Protein AF-0000000065928092 (afdb_homodimer)

Nearest PDB structures (foldseek):
  3pr8-assembly1_B  TM=1.000E+00  e=5.161E-36  Pseudomonas putida KT2440
  3cbu-assembly1_A  TM=9.493E-01  e=2.705E-18  Cupriavidus pinatubonensis JMP134
  3ubk-assembly1_A  TM=9.036E-01  e=2.518E-16  Leptospira interrogans serovar Lai str. 56601
  3ubl-assembly1_A  TM=8.901E-01  e=3.319E-16  Leptospira interrogans serovar Lai str. 56601
  6weg-assembly2_D  TM=7.499E-01  e=3.740E-07  Francisella tularensis subsp. tularensis SCHU S4

Solvent-accessible surface area (backbone atoms only — not comparable to full-atom values): 23029 Å² total; per-residue (Å²): 125,41,30,44,32,15,49,56,71,38,45,56,28,45,32,51,49,50,52,38,56,69,25,67,52,78,66,43,81,38,86,36,88,35,23,80,49,69,74,34,31,72,63,20,57,79,17,52,60,24,25,41,36,49,98,88,46,67,40,44,51,55,72,39,43,50,51,44,46,63,73,74,46,76,60,63,70,43,58,64,87,50,66,67,58,34,36,52,32,48,31,51,26,48,46,43,44,64,27,31,31,52,34,35,54,76,42,39,49,42,54,74,67,77,35,89,63,57,68,71,55,53,51,50,26,50,54,41,34,55,53,24,53,53,22,47,66,69,66,45,56,50,46,60,32,45,77,23,73,54,74,32,59,28,40,40,50,41,61,54,21,53,58,57,30,34,47,29,23,50,70,71,64,73,33,66,74,49,75,89,28,60,66,57,50,52,37,46,53,53,53,61,65,36,82,65,39,55,57,51,51,50,47,18,62,70,39,41,63,62,48,52,51,41,62,72,67,62,68,87,126,41,31,44,33,15,49,57,72,37,47,55,29,46,35,51,49,50,52,38,56,68,25,67,53,78,66,44,81,38,86,37,88,36,23,79,49,71,74,35,31,73,63,19,57,80,16,53,61,25,26,41,37,49,98,88,45,66,38,45,50,54,72,37,44,49,51,43,46,63,72,74,47,76,60,63,71,44,58,62,87,51,66,68,58,33,37,51,31,49,32,50,27,48,46,43,43,65,27,31,31,52,35,34,54,74,43,39,48,41,53,74,67,76,35,87,62,57,69,70,57,53,52,50,26,50,55,41,34,54,53,25,53,53,22,47,65,69,66,45,57,50,46,59,34,46,77,22,75,54,74,33,60,28,41,40,50,41,62,53,20,53,59,58,29,34,49,31,22,50,71,69,65,75,34,66,73,50,76,89,29,61,65,59,50,52,40,46,51,53,54,61,65,35,83,64,38,58,59,51,52,50,45,18,60,68,38,41,63,62,48,53,50,41,62,73,66,62,67,87

Foldseek 3Di:
DKEKEAALQDLLSVLLVVLCVQFPHDYHYHYAHFDDDPVSCLQPVVRHDIWMQDPVGIDDDSVVSSVVCQVPHGGDHQFDPDPVLRVLLVVLQVLCVPQFQVLLVQQCCVLPVVDDHDPVSLVVSVVSNLVSLVVQLVSADPCPAGSHVDHHSSRSSLLSGVVSSQSSCVRPVVHRSCPVPVSSVVSNVVVCPPPCNVVSVVSSVVCVVVVSVCVVVVVD/DKEKEAALQDLLSVLLVVLCVQFPHDYHYHYAHFDDDPVSCLQPVVRHDIWMQDPVGIDDDSVVSSVVCQVPHGGDHQFDPDPVLRVLLVVLQVLCVPQFQVLLVQQCCVLPVVDDHDPVSLVVSVVSNLVSLVVQLVSADPCPARSHVDHHSSRSSLLSGVVSSQSSCVRPVVHRSCPVPVSSVVSNVVVCPPPCNVVSVVSSVVCVVVVSVCVVVVVD

Radius of gyration: 21.0 Å; Cα contacts (8 Å, |Δi|>4): 713; chains: 2; bounding box: 47×52×50 Å

Secondary structure (DSSP, 8-state):
-EEEEE-TT-HHHHHHHHHHHHTT--EEEEE----SSHHHHHH-TTS-S-EEEETTEEEESHHHHHHHHHHH--SS-SS-SSHHHHHHHHHHHHHHIIIIIHHHHTTHHHHHH-----HHHHHHHHHHHHHHHHHHHHH---BSBSSSSS--HHHHHHHTTHHHHHHHIIIII---TTTT-HHHHHHHHHHHT-TTHHHHHHHHHHHHHHHHHHHHHT--/-EEEEE-TT-HHHHHHHHHHHHTT--EEEEE----SSHHHHHH-TTS-S-EEEETTEEEESHHHHHHHHHHH--SS-SS-SSHHHHHHHHHHHHHHIIIIIHHHHTTHHHHHH-----HHHHHHHHHHHHHHHHHHHHH---BSBSSSSS--HHHHHHHTTHHHHHHHIIIII---TTTT-HHHHHHHHHHHT-TTHHHHHHHHHHHHHHHHHHHHHT--

InterPro domains:
  IPR004045 Glutathione S-transferase, N-terminal [PF13417] (4-76)
  IPR004045 Glutathione S-transferase, N-terminal [PS50404] (1-77)
  IPR004046 Glutathione S-transferase, C-terminal [PF14497] (133-198)
  IPR010987 Glutathione S-transferase, C-terminal-like [PS50405] (82-211)
  IPR036249 Thioredoxin-like superfamily [SSF52833] (1-95)
  IPR036282 Glutathione S-transferase, C-terminal domain superfamily [SSF47616] (76-205)
  IPR040079 Glutathione transferase family [SFLDS00019] (2-191)
  IPR050983 Glutathione S-transferase Omega/HSP26 [PTHR43968] (2-207)

Sequence (440 aa):
MLKLHGFSVSNYYNMVKLALLEKGLPFEEVTFYGGQAPQALEVSPRGKVPVLETEHGFLSETSVILDYIEQTQSGKALLPADPFEQAKVRELLKEIELYIELPARTCYAESFFGMSVEPLIKEKARADLLAGFATLKRNGRFAPYVAGEQLTLADLMFCFSVDLANAVGKKVLSIDFLADFPQAKALLQLMGENPHMARIMADKEASMPAFMEMIRSGKRMLKLHGFSVSNYYNMVKLALLEKGLPFEEVTFYGGQAPQALEVSPRGKVPVLETEHGFLSETSVILDYIEQTQSGKALLPADPFEQAKVRELLKEIELYIELPARTCYAESFFGMSVEPLIKEKARADLLAGFATLKRNGRFAPYVAGEQLTLADLMFCFSVDLANAVGKKVLSIDFLADFPQAKALLQLMGENPHMARIMADKEASMPAFMEMIRSGKR

Organism: Pseudomonas putida (strain ATCC 700007 / DSM 6899 / JCM 31910 / BCRC 17059 / LMG 24140 / F1) (NCBI:txid351746)

Structure (mmCIF, N/CA/C/O backbone):
data_AF-0000000065928092-model_v1
#
loop_
_entity.id
_entity.type
_entity.pdbx_description
1 polymer 'Glutathione S-transferase'
#
loop_
_atom_site.group_PDB
_atom_site.id
_atom_site.type_symbol
_atom_site.label_atom_id
_atom_site.label_alt_id
_atom_site.label_comp_id
_atom_site.label_asym_id
_atom_site.label_entity_id
_atom_site.label_seq_id
_atom_site.pdbx_PDB_ins_code
_atom_site.Cartn_x
_atom_site.Cartn_y
_atom_site.Cartn_z
_atom_site.occupancy
_atom_site.B_iso_or_equiv
_atom_site.auth_seq_id
_atom_site.auth_comp_id
_atom_site.auth_asym_id
_atom_site.auth_atom_id
_atom_site.pdbx_PDB_model_num
ATOM 1 N N . MET A 1 1 ? -16.156 -4.215 -22.172 1 92.06 1 MET A N 1
ATOM 2 C CA . MET A 1 1 ? -15.367 -5.363 -21.734 1 92.06 1 MET A CA 1
ATOM 3 C C . MET A 1 1 ? -14.102 -4.91 -21.016 1 92.06 1 MET A C 1
ATOM 5 O O . MET A 1 1 ? -13.469 -3.932 -21.422 1 92.06 1 MET A O 1
ATOM 9 N N . LEU A 1 2 ? -13.727 -5.523 -19.891 1 98.38 2 LEU A N 1
ATOM 10 C CA . LEU A 1 2 ? -12.531 -5.18 -19.125 1 98.38 2 LEU A CA 1
ATOM 11 C C . LEU A 1 2 ? -11.266 -5.504 -19.938 1 98.38 2 LEU A C 1
ATOM 13 O O . LEU A 1 2 ? -11.211 -6.52 -20.625 1 98.38 2 LEU A O 1
ATOM 17 N N . LYS A 1 3 ? -10.305 -4.57 -19.906 1 98.94 3 LYS A N 1
ATOM 18 C CA . LYS A 1 3 ? -8.977 -4.84 -20.453 1 98.94 3 LYS A CA 1
ATOM 19 C C . LYS A 1 3 ? -7.914 -4.754 -19.359 1 98.94 3 LYS A C 1
ATOM 21 O O . LYS A 1 3 ? -7.891 -3.795 -18.578 1 98.94 3 LYS A O 1
ATOM 26 N N . LEU A 1 4 ? -7.148 -5.773 -19.297 1 98.94 4 LEU A N 1
ATOM 27 C CA . LEU A 1 4 ? -6.039 -5.812 -18.344 1 98.94 4 LEU A CA 1
ATOM 28 C C . LEU A 1 4 ? -4.715 -5.516 -19.031 1 98.94 4 LEU A C 1
ATOM 30 O O . LEU A 1 4 ? -4.23 -6.324 -19.828 1 98.94 4 LEU A O 1
ATOM 34 N N . HIS A 1 5 ? -4.152 -4.332 -18.766 1 98.94 5 HIS A N 1
ATOM 35 C CA . HIS A 1 5 ? -2.881 -3.908 -19.344 1 98.94 5 HIS A CA 1
ATOM 36 C C . HIS A 1 5 ? -1.71 -4.367 -18.469 1 98.94 5 HIS A C 1
ATOM 38 O O . HIS A 1 5 ? -1.712 -4.16 -17.25 1 98.94 5 HIS A O 1
ATOM 44 N N . GLY A 1 6 ? -0.753 -4.957 -19.047 1 98.5 6 GLY A N 1
ATOM 45 C CA . GLY A 1 6 ? 0.449 -5.461 -18.406 1 98.5 6 GLY A CA 1
ATOM 46 C C . GLY A 1 6 ? 1.131 -6.566 -19.188 1 98.5 6 GLY A C 1
ATOM 47 O O . GLY A 1 6 ? 1.129 -6.551 -20.422 1 98.5 6 GLY A O 1
ATOM 48 N N . PHE A 1 7 ? 1.847 -7.406 -18.5 1 98.38 7 PHE A N 1
ATOM 49 C CA . PHE A 1 7 ? 2.533 -8.523 -19.141 1 98.38 7 PHE A CA 1
ATOM 50 C C . PHE A 1 7 ? 2.607 -9.719 -18.188 1 98.38 7 PHE A C 1
ATOM 52 O O . PHE A 1 7 ? 2.68 -9.555 -16.969 1 98.38 7 PHE A O 1
ATOM 59 N N . SER A 1 8 ? 2.756 -10.859 -18.719 1 98.44 8 SER A N 1
ATOM 60 C CA . SER A 1 8 ? 2.484 -12.109 -18.016 1 98.44 8 SER A CA 1
ATOM 61 C C . SER A 1 8 ? 3.619 -12.461 -17.047 1 98.44 8 SER A C 1
ATOM 63 O O . SER A 1 8 ? 3.471 -13.336 -16.203 1 98.44 8 SER A O 1
ATOM 65 N N . VAL A 1 9 ? 4.738 -11.797 -17.125 1 98 9 VAL A N 1
ATOM 66 C CA . VAL A 1 9 ? 5.848 -12.062 -16.219 1 98 9 VAL A CA 1
ATOM 67 C C . VAL A 1 9 ? 5.621 -11.32 -14.898 1 98 9 VAL A C 1
ATOM 69 O O . VAL A 1 9 ? 6.211 -11.672 -13.875 1 98 9 VAL A O 1
ATOM 72 N N . SER A 1 10 ? 4.832 -10.281 -14.953 1 98.25 10 SER A N 1
ATOM 73 C CA . SER A 1 10 ? 4.602 -9.445 -13.781 1 98.25 10 SER A CA 1
ATOM 74 C C . SER A 1 10 ? 3.768 -10.172 -12.734 1 98.25 10 SER A C 1
ATOM 76 O O . SER A 1 10 ? 2.656 -10.617 -13.016 1 98.25 10 SER A O 1
ATOM 78 N N . ASN A 1 11 ? 4.316 -10.242 -11.547 1 98.62 11 ASN A N 1
ATOM 79 C CA . ASN A 1 11 ? 3.57 -10.852 -10.453 1 98.62 11 ASN A CA 1
ATOM 80 C C . ASN A 1 11 ? 2.305 -10.062 -10.125 1 98.62 11 ASN A C 1
ATOM 82 O O . ASN A 1 11 ? 1.253 -10.648 -9.867 1 98.62 11 ASN A O 1
ATOM 86 N N . TYR A 1 12 ? 2.367 -8.719 -10.164 1 98.88 12 TYR A N 1
ATOM 87 C CA . TYR A 1 12 ? 1.202 -7.895 -9.867 1 98.88 12 TYR A CA 1
ATOM 88 C C . TYR A 1 12 ? 0.126 -8.062 -10.93 1 98.88 12 TYR A C 1
ATOM 90 O O . TYR A 1 12 ? -1.067 -8.086 -10.617 1 98.88 12 TYR A O 1
ATOM 98 N N . TYR A 1 13 ? 0.555 -8.141 -12.164 1 98.81 13 TYR A N 1
ATOM 99 C CA . TYR A 1 13 ? -0.369 -8.414 -13.258 1 98.81 13 TYR A CA 1
ATOM 100 C C . TYR A 1 13 ? -1.091 -9.742 -13.039 1 98.81 13 TYR A C 1
ATOM 102 O O . TYR A 1 13 ? -2.311 -9.828 -13.195 1 98.81 13 TYR A O 1
ATOM 110 N N . ASN A 1 14 ? -0.428 -10.719 -12.625 1 98.94 14 ASN A N 1
ATOM 111 C CA . ASN A 1 14 ? -0.966 -12.062 -12.5 1 98.94 14 ASN A CA 1
ATOM 112 C C . ASN A 1 14 ? -1.917 -12.18 -11.312 1 98.94 14 ASN A C 1
ATOM 114 O O . ASN A 1 14 ? -2.822 -13.016 -11.312 1 98.94 14 ASN A O 1
ATOM 118 N N . MET A 1 15 ? -1.72 -11.344 -10.25 1 98.94 15 MET A N 1
ATOM 119 C CA . MET A 1 15 ? -2.695 -11.281 -9.164 1 98.94 15 MET A CA 1
ATOM 120 C C . MET A 1 15 ? -4.074 -10.906 -9.695 1 98.94 15 MET A C 1
ATOM 122 O O . MET A 1 15 ? -5.066 -11.562 -9.367 1 98.94 15 MET A O 1
ATOM 126 N N . VAL A 1 16 ? -4.102 -9.867 -10.531 1 98.94 16 VAL A N 1
ATOM 127 C CA . VAL A 1 16 ? -5.367 -9.391 -11.086 1 98.94 16 VAL A CA 1
ATOM 128 C C . VAL A 1 16 ? -5.914 -10.414 -12.078 1 98.94 16 VAL A C 1
ATOM 130 O O . VAL A 1 16 ? -7.113 -10.703 -12.078 1 98.94 16 VAL A O 1
ATOM 133 N N . LYS A 1 17 ? -5.02 -10.984 -12.875 1 98.94 17 LYS A N 1
ATOM 134 C CA . LYS A 1 17 ? -5.434 -12.008 -13.836 1 98.94 17 LYS A CA 1
ATOM 135 C C . LYS A 1 17 ? -6.086 -13.195 -13.133 1 98.94 17 LYS A C 1
ATOM 137 O O . LYS A 1 17 ? -7.141 -13.664 -13.555 1 98.94 17 LYS A O 1
ATOM 142 N N . LEU A 1 18 ? -5.461 -13.688 -12.062 1 98.88 18 LEU A N 1
ATOM 143 C CA . LEU A 1 18 ? -6.027 -14.812 -11.32 1 98.88 18 LEU A CA 1
ATOM 144 C C . LEU A 1 18 ? -7.398 -14.453 -10.758 1 98.88 18 LEU A C 1
ATOM 146 O O . LEU A 1 18 ? -8.312 -15.281 -10.773 1 98.88 18 LEU A O 1
ATOM 150 N N . ALA A 1 19 ? -7.566 -13.219 -10.227 1 98.88 19 ALA A N 1
ATOM 151 C CA . ALA A 1 19 ? -8.867 -12.781 -9.719 1 98.88 19 ALA A CA 1
ATOM 152 C C . ALA A 1 19 ? -9.93 -12.836 -10.812 1 98.88 19 ALA A C 1
ATOM 154 O O . ALA A 1 19 ? -11.039 -13.32 -10.578 1 98.88 19 ALA A O 1
ATOM 155 N N . LEU A 1 20 ? -9.586 -12.297 -12 1 98.88 20 LEU A N 1
ATOM 156 C CA . LEU A 1 20 ? -10.523 -12.289 -13.117 1 98.88 20 LEU A CA 1
ATOM 157 C C . LEU A 1 20 ? -10.906 -13.703 -13.523 1 98.88 20 LEU A C 1
ATOM 159 O O . LEU A 1 20 ? -12.078 -13.992 -13.773 1 98.88 20 LEU A O 1
ATOM 163 N N . LEU A 1 21 ? -9.922 -14.594 -13.547 1 98.81 21 LEU A N 1
ATOM 164 C CA . LEU A 1 21 ? -10.164 -15.984 -13.914 1 98.81 21 LEU A CA 1
ATOM 165 C C . LEU A 1 21 ? -11.016 -16.688 -12.859 1 98.81 21 LEU A C 1
ATOM 167 O O . LEU A 1 21 ? -11.961 -17.406 -13.195 1 98.81 21 LEU A O 1
ATOM 171 N N . GLU A 1 22 ? -10.688 -16.531 -11.57 1 98.62 22 GLU A N 1
ATOM 172 C CA . GLU A 1 22 ? -11.453 -17.125 -10.484 1 98.62 22 GLU A CA 1
ATOM 173 C C . GLU A 1 22 ? -12.93 -16.719 -10.555 1 98.62 22 GLU A C 1
ATOM 175 O O . GLU A 1 22 ? -13.812 -17.516 -10.25 1 98.62 22 GLU A O 1
ATOM 180 N N . LYS A 1 23 ? -13.148 -15.477 -10.992 1 98.56 23 LYS A N 1
ATOM 181 C CA . LYS A 1 23 ? -14.508 -14.945 -11.016 1 98.56 23 LYS A CA 1
ATOM 182 C C . LYS A 1 23 ? -15.203 -15.281 -12.336 1 98.56 23 LYS A C 1
ATOM 184 O O . LYS A 1 23 ? -16.391 -14.984 -12.516 1 98.56 23 LYS A O 1
ATOM 189 N N . GLY A 1 24 ? -14.453 -15.852 -13.258 1 98.25 24 GLY A N 1
ATOM 190 C CA . GLY A 1 24 ? -15.016 -16.25 -14.539 1 98.25 24 GLY A CA 1
ATOM 191 C C . GLY A 1 24 ? -15.391 -15.07 -15.414 1 98.25 24 GLY A C 1
ATOM 192 O O . GLY A 1 24 ? -16.375 -15.133 -16.172 1 98.25 24 GLY A O 1
ATOM 193 N N . LEU A 1 25 ? -14.695 -13.984 -15.305 1 98.38 25 LEU A N 1
ATOM 194 C CA . LEU A 1 25 ? -15.023 -12.766 -16.047 1 98.38 25 LEU A CA 1
ATOM 195 C C . LEU A 1 25 ? -14.305 -12.742 -17.391 1 98.38 25 LEU A C 1
ATOM 197 O O . LEU A 1 25 ? -13.141 -13.117 -17.484 1 98.38 25 LEU A O 1
ATOM 201 N N . PRO A 1 26 ? -15.047 -12.336 -18.406 1 98 26 PRO A N 1
ATOM 202 C CA . PRO A 1 26 ? -14.336 -12.086 -19.656 1 98 26 PRO A CA 1
ATOM 203 C C . PRO A 1 26 ? -13.453 -10.836 -19.594 1 98 26 PRO A C 1
ATOM 205 O O . PRO A 1 26 ? -13.836 -9.836 -18.984 1 98 26 PRO A O 1
ATOM 208 N N . PHE A 1 27 ? -12.297 -10.914 -20.172 1 98.69 27 PHE A N 1
ATOM 209 C CA . PHE A 1 27 ? -11.398 -9.773 -20.25 1 98.69 27 PHE A CA 1
ATOM 210 C C . PHE A 1 27 ? -10.414 -9.93 -21.406 1 98.69 27 PHE A C 1
ATOM 212 O O . PHE A 1 27 ? -10.18 -11.047 -21.875 1 98.69 27 PHE A O 1
ATOM 219 N N . GLU A 1 28 ? -9.945 -8.805 -21.844 1 98.75 28 GLU A N 1
ATOM 220 C CA . GLU A 1 28 ? -8.883 -8.766 -22.859 1 98.75 28 GLU A CA 1
ATOM 221 C C . GLU A 1 28 ? -7.535 -8.422 -22.219 1 98.75 28 GLU A C 1
ATOM 223 O O . GLU A 1 28 ? -7.457 -7.551 -21.344 1 98.75 28 GLU A O 1
ATOM 228 N N . GLU A 1 29 ? -6.559 -9.148 -22.578 1 98.62 29 GLU A N 1
ATOM 229 C CA . GLU A 1 29 ? -5.203 -8.836 -22.141 1 98.62 29 GLU A CA 1
ATOM 230 C C . GLU A 1 29 ? -4.5 -7.918 -23.141 1 98.62 29 GLU A C 1
ATOM 232 O O . GLU A 1 29 ? -4.516 -8.172 -24.344 1 98.62 29 GLU A O 1
ATOM 237 N N . VAL A 1 30 ? -3.947 -6.805 -22.703 1 98.69 30 VAL A N 1
ATOM 238 C CA . VAL A 1 30 ? -3.211 -5.848 -23.531 1 98.69 30 VAL A CA 1
ATOM 239 C C . VAL A 1 30 ? -1.763 -5.766 -23.047 1 98.69 30 VAL A C 1
ATOM 241 O O . VAL A 1 30 ? -1.496 -5.34 -21.922 1 98.69 30 VAL A O 1
ATOM 244 N N . THR A 1 31 ? -0.863 -6.164 -23.938 1 97.75 31 THR A N 1
ATOM 245 C CA . THR A 1 31 ? 0.545 -6.098 -23.562 1 97.75 31 THR A CA 1
ATOM 246 C C . THR A 1 31 ? 0.968 -4.652 -23.312 1 97.75 31 THR A C 1
ATOM 248 O O . THR A 1 31 ? 0.754 -3.777 -24.156 1 97.75 31 THR A O 1
ATOM 251 N N . PHE A 1 32 ? 1.455 -4.414 -22.203 1 97.62 32 PHE A N 1
ATOM 252 C CA . PHE A 1 32 ? 1.872 -3.105 -21.703 1 97.62 32 PHE A CA 1
ATOM 253 C C . PHE A 1 32 ? 3.008 -3.242 -20.703 1 97.62 32 PHE A C 1
ATOM 255 O O . PHE A 1 32 ? 2.842 -3.869 -19.656 1 97.62 32 PHE A O 1
ATOM 262 N N . TYR A 1 33 ? 4.18 -2.693 -20.969 1 96.31 33 TYR A N 1
ATOM 263 C CA . TYR A 1 33 ? 5.348 -2.865 -20.125 1 96.31 33 TYR A CA 1
ATOM 264 C C . TYR A 1 33 ? 5.512 -1.68 -19.172 1 96.31 33 TYR A C 1
ATOM 266 O O . TYR A 1 33 ? 6.41 -1.671 -18.328 1 96.31 33 TYR A O 1
ATOM 274 N N . GLY A 1 34 ? 4.641 -0.682 -19.234 1 96.25 34 GLY A N 1
ATOM 275 C CA . GLY A 1 34 ? 4.801 0.543 -18.469 1 96.25 34 GLY A CA 1
ATOM 276 C C . GLY A 1 34 ? 5.812 1.498 -19.062 1 96.25 34 GLY A C 1
ATOM 277 O O . GLY A 1 34 ? 5.918 1.605 -20.297 1 96.25 34 GLY A O 1
ATOM 278 N N . GLY A 1 35 ? 6.426 2.238 -18.203 1 95.19 35 GLY A N 1
ATOM 279 C CA . GLY A 1 35 ? 7.441 3.174 -18.656 1 95.19 35 GLY A CA 1
ATOM 280 C C . GLY A 1 35 ? 7.055 4.625 -18.453 1 95.19 35 GLY A C 1
ATOM 281 O O . GLY A 1 35 ? 6.012 4.914 -17.859 1 95.19 35 GLY A O 1
ATOM 282 N N . GLN A 1 36 ? 7.91 5.504 -18.953 1 95.44 36 GLN A N 1
ATOM 283 C CA . GLN A 1 36 ? 7.766 6.922 -18.641 1 95.44 36 GLN A CA 1
ATOM 284 C C . GLN A 1 36 ? 7.434 7.73 -19.891 1 95.44 36 GLN A C 1
ATOM 286 O O . GLN A 1 36 ? 7.34 8.961 -19.828 1 95.44 36 GLN A O 1
ATOM 291 N N . ALA A 1 37 ? 7.227 7.043 -20.984 1 95.69 37 ALA A N 1
ATOM 292 C CA . ALA A 1 37 ? 6.801 7.758 -22.188 1 95.69 37 ALA A CA 1
ATOM 293 C C . ALA A 1 37 ? 5.406 8.344 -22.016 1 95.69 37 ALA A C 1
ATOM 295 O O . ALA A 1 37 ? 4.559 7.762 -21.328 1 95.69 37 ALA A O 1
ATOM 296 N N . PRO A 1 38 ? 5.113 9.469 -22.656 1 96.44 38 PRO A N 1
ATOM 297 C CA . PRO A 1 38 ? 3.83 10.148 -22.469 1 96.44 38 PRO A CA 1
ATOM 298 C C . PRO A 1 38 ? 2.635 9.234 -22.703 1 96.44 38 PRO A C 1
ATOM 300 O O . PRO A 1 38 ? 1.673 9.25 -21.938 1 96.44 38 PRO A O 1
ATOM 303 N N . GLN A 1 39 ? 2.715 8.453 -23.734 1 96.56 39 GLN A N 1
ATOM 304 C CA . GLN A 1 39 ? 1.6 7.566 -24.047 1 96.56 39 GLN A CA 1
ATOM 305 C C . GLN A 1 39 ? 1.403 6.527 -22.953 1 96.56 39 GLN A C 1
ATOM 307 O O . GLN A 1 39 ? 0.27 6.16 -22.625 1 96.56 39 GLN A O 1
ATOM 312 N N . ALA A 1 40 ? 2.504 6.004 -22.391 1 97.38 40 ALA A N 1
ATOM 313 C CA . ALA A 1 40 ? 2.426 5.051 -21.281 1 97.38 40 ALA A CA 1
ATOM 314 C C . ALA A 1 40 ? 1.833 5.703 -20.031 1 97.38 40 ALA A C 1
ATOM 316 O O . ALA A 1 40 ? 1.033 5.09 -19.328 1 97.38 40 ALA A O 1
ATOM 317 N N . LEU A 1 41 ? 2.203 6.953 -19.844 1 98 41 LEU A N 1
ATOM 318 C CA . LEU A 1 41 ? 1.765 7.664 -18.641 1 98 41 LEU A CA 1
ATOM 319 C C . LEU A 1 41 ? 0.292 8.047 -18.734 1 98 41 LEU A C 1
ATOM 321 O O . LEU A 1 41 ? -0.356 8.312 -17.719 1 98 41 LEU A O 1
ATOM 325 N N . GLU A 1 42 ? -0.254 8.062 -19.922 1 97.12 42 GLU A N 1
ATOM 326 C CA . GLU A 1 42 ? -1.688 8.258 -20.109 1 97.12 42 GLU A CA 1
ATOM 327 C C . GLU A 1 42 ? -2.479 7.039 -19.625 1 97.12 42 GLU A C 1
ATOM 329 O O . GLU A 1 42 ? -3.6 7.18 -19.125 1 97.12 42 GLU A O 1
ATOM 334 N N . VAL A 1 43 ? -1.86 5.855 -19.688 1 98.12 43 VAL A N 1
ATOM 335 C CA . VAL A 1 43 ? -2.488 4.602 -19.297 1 98.12 43 VAL A CA 1
ATOM 336 C C . VAL A 1 43 ? -2.27 4.367 -17.797 1 98.12 43 VAL A C 1
ATOM 338 O O . VAL A 1 43 ? -3.191 3.955 -17.094 1 98.12 43 VAL A O 1
ATOM 341 N N . SER A 1 44 ? -1.039 4.676 -17.406 1 98.38 44 SER A N 1
ATOM 342 C CA . SER A 1 44 ? -0.594 4.461 -16.031 1 98.38 44 SER A CA 1
ATOM 343 C C . SER A 1 44 ? 0.155 5.676 -15.5 1 98.38 44 SER A C 1
ATOM 345 O O . SER A 1 44 ? 1.345 5.848 -15.773 1 98.38 44 SER A O 1
ATOM 347 N N . PRO A 1 45 ? -0.427 6.41 -14.633 1 98.19 45 PRO A N 1
ATOM 348 C CA . PRO A 1 45 ? 0.167 7.676 -14.203 1 98.19 45 PRO A CA 1
ATOM 349 C C . PRO A 1 45 ? 1.576 7.508 -13.641 1 98.19 45 PRO A C 1
ATOM 351 O O . PRO A 1 45 ? 2.404 8.414 -13.758 1 98.19 45 PRO A O 1
ATOM 354 N N . ARG A 1 46 ? 1.868 6.375 -13.047 1 98.19 46 ARG A N 1
ATOM 355 C CA . ARG A 1 46 ? 3.197 6.125 -12.5 1 98.19 46 ARG A CA 1
ATOM 356 C C . ARG A 1 46 ? 4.035 5.285 -13.461 1 98.19 46 ARG A C 1
ATOM 358 O O . ARG A 1 46 ? 5.215 5.031 -13.203 1 98.19 46 ARG A O 1
ATOM 365 N N . GLY A 1 47 ? 3.441 4.867 -14.617 1 98.12 47 GLY A N 1
ATOM 366 C CA . GLY A 1 47 ? 4.141 4.059 -15.602 1 98.12 47 GLY A CA 1
ATOM 367 C C . GLY A 1 47 ? 4.371 2.631 -15.148 1 98.12 47 GLY A C 1
ATOM 368 O O . GLY A 1 47 ? 5.348 1.996 -15.547 1 98.12 47 GLY A O 1
ATOM 369 N N . LYS A 1 48 ? 3.449 2.131 -14.266 1 98 48 LYS A N 1
ATOM 370 C CA . LYS A 1 48 ? 3.594 0.78 -13.727 1 98 48 LYS A CA 1
ATOM 371 C C . LYS A 1 48 ? 2.441 -0.115 -14.18 1 98 48 LYS A C 1
ATOM 373 O O . LYS A 1 48 ? 1.439 0.371 -14.703 1 98 48 LYS A O 1
ATOM 378 N N . VAL A 1 49 ? 2.623 -1.349 -14.07 1 98.38 49 VAL A N 1
ATOM 379 C CA . VAL A 1 49 ? 1.599 -2.346 -14.359 1 98.38 49 VAL A CA 1
ATOM 380 C C . VAL A 1 49 ? 1.184 -3.051 -13.07 1 98.38 49 VAL A C 1
ATOM 382 O O . VAL A 1 49 ? 1.957 -3.111 -12.109 1 98.38 49 VAL A O 1
ATOM 385 N N . PRO A 1 50 ? 0.014 -3.547 -13.008 1 98.81 50 PRO A N 1
ATOM 386 C CA . PRO A 1 50 ? -1.033 -3.623 -14.023 1 98.81 50 PRO A CA 1
ATOM 387 C C . PRO A 1 50 ? -1.927 -2.387 -14.047 1 98.81 50 PRO A C 1
ATOM 389 O O . PRO A 1 50 ? -1.872 -1.564 -13.125 1 98.81 50 PRO A O 1
ATOM 392 N N . VAL A 1 51 ? -2.66 -2.229 -15.125 1 98.94 51 VAL A N 1
ATOM 393 C CA . VAL A 1 51 ? -3.723 -1.236 -15.25 1 98.94 51 VAL A CA 1
ATOM 394 C C . VAL A 1 51 ? -4.996 -1.902 -15.766 1 98.94 51 VAL A C 1
ATOM 396 O O . VAL A 1 51 ? -4.949 -2.693 -16.719 1 98.94 51 VAL A O 1
ATOM 399 N N . LEU A 1 52 ? -6.082 -1.664 -15.109 1 98.94 52 LEU A N 1
ATOM 400 C CA . LEU A 1 52 ? -7.383 -2.119 -15.594 1 98.94 52 LEU A CA 1
ATOM 401 C C . LEU A 1 52 ? -8.086 -1.013 -16.375 1 98.94 52 LEU A C 1
ATOM 403 O O . LEU A 1 52 ? -8.289 0.087 -15.852 1 98.94 52 LEU A O 1
ATOM 407 N N . GLU A 1 53 ? -8.352 -1.246 -17.594 1 98.94 53 GLU A N 1
ATOM 408 C CA . GLU A 1 53 ? -9.203 -0.359 -18.375 1 98.94 53 GLU A CA 1
ATOM 409 C C . GLU A 1 53 ? -10.672 -0.761 -18.266 1 98.94 53 GLU A C 1
ATOM 411 O O . GLU A 1 53 ? -11.031 -1.897 -18.578 1 98.94 53 GLU A O 1
ATOM 416 N N . THR A 1 54 ? -11.492 0.128 -17.812 1 98.56 54 THR A N 1
ATOM 417 C CA . THR A 1 54 ? -12.93 -0.068 -17.703 1 98.56 54 THR A CA 1
ATOM 418 C C . THR A 1 54 ? -13.688 0.854 -18.656 1 98.56 54 THR A C 1
ATOM 420 O O . THR A 1 54 ? -13.07 1.638 -19.375 1 98.56 54 THR A O 1
ATOM 423 N N . GLU A 1 55 ? -15.023 0.799 -18.609 1 97.81 55 GLU A N 1
ATOM 424 C CA . GLU A 1 55 ? -15.836 1.708 -19.406 1 97.81 55 GLU A CA 1
ATOM 425 C C . GLU A 1 55 ? -15.734 3.141 -18.891 1 97.81 55 GLU A C 1
ATOM 427 O O . GLU A 1 55 ? -16.047 4.09 -19.609 1 97.81 55 GLU A O 1
ATOM 432 N N . HIS A 1 56 ? -15.25 3.266 -17.688 1 98.12 56 HIS A N 1
ATOM 433 C CA . HIS A 1 56 ? -15.203 4.582 -17.062 1 98.12 56 HIS A CA 1
ATOM 434 C C . HIS A 1 56 ? -13.797 5.172 -17.109 1 98.12 56 HIS A C 1
ATOM 436 O O . HIS A 1 56 ? -13.594 6.34 -16.781 1 98.12 56 HIS A O 1
ATOM 442 N N . GLY A 1 57 ? -12.773 4.352 -17.516 1 98.38 57 GLY A N 1
ATOM 443 C CA . GLY A 1 57 ? -11.391 4.812 -17.547 1 98.38 57 GLY A CA 1
ATOM 444 C C . GLY A 1 57 ? -10.406 3.791 -17 1 98.38 57 GLY A C 1
ATOM 445 O O . GLY A 1 57 ? -10.742 2.611 -16.875 1 98.38 57 GLY A O 1
ATOM 446 N N . PHE A 1 58 ? -9.211 4.234 -16.688 1 98.81 58 PHE A N 1
ATOM 447 C CA . PHE A 1 58 ? -8.117 3.381 -16.25 1 98.81 58 PHE A CA 1
ATOM 448 C C . PHE A 1 58 ? -8.008 3.389 -14.727 1 98.81 58 PHE A C 1
ATOM 450 O O . PHE A 1 58 ? -8.227 4.422 -14.086 1 98.81 58 PHE A O 1
ATOM 457 N N . LEU A 1 59 ? -7.68 2.244 -14.18 1 98.81 59 LEU A N 1
ATOM 458 C CA . LEU A 1 59 ? -7.344 2.084 -12.766 1 98.81 59 LEU A CA 1
ATOM 459 C C . LEU A 1 59 ? -5.996 1.391 -12.602 1 98.81 59 LEU A C 1
ATOM 461 O O . LEU A 1 59 ? -5.742 0.361 -13.234 1 98.81 59 LEU A O 1
ATOM 465 N N . SER A 1 60 ? -5.191 2.025 -11.758 1 98.44 60 SER A N 1
ATOM 466 C CA . SER A 1 60 ? -3.898 1.425 -11.445 1 98.44 60 SER A CA 1
ATOM 467 C C . SER A 1 60 ? -3.83 0.992 -9.984 1 98.44 60 SER A C 1
ATOM 469 O O . SER A 1 60 ? -4.754 1.256 -9.211 1 98.44 60 SER A O 1
ATOM 471 N N . GLU A 1 61 ? -2.754 0.34 -9.656 1 98.56 61 GLU A N 1
ATOM 472 C CA . GLU A 1 61 ? -2.475 -0.213 -8.336 1 98.56 61 GLU A CA 1
ATOM 473 C C . GLU A 1 61 ? -3.275 -1.488 -8.094 1 98.56 61 GLU A C 1
ATOM 475 O O . GLU A 1 61 ? -4.504 -1.448 -8.008 1 98.56 61 GLU A O 1
ATOM 480 N N . THR A 1 62 ? -2.602 -2.533 -7.867 1 98.81 62 THR A N 1
ATOM 481 C CA . THR A 1 62 ? -3.152 -3.885 -7.887 1 98.81 62 THR A CA 1
ATOM 482 C C . THR A 1 62 ? -4.27 -4.027 -6.859 1 98.81 62 THR A C 1
ATOM 484 O O . THR A 1 62 ? -5.367 -4.48 -7.188 1 98.81 62 THR A O 1
ATOM 487 N N . SER A 1 63 ? -4 -3.582 -5.617 1 98.69 63 SER A N 1
ATOM 488 C CA . SER A 1 63 ? -5.012 -3.768 -4.582 1 98.69 63 SER A CA 1
ATOM 489 C C . SER A 1 63 ? -6.266 -2.955 -4.879 1 98.69 63 SER A C 1
ATOM 491 O O . SER A 1 63 ? -7.379 -3.379 -4.555 1 98.69 63 SER A O 1
ATOM 493 N N . VAL A 1 64 ? -6.121 -1.782 -5.496 1 98.81 64 VAL A N 1
ATOM 494 C CA . VAL A 1 64 ? -7.25 -0.945 -5.891 1 98.81 64 VAL A CA 1
ATOM 495 C C . VAL A 1 64 ? -8.055 -1.643 -6.984 1 98.81 64 VAL A C 1
ATOM 497 O O . VAL A 1 64 ? -9.281 -1.696 -6.922 1 98.81 64 VAL A O 1
ATOM 500 N N . ILE A 1 65 ? -7.34 -2.203 -7.961 1 98.94 65 ILE A N 1
ATOM 501 C CA . ILE A 1 65 ? -7.969 -2.922 -9.062 1 98.94 65 ILE A CA 1
ATOM 502 C C . ILE A 1 65 ? -8.75 -4.117 -8.523 1 98.94 65 ILE A C 1
ATOM 504 O O . ILE A 1 65 ? -9.898 -4.336 -8.906 1 98.94 65 ILE A O 1
ATOM 508 N N . LEU A 1 66 ? -8.141 -4.883 -7.625 1 98.94 66 LEU A N 1
ATOM 509 C CA . LEU A 1 66 ? -8.766 -6.07 -7.055 1 98.94 66 LEU A CA 1
ATOM 510 C C . LEU A 1 66 ? -10.039 -5.703 -6.301 1 98.94 66 LEU A C 1
ATOM 512 O O . LEU A 1 66 ? -11.062 -6.367 -6.445 1 98.94 66 LEU A O 1
ATOM 516 N N . ASP A 1 67 ? -9.969 -4.621 -5.535 1 98.5 67 ASP A N 1
ATOM 517 C CA . ASP A 1 67 ? -11.133 -4.176 -4.773 1 98.5 67 ASP A CA 1
ATOM 518 C C . ASP A 1 67 ? -12.258 -3.715 -5.707 1 98.5 67 ASP A C 1
ATOM 520 O O . ASP A 1 67 ? -13.43 -3.996 -5.461 1 98.5 67 ASP A O 1
ATOM 524 N N . TYR A 1 68 ? -11.906 -3.014 -6.766 1 98.81 68 TYR A N 1
ATOM 525 C CA . TYR A 1 68 ? -12.891 -2.533 -7.73 1 98.81 68 TYR A CA 1
ATOM 526 C C . TYR A 1 68 ? -13.617 -3.697 -8.398 1 98.81 68 TYR A C 1
ATOM 528 O O . TYR A 1 68 ? -14.844 -3.691 -8.516 1 98.81 68 TYR A O 1
ATOM 536 N N . ILE A 1 69 ? -12.844 -4.715 -8.812 1 98.81 69 ILE A N 1
ATOM 537 C CA . ILE A 1 69 ? -13.406 -5.902 -9.445 1 98.81 69 ILE A CA 1
ATOM 538 C C . ILE A 1 69 ? -14.352 -6.605 -8.477 1 98.81 69 ILE A C 1
ATOM 540 O O . ILE A 1 69 ? -15.469 -6.988 -8.852 1 98.81 69 ILE A O 1
ATOM 544 N N . GLU A 1 70 ? -13.898 -6.727 -7.25 1 98.38 70 GLU A N 1
ATOM 545 C CA . GLU A 1 70 ? -14.719 -7.387 -6.242 1 98.38 70 GLU A CA 1
ATOM 546 C C . GLU A 1 70 ? -16.031 -6.633 -6.02 1 98.38 70 GLU A C 1
ATOM 548 O O . GLU A 1 70 ? -17.078 -7.242 -5.852 1 98.38 70 GLU A O 1
ATOM 553 N N . GLN A 1 71 ? -15.945 -5.352 -6.047 1 97.38 71 GLN A N 1
ATOM 554 C CA . GLN A 1 71 ? -17.094 -4.492 -5.758 1 97.38 71 GLN A CA 1
ATOM 555 C C . GLN A 1 71 ? -18.078 -4.473 -6.93 1 97.38 71 GLN A C 1
ATOM 557 O O . GLN A 1 71 ? -19.281 -4.379 -6.73 1 97.38 71 GLN A O 1
ATOM 562 N N . THR A 1 72 ? -17.625 -4.605 -8.156 1 98.25 72 THR A N 1
ATOM 563 C CA . THR A 1 72 ? -18.453 -4.215 -9.289 1 98.25 72 THR A CA 1
ATOM 564 C C . THR A 1 72 ? -18.797 -5.426 -10.156 1 98.25 72 THR A C 1
ATOM 566 O O . THR A 1 72 ? -19.703 -5.363 -10.984 1 98.25 72 THR A O 1
ATOM 569 N N . GLN A 1 73 ? -18.031 -6.496 -9.953 1 98.19 73 GLN A N 1
ATOM 570 C CA . GLN A 1 73 ? -18.203 -7.621 -10.867 1 98.19 73 GLN A CA 1
ATOM 571 C C . GLN A 1 73 ? -18.828 -8.812 -10.148 1 98.19 73 GLN A C 1
ATOM 573 O O . GLN A 1 73 ? -18.625 -9 -8.945 1 98.19 73 GLN A O 1
ATOM 578 N N . SER A 1 74 ? -19.562 -9.633 -10.883 1 97.5 74 SER A N 1
ATOM 579 C CA . SER A 1 74 ? -20.156 -10.867 -10.367 1 97.5 74 SER A CA 1
ATOM 580 C C . SER A 1 74 ? -19.125 -11.984 -10.281 1 97.5 74 SER A C 1
ATOM 582 O O . SER A 1 74 ? -17.938 -11.75 -10.484 1 97.5 74 SER A O 1
ATOM 584 N N . GLY A 1 75 ? -19.578 -13.195 -9.836 1 97.88 75 GLY A N 1
ATOM 585 C CA . GLY A 1 75 ? -18.703 -14.352 -9.727 1 97.88 75 GLY A CA 1
ATOM 586 C C . GLY A 1 75 ? -18.328 -14.688 -8.289 1 97.88 75 GLY A C 1
ATOM 587 O O . GLY A 1 75 ? -18.938 -14.172 -7.352 1 97.88 75 GLY A O 1
ATOM 588 N N . LYS A 1 76 ? -17.375 -15.547 -8.242 1 97.81 76 LYS A N 1
ATOM 589 C CA . LYS A 1 76 ? -16.922 -16.016 -6.934 1 97.81 76 LYS A CA 1
ATOM 590 C C . LYS A 1 76 ? -16.484 -14.844 -6.059 1 97.81 76 LYS A C 1
ATOM 592 O O . LYS A 1 76 ? -15.703 -13.992 -6.496 1 97.81 76 LYS A O 1
ATOM 597 N N . ALA A 1 77 ? -17.016 -14.734 -4.828 1 98.5 77 ALA A N 1
ATOM 598 C CA . ALA A 1 77 ? -16.578 -13.695 -3.898 1 98.5 77 ALA A CA 1
ATOM 599 C C . ALA A 1 77 ? -15.156 -13.953 -3.408 1 98.5 77 ALA A C 1
ATOM 601 O O . ALA A 1 77 ? -14.836 -15.062 -2.98 1 98.5 77 ALA A O 1
ATOM 602 N N . LEU A 1 78 ? -14.367 -12.961 -3.467 1 98.81 78 LEU A N 1
ATOM 603 C CA . LEU A 1 78 ? -12.992 -13.07 -2.988 1 98.81 78 LEU A CA 1
ATOM 604 C C . LEU A 1 78 ? -12.797 -12.25 -1.714 1 98.81 78 LEU A C 1
ATOM 606 O O . LEU A 1 78 ? -11.664 -11.961 -1.322 1 98.81 78 LEU A O 1
ATOM 610 N N . LEU A 1 79 ? -13.859 -11.766 -1.172 1 98.69 79 LEU A N 1
ATOM 611 C CA . LEU A 1 79 ? -13.945 -11.18 0.159 1 98.69 79 LEU A CA 1
ATOM 612 C C . LEU A 1 79 ? -15.125 -11.758 0.936 1 98.69 79 LEU A C 1
ATOM 614 O O . LEU A 1 79 ? -16.172 -12.047 0.356 1 98.69 79 LEU A O 1
ATOM 618 N N . PRO A 1 80 ? -14.906 -11.93 2.287 1 98.44 80 PRO A N 1
ATOM 619 C CA . PRO A 1 80 ? -16.062 -12.32 3.094 1 98.44 80 PRO A CA 1
ATOM 620 C C . PRO A 1 80 ? -17.141 -11.242 3.145 1 98.44 80 PRO A C 1
ATOM 622 O O . PRO A 1 80 ? -16.922 -10.125 2.67 1 98.44 80 PRO A O 1
ATOM 625 N N . ALA A 1 81 ? -18.281 -11.586 3.645 1 97.19 81 ALA A N 1
ATOM 626 C CA . ALA A 1 81 ? -19.406 -10.656 3.689 1 97.19 81 ALA A CA 1
ATOM 627 C C . ALA A 1 81 ? -19.266 -9.672 4.848 1 97.19 81 ALA A C 1
ATOM 629 O O . ALA A 1 81 ? -19.625 -8.5 4.727 1 97.19 81 ALA A O 1
ATOM 630 N N . ASP A 1 82 ? -18.719 -10.117 5.992 1 98.06 82 ASP A N 1
ATOM 631 C CA . ASP A 1 82 ? -18.625 -9.328 7.211 1 98.06 82 ASP A CA 1
ATOM 632 C C . ASP A 1 82 ? -17.562 -8.234 7.074 1 98.06 82 ASP A C 1
ATOM 634 O O . ASP A 1 82 ? -16.422 -8.516 6.707 1 98.06 82 ASP A O 1
ATOM 638 N N . PRO A 1 83 ? -17.906 -6.977 7.41 1 98.19 83 PRO A N 1
ATOM 639 C CA . PRO A 1 83 ? -16.984 -5.859 7.203 1 98.19 83 PRO A CA 1
ATOM 640 C C . PRO A 1 83 ? -15.672 -6.035 7.965 1 98.19 83 PRO A C 1
ATOM 642 O O . PRO A 1 83 ? -14.609 -5.656 7.465 1 98.19 83 PRO A O 1
ATOM 645 N N . PHE A 1 84 ? -15.758 -6.539 9.156 1 98.69 84 PHE A N 1
ATOM 646 C CA . PHE A 1 84 ? -14.531 -6.727 9.922 1 98.69 84 PHE A CA 1
ATOM 647 C C . PHE A 1 84 ? -13.656 -7.801 9.289 1 98.69 84 PHE A C 1
ATOM 649 O O . PHE A 1 84 ? -12.438 -7.637 9.18 1 98.69 84 PHE A O 1
ATOM 656 N N . GLU A 1 85 ? -14.258 -8.867 8.828 1 98.56 85 GLU A N 1
ATOM 657 C CA . GLU A 1 85 ? -13.508 -9.93 8.156 1 98.56 85 GLU A CA 1
ATOM 658 C C . GLU A 1 85 ? -12.914 -9.43 6.84 1 98.56 85 GLU A C 1
ATOM 660 O O . GLU A 1 85 ? -11.82 -9.836 6.457 1 98.56 85 GLU A O 1
ATOM 665 N N . GLN A 1 86 ? -13.648 -8.531 6.121 1 98.69 86 GLN A N 1
ATOM 666 C CA . GLN A 1 86 ? -13.086 -7.902 4.93 1 98.69 86 GLN A CA 1
ATOM 667 C C . GLN A 1 86 ? -11.828 -7.105 5.27 1 98.69 86 GLN A C 1
ATOM 669 O O . GLN A 1 86 ? -10.828 -7.184 4.559 1 98.69 86 GLN A O 1
ATOM 674 N N . ALA A 1 87 ? -11.922 -6.371 6.355 1 98.81 87 ALA A N 1
ATOM 675 C CA . ALA A 1 87 ? -10.797 -5.551 6.781 1 98.81 87 ALA A CA 1
ATOM 676 C C . ALA A 1 87 ? -9.594 -6.422 7.145 1 98.81 87 ALA A C 1
ATOM 678 O O . ALA A 1 87 ? -8.453 -6.066 6.844 1 98.81 87 ALA A O 1
ATOM 679 N N . LYS A 1 88 ? -9.859 -7.535 7.746 1 98.81 88 LYS A N 1
ATOM 680 C CA . LYS A 1 88 ? -8.773 -8.445 8.102 1 98.81 88 LYS A CA 1
ATOM 681 C C . LYS A 1 88 ? -8.094 -9 6.852 1 98.81 88 LYS A C 1
ATOM 683 O O . LYS A 1 88 ? -6.871 -9.148 6.816 1 98.81 88 LYS A O 1
ATOM 688 N N . VAL A 1 89 ? -8.875 -9.32 5.848 1 98.88 89 VAL A N 1
ATOM 689 C CA . VAL A 1 89 ? -8.32 -9.773 4.578 1 98.88 89 VAL A CA 1
ATOM 690 C C . VAL A 1 89 ? -7.445 -8.68 3.977 1 98.88 89 VAL A C 1
ATOM 692 O O . VAL A 1 89 ? -6.316 -8.938 3.551 1 98.88 89 VAL A O 1
ATOM 695 N N . ARG A 1 90 ? -7.918 -7.449 3.988 1 98.81 90 ARG A N 1
ATOM 696 C CA . ARG A 1 90 ? -7.184 -6.324 3.42 1 98.81 90 ARG A CA 1
ATOM 697 C C . ARG A 1 90 ? -5.93 -6.02 4.238 1 98.81 90 ARG A C 1
ATOM 699 O O . ARG A 1 90 ? -4.906 -5.613 3.684 1 98.81 90 ARG A O 1
ATOM 706 N N . GLU A 1 91 ? -6.055 -6.191 5.543 1 98.88 91 GLU A N 1
ATOM 707 C CA . GLU A 1 91 ? -4.895 -6.023 6.41 1 98.88 91 GLU A CA 1
ATOM 708 C C . GLU A 1 91 ? -3.785 -7.008 6.047 1 98.88 91 GLU A C 1
ATOM 710 O O . GLU A 1 91 ? -2.625 -6.621 5.906 1 98.88 91 GLU A O 1
ATOM 715 N N . LEU A 1 92 ? -4.129 -8.258 5.852 1 98.94 92 LEU A N 1
ATOM 716 C CA . LEU A 1 92 ? -3.168 -9.289 5.488 1 98.94 92 LEU A CA 1
ATOM 717 C C . LEU A 1 92 ? -2.578 -9.023 4.109 1 98.94 92 LEU A C 1
ATOM 719 O O . LEU A 1 92 ? -1.369 -9.164 3.908 1 98.94 92 LEU A O 1
ATOM 723 N N . LEU A 1 93 ? -3.451 -8.656 3.178 1 98.94 93 LEU A N 1
ATOM 724 C CA . LEU A 1 93 ? -2.977 -8.297 1.846 1 98.94 93 LEU A CA 1
ATOM 725 C C . LEU A 1 93 ? -1.953 -7.168 1.919 1 98.94 93 LEU A C 1
ATOM 727 O O . LEU A 1 93 ? -0.869 -7.27 1.34 1 98.94 93 LEU A O 1
ATOM 731 N N . LYS A 1 94 ? -2.303 -6.18 2.639 1 98.81 94 LYS A N 1
ATOM 732 C CA . LYS A 1 94 ? -1.438 -5.008 2.754 1 98.81 94 LYS A CA 1
ATOM 733 C C . LYS A 1 94 ? -0.126 -5.355 3.449 1 98.81 94 LYS A C 1
ATOM 735 O O . LYS A 1 94 ? 0.942 -4.898 3.037 1 98.81 94 LYS A O 1
ATOM 740 N N . GLU A 1 95 ? -0.221 -6.113 4.484 1 98.62 95 GLU A N 1
ATOM 741 C CA . GLU A 1 95 ? 0.961 -6.574 5.207 1 98.62 95 GLU A CA 1
ATOM 742 C C . GLU A 1 95 ? 1.914 -7.328 4.285 1 98.62 95 GLU A C 1
ATOM 744 O O . GLU A 1 95 ? 3.123 -7.09 4.305 1 98.62 95 GLU A O 1
ATOM 749 N N . ILE A 1 96 ? 1.398 -8.211 3.543 1 98.94 96 ILE A N 1
ATOM 750 C CA . ILE A 1 96 ? 2.225 -8.992 2.633 1 98.94 96 ILE A CA 1
ATOM 751 C C . ILE A 1 96 ? 2.859 -8.078 1.591 1 98.94 96 ILE A C 1
ATOM 753 O O . ILE A 1 96 ? 4.043 -8.211 1.272 1 98.94 96 ILE A O 1
ATOM 757 N N . GLU A 1 97 ? 2.096 -7.188 1.077 1 98.88 97 GLU A N 1
ATOM 758 C CA . GLU A 1 97 ? 2.619 -6.254 0.083 1 98.88 97 GLU A CA 1
ATOM 759 C C . GLU A 1 97 ? 3.746 -5.406 0.663 1 98.88 97 GLU A C 1
ATOM 761 O O . GLU A 1 97 ? 4.84 -5.348 0.099 1 98.88 97 GLU A O 1
ATOM 766 N N . LEU A 1 98 ? 3.52 -4.82 1.822 1 98.75 98 LEU A N 1
ATOM 767 C CA . LEU A 1 98 ? 4.43 -3.826 2.383 1 98.75 98 LEU A CA 1
ATOM 768 C C . LEU A 1 98 ? 5.668 -4.496 2.969 1 98.75 98 LEU A C 1
ATOM 770 O O . LEU A 1 98 ? 6.77 -3.947 2.891 1 98.75 98 LEU A O 1
ATOM 774 N N . TYR A 1 99 ? 5.461 -5.676 3.529 1 98.88 99 TYR A N 1
ATOM 775 C CA . TYR A 1 99 ? 6.531 -6.156 4.395 1 98.88 99 TYR A CA 1
ATOM 776 C C . TYR A 1 99 ? 7.176 -7.41 3.812 1 98.88 99 TYR A C 1
ATOM 778 O O . TYR A 1 99 ? 8.164 -7.918 4.352 1 98.88 99 TYR A O 1
ATOM 786 N N . ILE A 1 100 ? 6.641 -7.891 2.721 1 98.94 100 ILE A N 1
ATOM 787 C CA . ILE A 1 100 ? 7.262 -9.047 2.088 1 98.94 100 ILE A CA 1
ATOM 788 C C . ILE A 1 100 ? 7.535 -8.75 0.615 1 98.94 100 ILE A C 1
ATOM 790 O O . ILE A 1 100 ? 8.68 -8.789 0.168 1 98.94 100 ILE A O 1
ATOM 794 N N . GLU A 1 101 ? 6.539 -8.375 -0.133 1 98.94 101 GLU A N 1
ATOM 795 C CA . GLU A 1 101 ? 6.699 -8.18 -1.571 1 98.94 101 GLU A CA 1
ATOM 796 C C . GLU A 1 101 ? 7.656 -7.031 -1.873 1 98.94 101 GLU A C 1
ATOM 798 O O . GLU A 1 101 ? 8.617 -7.195 -2.625 1 98.94 101 GLU A O 1
ATOM 803 N N . LEU A 1 102 ? 7.449 -5.875 -1.32 1 98.81 102 LEU A N 1
ATOM 804 C CA . LEU A 1 102 ? 8.227 -4.688 -1.657 1 98.81 102 LEU A CA 1
ATOM 805 C C . LEU A 1 102 ? 9.68 -4.84 -1.2 1 98.81 102 LEU A C 1
ATOM 807 O O . LEU A 1 102 ? 10.602 -4.574 -1.967 1 98.81 102 LEU A O 1
ATOM 811 N N . PRO A 1 103 ? 9.883 -5.328 0.05 1 98.81 103 PRO A N 1
ATOM 812 C CA . PRO A 1 103 ? 11.273 -5.559 0.435 1 98.81 103 PRO A CA 1
ATOM 813 C C . PRO A 1 103 ? 11.984 -6.559 -0.478 1 98.81 103 PRO A C 1
ATOM 815 O O . PRO A 1 103 ? 13.141 -6.348 -0.851 1 98.81 103 PRO A O 1
ATOM 818 N N . ALA A 1 104 ? 11.32 -7.625 -0.832 1 98.88 104 ALA A N 1
ATOM 819 C CA . ALA A 1 104 ? 11.922 -8.617 -1.713 1 98.88 104 ALA A CA 1
ATOM 820 C C . ALA A 1 104 ? 12.25 -8.016 -3.076 1 98.88 104 ALA A C 1
ATOM 822 O O . ALA A 1 104 ? 13.289 -8.328 -3.664 1 98.88 104 ALA A O 1
ATOM 823 N N . ARG A 1 105 ? 11.438 -7.188 -3.555 1 98.62 105 ARG A N 1
ATOM 824 C CA . ARG A 1 105 ? 11.555 -6.598 -4.887 1 98.62 105 ARG A CA 1
ATOM 825 C C . ARG A 1 105 ? 12.844 -5.793 -5.02 1 98.62 105 ARG A C 1
ATOM 827 O O . ARG A 1 105 ? 13.406 -5.684 -6.113 1 98.62 105 ARG A O 1
ATOM 834 N N . THR A 1 106 ? 13.367 -5.227 -3.953 1 98.12 106 THR A N 1
ATOM 835 C CA . THR A 1 106 ? 14.594 -4.438 -3.996 1 98.12 106 THR A CA 1
ATOM 836 C C . THR A 1 106 ? 15.781 -5.305 -4.406 1 98.12 106 THR A C 1
ATOM 838 O O . THR A 1 106 ? 16.844 -4.789 -4.773 1 98.12 106 THR A O 1
ATOM 841 N N . CYS A 1 107 ? 15.594 -6.633 -4.352 1 98.69 107 CYS A N 1
ATOM 842 C CA . CYS A 1 107 ? 16.688 -7.543 -4.664 1 98.69 107 CYS A CA 1
ATOM 843 C C . CYS A 1 107 ? 16.406 -8.336 -5.93 1 98.69 107 CYS A C 1
ATOM 845 O O . CYS A 1 107 ? 17.141 -9.258 -6.273 1 98.69 107 CYS A O 1
ATOM 847 N N . TYR A 1 108 ? 15.312 -8.016 -6.691 1 97.88 108 TYR A N 1
ATOM 848 C CA . TYR A 1 108 ? 14.938 -8.758 -7.887 1 97.88 108 TYR A CA 1
ATOM 849 C C . TYR A 1 108 ? 16.047 -8.703 -8.93 1 97.88 108 TYR A C 1
ATOM 851 O O . TYR A 1 108 ? 16.297 -9.688 -9.633 1 97.88 108 TYR A O 1
ATOM 859 N N . ALA A 1 109 ? 16.688 -7.574 -9.094 1 95.75 109 ALA A N 1
ATOM 860 C CA . ALA A 1 109 ? 17.719 -7.41 -10.109 1 95.75 109 ALA A CA 1
ATOM 861 C C . ALA A 1 109 ? 18.781 -8.5 -9.984 1 95.75 109 ALA A C 1
ATOM 863 O O . ALA A 1 109 ? 19.188 -9.094 -10.984 1 95.75 109 ALA A O 1
ATOM 864 N N . GLU A 1 110 ? 19.156 -8.727 -8.734 1 97.31 110 GLU A N 1
ATOM 865 C CA . GLU A 1 110 ? 20.203 -9.734 -8.508 1 97.31 110 GLU A CA 1
ATOM 866 C C . GLU A 1 110 ? 19.625 -11.141 -8.562 1 97.31 110 GLU A C 1
ATOM 868 O O . GLU A 1 110 ? 20.234 -12.055 -9.125 1 97.31 110 GLU A O 1
ATOM 873 N N . SER A 1 111 ? 18.453 -11.289 -8.016 1 97.44 111 SER A N 1
ATOM 874 C CA . SER A 1 111 ? 17.844 -12.609 -7.898 1 97.44 111 SER A CA 1
ATOM 875 C C . SER A 1 111 ? 17.406 -13.141 -9.266 1 97.44 111 SER A C 1
ATOM 877 O O . SER A 1 111 ? 17.484 -14.344 -9.523 1 97.44 111 SER A O 1
ATOM 879 N N . PHE A 1 112 ? 16.969 -12.203 -10.172 1 94.62 112 PHE A N 1
ATOM 880 C CA . PHE A 1 112 ? 16.281 -12.703 -11.352 1 94.62 112 PHE A CA 1
ATOM 881 C C . PHE A 1 112 ? 16.922 -12.164 -12.625 1 94.62 112 PHE A C 1
ATOM 883 O O . PHE A 1 112 ? 16.719 -12.727 -13.703 1 94.62 112 PHE A O 1
ATOM 890 N N . PHE A 1 113 ? 17.797 -11.094 -12.578 1 91.31 113 PHE A N 1
ATOM 891 C CA . PHE A 1 113 ? 18.25 -10.469 -13.812 1 91.31 113 PHE A CA 1
ATOM 892 C C . PHE A 1 113 ? 19.766 -10.398 -13.867 1 91.31 113 PHE A C 1
ATOM 894 O O . PHE A 1 113 ? 20.328 -9.758 -14.758 1 91.31 113 PHE A O 1
ATOM 901 N N . GLY A 1 114 ? 20.438 -10.867 -12.859 1 90.75 114 GLY A N 1
ATOM 902 C CA . GLY A 1 114 ? 21.891 -11.016 -12.898 1 90.75 114 GLY A CA 1
ATOM 903 C C . GLY A 1 114 ? 22.625 -9.719 -12.609 1 90.75 114 GLY A C 1
ATOM 904 O O . GLY A 1 114 ? 23.828 -9.617 -12.852 1 90.75 114 GLY A O 1
ATOM 905 N N . MET A 1 115 ? 21.875 -8.75 -12.172 1 93.5 115 MET A N 1
ATOM 906 C CA . MET A 1 115 ? 22.5 -7.48 -11.805 1 93.5 115 MET A CA 1
ATOM 907 C C . MET A 1 115 ? 22.781 -7.426 -10.312 1 93.5 115 MET A C 1
ATOM 909 O O . MET A 1 115 ? 21.984 -7.91 -9.5 1 93.5 115 MET A O 1
ATOM 913 N N . SER A 1 116 ? 23.859 -6.773 -9.984 1 96 116 SER A N 1
ATOM 914 C CA . SER A 1 116 ? 24.266 -6.719 -8.578 1 96 116 SER A CA 1
ATOM 915 C C . SER A 1 116 ? 23.422 -5.707 -7.809 1 96 116 SER A C 1
ATOM 917 O O . SER A 1 116 ? 23.047 -4.664 -8.344 1 96 116 SER A O 1
ATOM 919 N N . VAL A 1 117 ? 23.125 -6.012 -6.602 1 97.31 117 VAL A N 1
ATOM 920 C CA . VAL A 1 117 ? 22.438 -5.133 -5.656 1 97.31 117 VAL A CA 1
ATOM 921 C C . VAL A 1 117 ? 23.406 -4.723 -4.547 1 97.31 117 VAL A C 1
ATOM 923 O O . VAL A 1 117 ? 24.188 -5.539 -4.062 1 97.31 117 VAL A O 1
ATOM 926 N N . GLU A 1 118 ? 23.375 -3.465 -4.148 1 97.62 118 GLU A N 1
ATOM 927 C CA . GLU A 1 118 ? 24.281 -2.93 -3.143 1 97.62 118 GLU A CA 1
ATOM 928 C C . GLU A 1 118 ? 24.094 -3.633 -1.801 1 97.62 118 GLU A C 1
ATOM 930 O O . GLU A 1 118 ? 22.969 -3.938 -1.404 1 97.62 118 GLU A O 1
ATOM 935 N N . PRO A 1 119 ? 25.234 -3.867 -1.089 1 97.56 119 PRO A N 1
ATOM 936 C CA . PRO A 1 119 ? 25.172 -4.562 0.198 1 97.56 119 PRO A CA 1
ATOM 937 C C . PRO A 1 119 ? 24.188 -3.906 1.172 1 97.56 119 PRO A C 1
ATOM 939 O O . PRO A 1 119 ? 23.469 -4.602 1.895 1 97.56 119 PRO A O 1
ATOM 942 N N . LEU A 1 120 ? 24.141 -2.633 1.168 1 97.12 120 LEU A N 1
ATOM 943 C CA . LEU A 1 120 ? 23.25 -1.92 2.076 1 97.12 120 LEU A CA 1
ATOM 944 C C . LEU A 1 120 ? 21.797 -2.252 1.775 1 97.12 120 LEU A C 1
ATOM 946 O O . LEU A 1 120 ? 20.969 -2.381 2.693 1 97.12 120 LEU A O 1
ATOM 950 N N . ILE A 1 121 ? 21.453 -2.385 0.556 1 97.62 121 ILE A N 1
ATOM 951 C CA . ILE A 1 121 ? 20.094 -2.713 0.136 1 97.62 121 ILE A CA 1
ATOM 952 C C . ILE A 1 121 ? 19.75 -4.145 0.545 1 97.62 121 ILE A C 1
ATOM 954 O O . ILE A 1 121 ? 18.656 -4.414 1.039 1 97.62 121 ILE A O 1
ATOM 958 N N . LYS A 1 122 ? 20.656 -5.039 0.331 1 98.31 122 LYS A N 1
ATOM 959 C CA . LYS A 1 122 ? 20.453 -6.434 0.705 1 98.31 122 LYS A CA 1
ATOM 960 C C . LYS A 1 122 ? 20.25 -6.574 2.209 1 98.31 122 LYS A C 1
ATOM 962 O O . LYS A 1 122 ? 19.391 -7.352 2.65 1 98.31 122 LYS A O 1
ATOM 967 N N . GLU A 1 123 ? 21.031 -5.82 2.965 1 97.94 123 GLU A N 1
ATOM 968 C CA . GLU A 1 123 ? 20.906 -5.887 4.418 1 97.94 123 GLU A CA 1
ATOM 969 C C . GLU A 1 123 ? 19.547 -5.359 4.879 1 97.94 123 GLU A C 1
ATOM 971 O O . GLU A 1 123 ? 18.922 -5.93 5.781 1 97.94 123 GLU A O 1
ATOM 976 N N . LYS A 1 124 ? 19.156 -4.324 4.309 1 97.5 124 LYS A N 1
ATOM 977 C CA . LYS A 1 124 ? 17.844 -3.797 4.629 1 97.5 124 LYS A CA 1
ATOM 978 C C . LYS A 1 124 ? 16.734 -4.785 4.246 1 97.5 124 LYS A C 1
ATOM 980 O O . LYS A 1 124 ? 15.789 -4.992 5 1 97.5 124 LYS A O 1
ATOM 985 N N . ALA A 1 125 ? 16.859 -5.332 3.051 1 98.69 125 ALA A N 1
ATOM 986 C CA . ALA A 1 125 ? 15.891 -6.332 2.609 1 98.69 125 ALA A CA 1
ATOM 987 C C . ALA A 1 125 ? 15.844 -7.52 3.568 1 98.69 125 ALA A C 1
ATOM 989 O O . ALA A 1 125 ? 14.766 -8.016 3.906 1 98.69 125 ALA A O 1
ATOM 990 N N . ARG A 1 126 ? 17.016 -7.973 3.986 1 98.75 126 ARG A N 1
ATOM 991 C CA . ARG A 1 126 ? 17.109 -9.078 4.934 1 98.75 126 ARG A CA 1
ATOM 992 C C . ARG A 1 126 ? 16.312 -8.797 6.199 1 98.75 126 ARG A C 1
ATOM 994 O O . ARG A 1 126 ? 15.477 -9.602 6.609 1 98.75 126 ARG A O 1
ATOM 1001 N N . ALA A 1 127 ? 16.578 -7.641 6.789 1 98.5 127 ALA A N 1
ATOM 1002 C CA . ALA A 1 127 ? 15.906 -7.266 8.031 1 98.5 127 ALA A CA 1
ATOM 1003 C C . ALA A 1 127 ? 14.398 -7.141 7.832 1 98.5 127 ALA A C 1
ATOM 1005 O O . ALA A 1 127 ? 13.617 -7.641 8.641 1 98.5 127 ALA A O 1
ATOM 1006 N N . ASP A 1 128 ? 14.023 -6.504 6.773 1 98.5 128 ASP A N 1
ATOM 1007 C CA . ASP A 1 128 ? 12.609 -6.27 6.492 1 98.5 128 ASP A CA 1
ATOM 1008 C C . ASP A 1 128 ? 11.875 -7.578 6.219 1 98.5 128 ASP A C 1
ATOM 1010 O O . ASP A 1 128 ? 10.75 -7.777 6.684 1 98.5 128 ASP A O 1
ATOM 1014 N N . LEU A 1 129 ? 12.484 -8.453 5.473 1 98.88 129 LEU A N 1
ATOM 1015 C CA . LEU A 1 129 ? 11.844 -9.711 5.125 1 98.88 129 LEU A CA 1
ATOM 1016 C C . LEU A 1 129 ? 11.719 -10.617 6.348 1 98.88 129 LEU A C 1
ATOM 1018 O O . LEU A 1 129 ? 10.711 -11.297 6.523 1 98.88 129 LEU 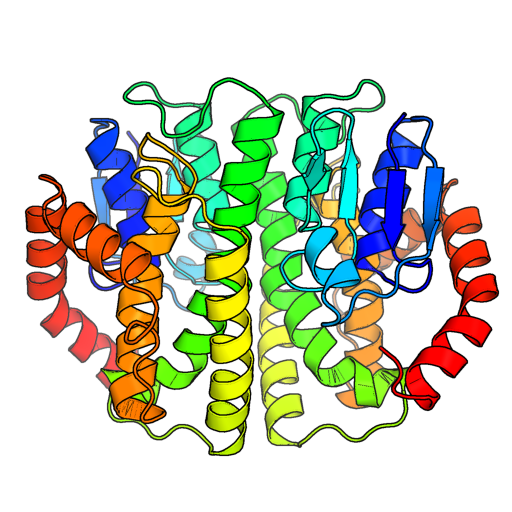A O 1
ATOM 1022 N N . LEU A 1 130 ? 12.75 -10.609 7.188 1 98.75 130 LEU A N 1
ATOM 1023 C CA . LEU A 1 130 ? 12.648 -11.367 8.43 1 98.75 130 LEU A CA 1
ATOM 1024 C C . LEU A 1 130 ? 11.461 -10.883 9.266 1 98.75 130 LEU A C 1
ATOM 1026 O O . LEU A 1 130 ? 10.656 -11.688 9.734 1 98.75 130 LEU A O 1
ATOM 1030 N N . ALA A 1 131 ? 11.336 -9.609 9.391 1 98.38 131 ALA A N 1
ATOM 1031 C CA . ALA A 1 131 ? 10.227 -9.031 10.148 1 98.38 131 ALA A CA 1
ATOM 1032 C C . ALA A 1 131 ? 8.891 -9.289 9.453 1 98.38 131 ALA A C 1
ATOM 1034 O O . ALA A 1 131 ? 7.883 -9.547 10.109 1 98.38 131 ALA A O 1
ATOM 1035 N N . GLY A 1 132 ? 8.891 -9.164 8.109 1 98.75 132 GLY A N 1
ATOM 1036 C CA . GLY A 1 132 ? 7.676 -9.383 7.344 1 98.75 132 GLY A CA 1
ATOM 1037 C C . GLY A 1 132 ? 7.145 -10.797 7.461 1 98.75 132 GLY A C 1
ATOM 1038 O O . GLY A 1 132 ? 5.953 -11 7.695 1 98.75 132 GLY A O 1
ATOM 1039 N N . PHE A 1 133 ? 8 -11.805 7.324 1 98.88 133 PHE A N 1
ATOM 1040 C CA . PHE A 1 133 ? 7.57 -13.195 7.445 1 98.88 133 PHE A CA 1
ATOM 1041 C C . PHE A 1 133 ? 7.137 -13.508 8.875 1 98.88 133 PHE A C 1
ATOM 1043 O O . PHE A 1 133 ? 6.195 -14.266 9.086 1 98.88 133 PHE A O 1
ATOM 1050 N N . ALA A 1 134 ? 7.836 -12.906 9.867 1 98.62 134 ALA A N 1
ATOM 1051 C CA . ALA A 1 134 ? 7.402 -13.07 11.258 1 98.62 134 ALA A CA 1
ATOM 1052 C C . ALA A 1 134 ? 5.996 -12.516 11.453 1 98.62 134 ALA A C 1
ATOM 1054 O O . ALA A 1 134 ? 5.18 -13.117 12.156 1 98.62 134 ALA A O 1
ATOM 1055 N N . THR A 1 135 ? 5.734 -11.391 10.867 1 98.75 135 THR A N 1
ATOM 1056 C CA . THR A 1 135 ? 4.418 -10.773 10.953 1 98.75 135 THR A CA 1
ATOM 1057 C C . THR A 1 135 ? 3.35 -11.68 10.359 1 98.75 135 THR A C 1
ATOM 1059 O O . THR A 1 135 ? 2.299 -11.898 10.969 1 98.75 135 THR A O 1
ATOM 1062 N N . LEU A 1 136 ? 3.615 -12.172 9.156 1 98.81 136 LEU A N 1
ATOM 1063 C CA . LEU A 1 136 ? 2.66 -13.047 8.484 1 98.81 136 LEU A CA 1
ATOM 1064 C C . LEU A 1 136 ? 2.402 -14.305 9.312 1 98.81 136 LEU A C 1
ATOM 1066 O O . LEU A 1 136 ? 1.262 -14.766 9.414 1 98.81 136 LEU A O 1
ATOM 1070 N N . LYS A 1 137 ? 3.432 -14.828 9.867 1 97.94 137 LYS A N 1
ATOM 1071 C CA . LYS A 1 137 ? 3.289 -15.992 10.742 1 97.94 137 LYS A CA 1
ATOM 1072 C C . LYS A 1 137 ? 2.357 -15.688 11.906 1 97.94 137 LYS A C 1
ATOM 1074 O O . LYS A 1 137 ? 1.555 -16.531 12.305 1 97.94 137 LYS A O 1
ATOM 1079 N N . ARG A 1 138 ? 2.457 -14.508 12.422 1 97.44 138 ARG A N 1
ATOM 1080 C CA . ARG A 1 138 ? 1.702 -14.094 13.602 1 97.44 138 ARG A CA 1
ATOM 1081 C C . ARG A 1 138 ? 0.249 -13.805 13.242 1 97.44 138 ARG A C 1
ATOM 1083 O O . ARG A 1 138 ? -0.662 -14.125 14.008 1 97.44 138 ARG A O 1
ATOM 1090 N N . ASN A 1 139 ? 0.04 -13.242 12.109 1 98.25 139 ASN A N 1
ATOM 1091 C CA . ASN A 1 139 ? -1.266 -12.664 11.805 1 98.25 139 ASN A CA 1
ATOM 1092 C C . ASN A 1 139 ? -2.08 -13.562 10.883 1 98.25 139 ASN A C 1
ATOM 1094 O O . ASN A 1 139 ? -3.301 -13.422 10.789 1 98.25 139 ASN A O 1
ATOM 1098 N N . GLY A 1 140 ? -1.419 -14.391 10.094 1 98.62 140 GLY A N 1
ATOM 1099 C CA . GLY A 1 140 ? -2.117 -15.266 9.164 1 98.62 140 GLY A CA 1
ATOM 1100 C C . GLY A 1 140 ? -2.861 -16.391 9.852 1 98.62 140 GLY A C 1
ATOM 1101 O O . GLY A 1 140 ? -2.389 -16.938 10.852 1 98.62 140 GLY A O 1
ATOM 1102 N N . ARG A 1 141 ? -4.027 -16.766 9.25 1 98.38 141 ARG A N 1
ATOM 1103 C CA . ARG A 1 141 ? -4.828 -17.844 9.82 1 98.38 141 ARG A CA 1
ATOM 1104 C C . ARG A 1 141 ? -4.438 -19.188 9.219 1 98.38 141 ARG A C 1
ATOM 1106 O O . ARG A 1 141 ? -4.453 -20.219 9.906 1 98.38 141 ARG A O 1
ATOM 1113 N N . PHE A 1 142 ? -4.211 -19.203 7.98 1 98.62 142 PHE A N 1
ATOM 1114 C CA . PHE A 1 142 ? -3.793 -20.375 7.227 1 98.62 142 PHE A CA 1
ATOM 1115 C C . PHE A 1 142 ? -4.73 -21.547 7.484 1 98.62 142 PHE A C 1
ATOM 1117 O O . PHE A 1 142 ? -4.281 -22.641 7.848 1 98.62 142 PHE A O 1
ATOM 1124 N N . ALA A 1 143 ? -6.262 -21.375 7.551 1 96.56 143 ALA A N 1
ATOM 1125 C CA . ALA A 1 143 ? -7.293 -22.391 7.691 1 96.56 143 ALA A CA 1
ATOM 1126 C C . ALA A 1 143 ? -7.848 -22.812 6.328 1 96.56 143 ALA A C 1
ATOM 1128 O O . ALA A 1 143 ? -8.992 -22.469 5.992 1 96.56 143 ALA A O 1
ATOM 1129 N N . PRO A 1 144 ? -7.852 -22.703 5.543 1 62.5 144 PRO A N 1
ATOM 1130 C CA . PRO A 1 144 ? -6.711 -23.438 4.988 1 62.5 144 PRO A CA 1
ATOM 1131 C C . PRO A 1 144 ? -5.707 -22.516 4.293 1 62.5 144 PRO A C 1
ATOM 1133 O O . PRO A 1 144 ? -4.508 -22.797 4.277 1 62.5 144 PRO A O 1
ATOM 1136 N N . TYR A 1 145 ? -6.121 -21.234 3.869 1 98.69 145 TYR A N 1
ATOM 1137 C CA . TYR A 1 145 ? -5.652 -20.031 3.191 1 98.69 145 TYR A CA 1
ATOM 1138 C C . TYR A 1 145 ? -5.176 -18.984 4.195 1 98.69 145 TYR A C 1
ATOM 1140 O O . TYR A 1 145 ? -5.289 -19.188 5.406 1 98.69 145 TYR A O 1
ATOM 1148 N N . VAL A 1 146 ? -4.781 -17.797 3.633 1 98.88 146 VAL A N 1
ATOM 1149 C CA . VAL A 1 146 ? -4.09 -16.828 4.477 1 98.88 146 VAL A CA 1
ATOM 1150 C C . VAL A 1 146 ? -5.035 -16.312 5.566 1 98.88 146 VAL A C 1
ATOM 1152 O O . VAL A 1 146 ? -4.676 -16.297 6.746 1 98.88 146 VAL A O 1
ATOM 1155 N N . ALA A 1 147 ? -6.27 -15.93 5.176 1 98.75 147 ALA A N 1
ATOM 1156 C CA . ALA A 1 147 ? -7.172 -15.242 6.094 1 98.75 147 ALA A CA 1
ATOM 1157 C C . ALA A 1 147 ? -8.18 -16.219 6.707 1 98.75 147 ALA A C 1
ATOM 1159 O O . ALA A 1 147 ? -8.984 -15.828 7.551 1 98.75 147 ALA A O 1
ATOM 1160 N N . GLY A 1 148 ? -8.211 -17.453 6.273 1 98.25 148 GLY A N 1
ATOM 1161 C CA . GLY A 1 148 ? -9.18 -18.406 6.785 1 98.25 148 GLY A CA 1
ATOM 1162 C C . GLY A 1 148 ? -9.43 -19.562 5.84 1 98.25 148 GLY A C 1
ATOM 1163 O O . GLY A 1 148 ? -8.516 -20.031 5.152 1 98.25 148 GLY A O 1
ATOM 1164 N N . GLU A 1 149 ? -10.625 -19.969 5.777 1 98.06 149 GLU A N 1
ATOM 1165 C CA . GLU A 1 149 ? -10.961 -21.219 5.105 1 98.06 149 GLU A CA 1
ATOM 1166 C C . GLU A 1 149 ? -11.211 -21 3.615 1 98.06 149 GLU A C 1
ATOM 1168 O O . GLU A 1 149 ? -11.227 -21.953 2.834 1 98.06 149 GLU A O 1
ATOM 1173 N N . GLN A 1 150 ? -11.398 -19.797 3.234 1 98 150 GLN A N 1
ATOM 1174 C CA . GLN A 1 150 ? -11.75 -19.516 1.849 1 98 150 GLN A CA 1
ATOM 1175 C C . GLN A 1 150 ? -10.664 -18.688 1.159 1 98 150 GLN A C 1
ATOM 1177 O O . GLN A 1 150 ? -9.953 -17.922 1.809 1 98 150 GLN A O 1
ATOM 1182 N N . LEU A 1 151 ? -10.594 -18.875 -0.153 1 98.62 151 LEU A N 1
ATOM 1183 C CA . LEU A 1 151 ? -9.711 -18.062 -0.989 1 98.62 151 LEU A CA 1
ATOM 1184 C C . LEU A 1 151 ? -10.156 -16.609 -0.99 1 98.62 151 LEU A C 1
ATOM 1186 O O . LEU A 1 151 ? -11.336 -16.312 -1.187 1 98.62 151 LEU A O 1
ATOM 1190 N N . THR A 1 152 ? -9.242 -15.719 -0.688 1 98.88 152 THR A N 1
ATOM 1191 C CA . THR A 1 152 ? -9.562 -14.297 -0.686 1 98.88 152 THR A CA 1
ATOM 1192 C C . THR A 1 152 ? -8.508 -13.5 -1.451 1 98.88 152 THR A C 1
ATOM 1194 O O . THR A 1 152 ? -7.543 -14.078 -1.961 1 98.88 152 THR A O 1
ATOM 1197 N N . LEU A 1 153 ? -8.648 -12.18 -1.5 1 98.88 153 LEU A N 1
ATOM 1198 C CA . LEU A 1 153 ? -7.695 -11.258 -2.111 1 98.88 153 LEU A CA 1
ATOM 1199 C C . LEU A 1 153 ? -6.316 -11.406 -1.475 1 98.88 153 LEU A C 1
ATOM 1201 O O . LEU A 1 153 ? -5.297 -11.219 -2.143 1 98.88 153 LEU A O 1
ATOM 1205 N N . ALA A 1 154 ? -6.277 -11.742 -0.181 1 98.94 154 ALA A N 1
ATOM 1206 C CA . ALA A 1 154 ? -5.004 -11.891 0.512 1 98.94 154 ALA A CA 1
ATOM 1207 C C . ALA A 1 154 ? -4.18 -13.031 -0.088 1 98.94 154 ALA A C 1
ATOM 1209 O O . ALA A 1 154 ? -2.951 -12.961 -0.122 1 98.94 154 ALA A O 1
ATOM 1210 N N . ASP A 1 155 ? -4.855 -14.062 -0.574 1 98.94 155 ASP A N 1
ATOM 1211 C CA . ASP A 1 155 ? -4.156 -15.211 -1.141 1 98.94 155 ASP A CA 1
ATOM 1212 C C . ASP A 1 155 ? -3.557 -14.875 -2.504 1 98.94 155 ASP A C 1
ATOM 1214 O O . ASP A 1 155 ? -2.516 -15.414 -2.883 1 98.94 155 ASP A O 1
ATOM 1218 N N . LEU A 1 156 ? -4.211 -13.984 -3.24 1 98.88 156 LEU A N 1
ATOM 1219 C CA . LEU A 1 156 ? -3.668 -13.523 -4.516 1 98.88 156 LEU A CA 1
ATOM 1220 C C . LEU A 1 156 ? -2.357 -12.773 -4.309 1 98.88 156 LEU A C 1
ATOM 1222 O O . LEU A 1 156 ? -1.393 -12.984 -5.047 1 98.88 156 LEU A O 1
ATOM 1226 N N . MET A 1 157 ? -2.348 -11.914 -3.326 1 98.94 157 MET A N 1
ATOM 1227 C CA . MET A 1 157 ? -1.109 -11.234 -2.967 1 98.94 157 MET A CA 1
ATOM 1228 C C . MET A 1 157 ? -0.077 -12.219 -2.434 1 98.94 157 MET A C 1
ATOM 1230 O O . MET A 1 157 ? 1.1 -12.148 -2.793 1 98.94 157 MET A O 1
ATOM 1234 N N . PHE A 1 158 ? -0.539 -13.148 -1.62 1 98.94 158 PHE A N 1
ATOM 1235 C CA . PHE A 1 158 ? 0.332 -14.141 -0.995 1 98.94 158 PHE A CA 1
ATOM 1236 C C . PHE A 1 158 ? 1.051 -14.969 -2.051 1 98.94 158 PHE A C 1
ATOM 1238 O O . PHE A 1 158 ? 2.281 -15.031 -2.068 1 98.94 158 PHE A O 1
ATOM 1245 N N . CYS A 1 159 ? 0.385 -15.57 -2.998 1 98.56 159 CYS A N 1
ATOM 1246 C CA . CYS A 1 159 ? 0.949 -16.625 -3.832 1 98.56 159 CYS A CA 1
ATOM 1247 C C . CYS A 1 159 ? 1.903 -16.047 -4.871 1 98.56 159 CYS A C 1
ATOM 1249 O O . CYS A 1 159 ? 2.791 -16.75 -5.359 1 98.56 159 CYS A O 1
ATOM 1251 N N . PHE A 1 160 ? 1.778 -14.719 -5.148 1 98.81 160 PHE A N 1
ATOM 1252 C CA . PHE A 1 160 ? 2.664 -14.109 -6.133 1 98.81 160 PHE A CA 1
ATOM 1253 C C . PHE A 1 160 ? 3.684 -13.203 -5.457 1 98.81 160 PHE A C 1
ATOM 1255 O O . PHE A 1 160 ? 4.309 -12.367 -6.109 1 98.81 160 PHE A O 1
ATOM 1262 N N . SER A 1 161 ? 3.832 -13.258 -4.141 1 98.94 161 SER A N 1
ATOM 1263 C CA . SER A 1 161 ? 4.824 -12.469 -3.416 1 98.94 161 SER A CA 1
ATOM 1264 C C . SER A 1 161 ? 5.75 -13.367 -2.598 1 98.94 161 SER A C 1
ATOM 1266 O O . SER A 1 161 ? 6.973 -13.203 -2.635 1 98.94 161 SER A O 1
ATOM 1268 N N . VAL A 1 162 ? 5.172 -14.305 -1.89 1 98.94 162 VAL A N 1
ATOM 1269 C CA . VAL A 1 162 ? 5.922 -15.109 -0.928 1 98.94 162 VAL A CA 1
ATOM 1270 C C . VAL A 1 162 ? 6.883 -16.031 -1.667 1 98.94 162 VAL A C 1
ATOM 1272 O O . VAL A 1 162 ? 8.008 -16.266 -1.218 1 98.94 162 VAL A O 1
ATOM 1275 N N . ASP A 1 163 ? 6.461 -16.625 -2.791 1 98.56 163 ASP A N 1
ATOM 1276 C CA . ASP A 1 163 ? 7.344 -17.469 -3.588 1 98.56 163 ASP A CA 1
ATOM 1277 C C . ASP A 1 163 ? 8.555 -16.688 -4.09 1 98.56 163 ASP A C 1
ATOM 1279 O O . ASP A 1 163 ? 9.688 -17.141 -3.982 1 98.56 163 ASP A O 1
ATOM 1283 N N . LEU A 1 164 ? 8.352 -15.484 -4.582 1 98.69 164 LEU A N 1
ATOM 1284 C CA . LEU A 1 164 ? 9.43 -14.633 -5.082 1 98.69 164 LEU A CA 1
ATOM 1285 C C . LEU A 1 164 ? 10.328 -14.164 -3.941 1 98.69 164 LEU A C 1
ATOM 1287 O O . LEU A 1 164 ? 11.555 -14.109 -4.094 1 98.69 164 LEU A O 1
ATOM 1291 N N . ALA A 1 165 ? 9.672 -13.836 -2.846 1 98.94 165 ALA A N 1
ATOM 1292 C CA . ALA A 1 165 ? 10.461 -13.43 -1.683 1 98.94 165 ALA A CA 1
ATOM 1293 C C . ALA A 1 165 ? 11.352 -14.57 -1.196 1 98.94 165 ALA A C 1
ATOM 1295 O O . ALA A 1 165 ? 12.5 -14.344 -0.804 1 98.94 165 ALA A O 1
ATOM 1296 N N . ASN A 1 166 ? 10.82 -15.773 -1.185 1 98.81 166 ASN A N 1
ATOM 1297 C CA . ASN A 1 166 ? 11.625 -16.922 -0.783 1 98.81 166 ASN A CA 1
ATOM 1298 C C . ASN A 1 166 ? 12.773 -17.172 -1.756 1 98.81 166 ASN A C 1
ATOM 1300 O O . ASN A 1 166 ? 13.867 -17.562 -1.345 1 98.81 166 ASN A O 1
ATOM 1304 N N . ALA A 1 167 ? 12.555 -16.984 -3.045 1 98.62 167 ALA A N 1
ATOM 1305 C CA . ALA A 1 167 ? 13.633 -17.078 -4.027 1 98.62 167 ALA A CA 1
ATOM 1306 C C . ALA A 1 167 ? 14.734 -16.062 -3.748 1 98.62 167 ALA A C 1
ATOM 1308 O O . ALA A 1 167 ? 15.922 -16.375 -3.799 1 98.62 167 ALA A O 1
ATOM 1309 N N . VAL A 1 168 ? 14.344 -14.852 -3.453 1 98.81 168 VAL A N 1
ATOM 1310 C CA . VAL A 1 168 ? 15.305 -13.828 -3.07 1 98.81 168 VAL A CA 1
ATOM 1311 C C . VAL A 1 168 ? 16.078 -14.273 -1.836 1 98.81 168 VAL A C 1
ATOM 1313 O O . VAL A 1 168 ? 17.297 -14.125 -1.776 1 98.81 168 VAL A O 1
ATOM 1316 N N . GLY A 1 169 ? 15.336 -14.773 -0.844 1 98.81 169 GLY A N 1
ATOM 1317 C CA . GLY A 1 169 ? 15.984 -15.289 0.351 1 98.81 169 GLY A CA 1
ATOM 1318 C C . GLY A 1 169 ? 17.062 -16.312 0.05 1 98.81 169 GLY A C 1
ATOM 1319 O O . GLY A 1 169 ? 18.188 -16.188 0.532 1 98.81 169 GLY A O 1
ATOM 1320 N N . LYS A 1 170 ? 16.797 -17.219 -0.803 1 98.5 170 LYS A N 1
ATOM 1321 C CA . LYS A 1 170 ? 17.703 -18.328 -1.096 1 98.5 170 LYS A CA 1
ATOM 1322 C C . LYS A 1 170 ? 18.859 -17.875 -1.984 1 98.5 170 LYS A C 1
ATOM 1324 O O . LYS A 1 170 ? 20.016 -18.188 -1.721 1 98.5 170 LYS A O 1
ATOM 1329 N N . LYS A 1 171 ? 18.578 -17.047 -2.973 1 98.25 171 LYS A N 1
ATOM 1330 C CA . LYS A 1 171 ? 19.562 -16.734 -4.008 1 98.25 171 LYS A CA 1
ATOM 1331 C C . LYS A 1 171 ? 20.453 -15.562 -3.578 1 98.25 171 LYS A C 1
ATOM 1333 O O . LYS A 1 171 ? 21.609 -15.469 -3.992 1 98.25 171 LYS A O 1
ATOM 1338 N N . VAL A 1 172 ? 19.875 -14.664 -2.783 1 98.5 172 VAL A N 1
ATOM 1339 C CA . VAL A 1 172 ? 20.547 -13.398 -2.549 1 98.5 172 VAL A CA 1
ATOM 1340 C C . VAL A 1 172 ? 20.922 -13.273 -1.074 1 98.5 172 VAL A C 1
ATOM 1342 O O . VAL A 1 172 ? 21.984 -12.75 -0.739 1 98.5 172 VAL A O 1
ATOM 1345 N N . LEU A 1 173 ? 20.094 -13.867 -0.192 1 98.56 173 LEU A N 1
ATOM 1346 C CA . LEU A 1 173 ? 20.266 -13.578 1.228 1 98.56 173 LEU A CA 1
ATOM 1347 C C . LEU A 1 173 ? 20.703 -14.82 1.992 1 98.56 173 LEU A C 1
ATOM 1349 O O . LEU A 1 173 ? 20.984 -14.75 3.193 1 98.56 173 LEU A O 1
ATOM 1353 N N . SER A 1 174 ? 20.766 -15.93 1.348 1 98.19 174 SER A N 1
ATOM 1354 C CA . SER A 1 174 ? 21.109 -17.219 1.951 1 98.19 174 SER A CA 1
ATOM 1355 C C . SER A 1 174 ? 20.156 -17.547 3.102 1 98.19 174 SER A C 1
ATOM 1357 O O . SER A 1 174 ? 20.609 -17.984 4.164 1 98.19 174 SER A O 1
ATOM 1359 N N . ILE A 1 175 ? 18.891 -17.266 2.93 1 98.62 175 ILE A N 1
ATOM 1360 C CA . ILE A 1 175 ? 17.844 -17.562 3.904 1 98.62 175 ILE A CA 1
ATOM 1361 C C . ILE A 1 175 ? 16.719 -18.328 3.227 1 98.62 175 ILE A C 1
ATOM 1363 O O . ILE A 1 175 ? 16.297 -17.969 2.121 1 98.62 175 ILE A O 1
ATOM 1367 N N . ASP A 1 176 ? 16.25 -19.375 3.838 1 98.75 176 ASP A N 1
ATOM 1368 C CA . ASP A 1 176 ? 14.992 -20.031 3.473 1 98.75 176 ASP A CA 1
ATOM 1369 C C . ASP A 1 176 ? 13.852 -19.578 4.387 1 98.75 176 ASP A C 1
ATOM 1371 O O . ASP A 1 176 ? 13.695 -20.109 5.492 1 98.75 176 ASP A O 1
ATOM 1375 N N . PHE A 1 177 ? 13 -18.672 3.953 1 98.69 177 PHE A N 1
ATOM 1376 C CA . PHE A 1 177 ? 11.969 -18.062 4.785 1 98.69 177 PHE A CA 1
ATOM 1377 C C . PHE A 1 177 ? 10.859 -19.062 5.086 1 98.69 177 PHE A C 1
ATOM 1379 O O . PHE A 1 177 ? 10.039 -18.844 5.977 1 98.69 177 PHE A O 1
ATOM 1386 N N . LEU A 1 178 ? 10.836 -20.125 4.367 1 98.56 178 LEU A N 1
ATOM 1387 C CA . LEU A 1 178 ? 9.742 -21.062 4.531 1 98.56 178 LEU A CA 1
ATOM 1388 C C . LEU A 1 178 ? 10.195 -22.281 5.336 1 98.56 178 LEU A C 1
ATOM 1390 O O . LEU A 1 178 ? 9.391 -23.156 5.645 1 98.56 178 LEU A O 1
ATOM 1394 N N . ALA A 1 179 ? 11.438 -22.312 5.695 1 98.25 179 ALA A N 1
ATOM 1395 C CA . ALA A 1 179 ? 11.977 -23.453 6.438 1 98.25 179 ALA A CA 1
ATOM 1396 C C . ALA A 1 179 ? 11.164 -23.719 7.703 1 98.25 179 ALA A C 1
ATOM 1398 O O . ALA A 1 179 ? 10.867 -24.859 8.031 1 98.25 179 ALA A O 1
ATOM 1399 N N . ASP A 1 180 ? 10.812 -22.703 8.477 1 97.44 180 ASP A N 1
ATOM 1400 C CA . ASP A 1 180 ? 10.047 -22.844 9.711 1 97.44 180 ASP A CA 1
ATOM 1401 C C . ASP A 1 180 ? 8.633 -22.297 9.547 1 97.44 180 ASP A C 1
ATOM 1403 O O . ASP A 1 180 ? 8.062 -21.734 10.484 1 97.44 180 ASP A O 1
ATOM 1407 N N . PHE A 1 181 ? 8.102 -22.391 8.383 1 98.56 181 PHE A N 1
ATOM 1408 C CA . PHE A 1 181 ? 6.77 -21.875 8.078 1 98.56 181 PHE A CA 1
ATOM 1409 C C . PHE A 1 181 ? 5.992 -22.859 7.215 1 98.56 181 PHE A C 1
ATOM 1411 O O . PHE A 1 181 ? 5.582 -22.531 6.102 1 98.56 181 PHE A O 1
ATOM 1418 N N . PRO A 1 182 ? 5.75 -24.031 7.738 1 98.31 182 PRO A N 1
ATOM 1419 C CA . PRO A 1 182 ? 5.133 -25.094 6.941 1 98.31 182 PRO A CA 1
ATOM 1420 C C . PRO A 1 182 ? 3.75 -24.703 6.418 1 98.31 182 PRO A C 1
ATOM 1422 O O . PRO A 1 182 ? 3.35 -25.156 5.34 1 98.31 182 PRO A O 1
ATOM 1425 N N . GLN A 1 183 ? 3.016 -23.922 7.152 1 98.69 183 GLN A N 1
ATOM 1426 C CA . GLN A 1 183 ? 1.693 -23.5 6.699 1 98.69 183 GLN A CA 1
ATOM 1427 C C . GLN A 1 183 ? 1.782 -22.719 5.391 1 98.69 183 GLN A C 1
ATOM 1429 O O . GLN A 1 183 ? 0.968 -22.922 4.488 1 98.69 183 GLN A O 1
ATOM 1434 N N . ALA A 1 184 ? 2.766 -21.844 5.344 1 98.75 184 ALA A N 1
ATOM 1435 C CA . ALA A 1 184 ? 2.947 -21.062 4.121 1 98.75 184 ALA A CA 1
ATOM 1436 C C . ALA A 1 184 ? 3.371 -21.969 2.959 1 98.75 184 ALA A C 1
ATOM 1438 O O . ALA A 1 184 ? 2.908 -21.781 1.83 1 98.75 184 ALA A O 1
ATOM 1439 N N . LYS A 1 185 ? 4.285 -22.859 3.238 1 98.31 185 LYS A N 1
ATOM 1440 C CA . LYS A 1 185 ? 4.711 -23.812 2.211 1 98.31 185 LYS A CA 1
ATOM 1441 C C . LYS A 1 185 ? 3.527 -24.594 1.665 1 98.31 185 LYS A C 1
ATOM 1443 O O . LYS A 1 185 ? 3.383 -24.75 0.45 1 98.31 185 LYS A O 1
ATOM 1448 N N . ALA A 1 186 ? 2.74 -25.078 2.555 1 98.69 186 ALA A N 1
ATOM 1449 C CA . ALA A 1 186 ? 1.566 -25.859 2.172 1 98.69 186 ALA A CA 1
ATOM 1450 C C . ALA A 1 186 ? 0.598 -25.031 1.34 1 98.69 186 ALA A C 1
ATOM 1452 O O . ALA A 1 186 ? 0.017 -25.516 0.37 1 98.69 186 ALA A O 1
ATOM 1453 N N . LEU A 1 187 ? 0.42 -23.797 1.694 1 98.88 187 LEU A N 1
ATOM 1454 C CA . LEU A 1 187 ? -0.508 -22.938 0.964 1 98.88 187 LEU A CA 1
ATOM 1455 C C . LEU A 1 187 ? 0.033 -22.609 -0.423 1 98.88 187 LEU A C 1
ATOM 1457 O O . LEU A 1 187 ? -0.728 -22.531 -1.39 1 98.88 187 LEU A O 1
ATOM 1461 N N . LEU A 1 188 ? 1.359 -22.359 -0.504 1 98.75 188 LEU A N 1
ATOM 1462 C CA . LEU A 1 188 ? 1.941 -22.141 -1.824 1 98.75 188 LEU A CA 1
ATOM 1463 C C . LEU A 1 188 ? 1.688 -23.344 -2.73 1 98.75 188 LEU A C 1
ATOM 1465 O O . LEU A 1 188 ? 1.353 -23.172 -3.906 1 98.75 188 LEU A O 1
ATOM 1469 N N . GLN A 1 189 ? 1.855 -24.516 -2.189 1 98.38 189 GLN A N 1
ATOM 1470 C CA . GLN A 1 189 ? 1.586 -25.719 -2.955 1 98.38 189 GLN A CA 1
ATOM 1471 C C . GLN A 1 189 ? 0.12 -25.797 -3.373 1 98.38 189 GLN A C 1
ATOM 1473 O O . GLN A 1 189 ? -0.188 -26.094 -4.531 1 98.38 189 GLN A O 1
ATOM 1478 N N . LEU A 1 190 ? -0.731 -25.562 -2.449 1 98.62 190 LEU A N 1
ATOM 1479 C CA . LEU A 1 190 ? -2.164 -25.562 -2.729 1 98.62 190 LEU A CA 1
ATOM 1480 C C . LEU A 1 190 ? -2.504 -24.578 -3.836 1 98.62 190 LEU A C 1
ATOM 1482 O O . LEU A 1 190 ? -3.246 -24.906 -4.766 1 98.62 190 LEU A O 1
ATOM 1486 N N . MET A 1 191 ? -1.968 -23.375 -3.734 1 98.56 191 MET A N 1
ATOM 1487 C CA . MET A 1 191 ? -2.23 -22.344 -4.734 1 98.56 191 MET A CA 1
ATOM 1488 C C . MET A 1 191 ? -1.665 -22.734 -6.094 1 98.56 191 MET A C 1
ATOM 1490 O O . MET A 1 191 ? -2.24 -22.406 -7.129 1 98.56 191 MET A O 1
ATOM 1494 N N . GLY A 1 192 ? -0.515 -23.406 -6.059 1 98.06 192 GLY A N 1
ATOM 1495 C CA . GLY A 1 192 ? 0.071 -23.906 -7.285 1 98.06 192 GLY A CA 1
ATOM 1496 C C . GLY A 1 192 ? -0.815 -24.922 -8 1 98.06 192 GLY A C 1
ATOM 1497 O O . GLY A 1 192 ? -0.715 -25.094 -9.219 1 98.06 192 GLY A O 1
ATOM 1498 N N . GLU A 1 193 ? -1.679 -25.516 -7.293 1 97.56 193 GLU A N 1
ATOM 1499 C CA . GLU A 1 193 ? -2.568 -26.547 -7.84 1 97.56 193 GLU A CA 1
ATOM 1500 C C . GLU A 1 193 ? -3.885 -25.938 -8.312 1 97.56 193 GLU A C 1
ATOM 1502 O O . GLU A 1 193 ? -4.73 -26.641 -8.875 1 97.56 193 GLU A O 1
ATOM 1507 N N . ASN A 1 194 ? -4.039 -24.641 -8.047 1 97.12 194 ASN A N 1
ATOM 1508 C CA . ASN A 1 194 ? -5.215 -23.953 -8.57 1 97.12 194 ASN A CA 1
ATOM 1509 C C . ASN A 1 194 ? -5.367 -24.188 -10.07 1 97.12 194 ASN A C 1
ATOM 1511 O O . ASN A 1 194 ? -4.395 -24.078 -10.82 1 97.12 194 ASN A O 1
ATOM 1515 N N . PRO A 1 195 ? -6.539 -24.453 -10.531 1 96.56 195 PRO A N 1
ATOM 1516 C CA . PRO A 1 195 ? -6.746 -24.812 -11.938 1 96.56 195 PRO A CA 1
ATOM 1517 C C . PRO A 1 195 ? -6.336 -23.688 -12.891 1 96.56 195 PRO A C 1
ATOM 1519 O O . PRO A 1 195 ? -5.996 -23.953 -14.047 1 96.56 195 PRO A O 1
ATOM 1522 N N . HIS A 1 196 ? -6.355 -22.469 -12.461 1 98.44 196 HIS A N 1
ATOM 1523 C CA . HIS A 1 196 ? -6.039 -21.344 -13.32 1 98.44 196 HIS A CA 1
ATOM 1524 C C . HIS A 1 196 ? -4.539 -21.062 -13.344 1 98.44 196 HIS A C 1
ATOM 1526 O O . HIS A 1 196 ? -4.047 -20.328 -14.203 1 98.44 196 HIS A O 1
ATOM 1532 N N . MET A 1 197 ? -3.83 -21.672 -12.391 1 98.12 197 MET A N 1
ATOM 1533 C CA . MET A 1 197 ? -2.41 -21.359 -12.242 1 98.12 197 MET A CA 1
ATOM 1534 C C . MET A 1 197 ? -1.604 -21.922 -13.406 1 98.12 197 MET A C 1
ATOM 1536 O O . MET A 1 197 ? -0.627 -21.312 -13.844 1 98.12 197 MET A O 1
ATOM 1540 N N . ALA A 1 198 ? -2.047 -23.016 -13.938 1 96.81 198 ALA A N 1
ATOM 1541 C CA . ALA A 1 198 ? -1.344 -23.609 -15.07 1 96.81 198 ALA A CA 1
ATOM 1542 C C . ALA A 1 198 ? -1.303 -22.656 -16.25 1 96.81 198 ALA A C 1
ATOM 1544 O O . ALA A 1 198 ? -0.252 -22.469 -16.875 1 96.81 198 ALA A O 1
ATOM 1545 N N . ARG A 1 199 ? -2.438 -22.125 -16.547 1 97.25 199 ARG A N 1
ATOM 1546 C CA . ARG A 1 199 ? -2.521 -21.156 -17.641 1 97.25 199 ARG A CA 1
ATOM 1547 C C . ARG A 1 199 ? -1.65 -19.938 -17.359 1 97.25 199 ARG A C 1
ATOM 1549 O O . ARG A 1 199 ? -0.95 -19.453 -18.25 1 97.25 199 ARG A O 1
ATOM 1556 N N . ILE A 1 200 ? -1.686 -19.422 -16.172 1 98.56 200 ILE A N 1
ATOM 1557 C CA . ILE A 1 200 ? -0.927 -18.234 -15.789 1 98.56 200 ILE A CA 1
ATOM 1558 C C . ILE A 1 200 ? 0.568 -18.516 -15.938 1 98.56 200 ILE A C 1
ATOM 1560 O O . ILE A 1 200 ? 1.301 -17.703 -16.5 1 98.56 200 ILE A O 1
ATOM 1564 N N . MET A 1 201 ? 0.989 -19.672 -15.492 1 97.5 201 MET A N 1
ATOM 1565 C CA . MET A 1 201 ? 2.398 -20.031 -15.578 1 97.5 201 MET A CA 1
ATOM 1566 C C . MET A 1 201 ? 2.824 -20.25 -17.016 1 97.5 201 MET A C 1
ATOM 1568 O O . MET A 1 201 ? 3.939 -19.891 -17.406 1 97.5 201 MET A O 1
ATOM 1572 N N . ALA A 1 202 ? 1.95 -20.844 -17.812 1 98.06 202 ALA A N 1
ATOM 1573 C CA . ALA A 1 202 ? 2.25 -21.047 -19.219 1 98.06 202 ALA A CA 1
ATOM 1574 C C . ALA A 1 202 ? 2.414 -19.703 -19.938 1 98.06 202 ALA A C 1
ATOM 1576 O O . ALA A 1 202 ? 3.328 -19.531 -20.75 1 98.06 202 ALA A O 1
ATOM 1577 N N . ASP A 1 203 ? 1.512 -18.797 -19.672 1 98.56 203 ASP A N 1
ATOM 1578 C CA . ASP A 1 203 ? 1.587 -17.469 -20.266 1 98.56 203 ASP A CA 1
ATOM 1579 C C . ASP A 1 203 ? 2.867 -16.75 -19.844 1 98.56 203 ASP A C 1
ATOM 1581 O O . ASP A 1 203 ? 3.48 -16.047 -20.641 1 98.56 203 ASP A O 1
ATOM 1585 N N . LYS A 1 204 ? 3.199 -16.906 -18.562 1 98.06 204 LYS A N 1
ATOM 1586 C CA . LYS A 1 204 ? 4.43 -16.312 -18.047 1 98.06 204 LYS A CA 1
ATOM 1587 C C . LYS A 1 204 ? 5.648 -16.828 -18.812 1 98.06 204 LYS A C 1
ATOM 1589 O O . LYS A 1 204 ? 6.48 -16.047 -19.266 1 98.06 204 LYS A O 1
ATOM 1594 N N . GLU A 1 205 ? 5.75 -18.125 -18.953 1 97.19 205 GLU A N 1
ATOM 1595 C CA . GLU A 1 205 ? 6.867 -18.75 -19.656 1 97.19 205 GLU A CA 1
ATOM 1596 C C . GLU A 1 205 ? 6.93 -18.297 -21.109 1 97.19 205 GLU A C 1
ATOM 1598 O O . GLU A 1 205 ? 8.008 -18.016 -21.641 1 97.19 205 GLU A O 1
ATOM 1603 N N . ALA A 1 206 ? 5.785 -18.234 -21.703 1 97.75 206 ALA A N 1
ATOM 1604 C CA . ALA A 1 206 ? 5.711 -17.859 -23.109 1 97.75 206 ALA A CA 1
ATOM 1605 C C . ALA A 1 206 ? 6.133 -16.422 -23.328 1 97.75 206 ALA A C 1
ATOM 1607 O O . ALA A 1 206 ? 6.688 -16.078 -24.375 1 97.75 206 ALA A O 1
ATOM 1608 N N . SER A 1 207 ? 5.957 -15.602 -22.328 1 97.25 207 SER A N 1
ATOM 1609 C CA . SER A 1 207 ? 6.203 -14.172 -22.469 1 97.25 207 SER A CA 1
ATOM 1610 C C . SER A 1 207 ? 7.613 -13.805 -22.016 1 97.25 207 SER A C 1
ATOM 1612 O O . SER A 1 207 ? 8.07 -12.68 -22.234 1 97.25 207 SER A O 1
ATOM 1614 N N . MET A 1 208 ? 8.336 -14.758 -21.438 1 95.62 208 MET A N 1
ATOM 1615 C CA . MET A 1 208 ? 9.617 -14.492 -20.797 1 95.62 208 MET A CA 1
ATOM 1616 C C . MET A 1 208 ? 10.648 -14.008 -21.812 1 95.62 208 MET A C 1
ATOM 1618 O O . MET A 1 208 ? 11.352 -13.023 -21.578 1 95.62 208 MET A O 1
ATOM 1622 N N . PRO A 1 209 ? 10.703 -14.633 -23.031 1 94.88 209 PRO A N 1
ATOM 1623 C CA . PRO A 1 209 ? 11.719 -14.188 -24 1 94.88 209 PRO A CA 1
ATOM 1624 C C . PRO A 1 209 ? 11.523 -12.734 -24.422 1 94.88 209 PRO A C 1
ATOM 1626 O O . PRO A 1 209 ? 12.484 -11.961 -24.453 1 94.88 209 PRO A O 1
ATOM 1629 N N . ALA A 1 210 ? 10.328 -12.383 -24.703 1 94.5 210 ALA A N 1
ATOM 1630 C CA . ALA A 1 210 ? 10.047 -11.016 -25.109 1 94.5 210 ALA A CA 1
ATOM 1631 C C . ALA A 1 210 ? 10.328 -10.031 -23.969 1 94.5 210 ALA A C 1
ATOM 1633 O O . ALA A 1 210 ? 10.836 -8.938 -24.203 1 94.5 210 ALA A O 1
ATOM 1634 N N . PHE A 1 211 ? 10.039 -10.438 -22.844 1 94.62 211 PHE A N 1
ATOM 1635 C CA . PHE A 1 211 ? 10.273 -9.594 -21.672 1 94.62 211 PHE A CA 1
ATOM 1636 C C . PHE A 1 211 ? 11.766 -9.383 -21.438 1 94.62 211 PHE A C 1
ATOM 1638 O O . PHE A 1 211 ? 12.211 -8.266 -21.203 1 94.62 211 PHE A O 1
ATOM 1645 N N . MET A 1 212 ? 12.508 -10.438 -21.547 1 91.81 212 MET A N 1
ATOM 1646 C CA . MET A 1 212 ? 13.953 -10.344 -21.375 1 91.81 212 MET A CA 1
ATOM 1647 C C . MET A 1 212 ? 14.586 -9.469 -22.438 1 91.81 212 MET A C 1
ATOM 1649 O O . MET A 1 212 ? 15.531 -8.727 -22.172 1 91.81 212 MET A O 1
ATOM 1653 N N . GLU A 1 213 ? 14.055 -9.562 -23.625 1 91.31 213 GLU A N 1
ATOM 1654 C CA . GLU A 1 213 ? 14.523 -8.695 -24.703 1 91.31 213 GLU A CA 1
ATOM 1655 C C . GLU A 1 213 ? 14.242 -7.227 -24.391 1 91.31 213 GLU A C 1
ATOM 1657 O O . GLU A 1 213 ? 15.078 -6.359 -24.656 1 91.31 213 GLU A O 1
ATOM 1662 N N . MET A 1 214 ? 13.117 -6.977 -23.828 1 89.75 214 MET A N 1
ATOM 1663 C CA . MET A 1 214 ? 12.734 -5.625 -23.438 1 89.75 214 MET A CA 1
ATOM 1664 C C . MET A 1 214 ? 13.664 -5.082 -22.359 1 89.75 214 MET A C 1
ATOM 1666 O O . MET A 1 214 ? 14.148 -3.953 -22.453 1 89.75 214 MET A O 1
ATOM 1670 N N . ILE A 1 215 ? 14 -5.871 -21.391 1 86.69 215 ILE A N 1
ATOM 1671 C CA . ILE A 1 215 ? 14.883 -5.48 -20.297 1 86.69 215 ILE A CA 1
ATOM 1672 C C . ILE A 1 215 ? 16.266 -5.164 -20.844 1 86.69 215 ILE A C 1
ATOM 1674 O O . ILE A 1 215 ? 16.875 -4.148 -20.469 1 86.69 215 ILE A O 1
ATOM 1678 N N . ARG A 1 216 ? 16.734 -5.957 -21.719 1 84.94 216 ARG A N 1
ATOM 1679 C CA . ARG A 1 216 ? 18.078 -5.816 -22.266 1 84.94 216 ARG A CA 1
ATOM 1680 C C . ARG A 1 216 ? 18.188 -4.578 -23.156 1 84.94 216 ARG A C 1
ATOM 1682 O O . ARG A 1 216 ? 19.219 -3.916 -23.188 1 84.94 216 ARG A O 1
ATOM 1689 N N . SER A 1 217 ? 17.156 -4.289 -23.812 1 82.81 217 SER A N 1
ATOM 1690 C CA . SER A 1 217 ? 17.156 -3.16 -24.734 1 82.81 217 SER A CA 1
ATOM 1691 C C . SER A 1 217 ? 17.031 -1.834 -24 1 82.81 217 SER A C 1
ATOM 1693 O O . SER A 1 217 ? 17.312 -0.774 -24.562 1 82.81 217 SER A O 1
ATOM 1695 N N . GLY A 1 218 ? 16.734 -1.879 -22.734 1 71.19 218 GLY A N 1
ATOM 1696 C CA . GLY A 1 218 ? 16.531 -0.67 -21.938 1 71.19 218 GLY A CA 1
ATOM 1697 C C . GLY A 1 218 ? 15.266 0.081 -22.328 1 71.19 218 GLY A C 1
ATOM 1698 O O . GLY A 1 218 ? 15.102 1.249 -21.969 1 71.19 218 GLY A O 1
ATOM 1699 N N . LYS A 1 219 ? 14.617 -0.382 -23.266 1 65.12 219 LYS A N 1
ATOM 1700 C CA . LYS A 1 219 ? 13.492 0.323 -23.875 1 65.12 219 LYS A CA 1
ATOM 1701 C C . LYS A 1 219 ? 12.258 0.278 -22.969 1 65.12 219 LYS A C 1
ATOM 1703 O O . LYS A 1 219 ? 11.188 0.757 -23.344 1 65.12 219 LYS A O 1
ATOM 1708 N N . ARG A 1 220 ? 12.438 0.269 -21.609 1 64.19 220 ARG A N 1
ATOM 1709 C CA . ARG A 1 220 ? 11.141 0.375 -20.953 1 64.19 220 ARG A CA 1
ATOM 1710 C C . ARG A 1 220 ? 10.523 1.748 -21.188 1 64.19 220 ARG A C 1
ATOM 1712 O O . ARG A 1 220 ? 11.219 2.762 -21.188 1 64.19 220 ARG A O 1
ATOM 1719 N N . MET B 1 1 ? -17.016 1.199 22.031 1 92.12 1 MET B N 1
ATOM 1720 C CA . MET B 1 1 ? -16.422 2.463 21.609 1 92.12 1 MET B CA 1
ATOM 1721 C C . MET B 1 1 ? -15.078 2.227 20.922 1 92.12 1 MET B C 1
ATOM 1723 O O . MET B 1 1 ? -14.305 1.362 21.344 1 92.12 1 MET B O 1
ATOM 1727 N N . LEU B 1 2 ? -14.789 2.896 19.797 1 98.38 2 LEU B N 1
ATOM 1728 C CA . LEU B 1 2 ? -13.539 2.758 19.062 1 98.38 2 LEU B CA 1
ATOM 1729 C C . LEU B 1 2 ? -12.367 3.287 19.891 1 98.38 2 LEU B C 1
ATOM 1731 O O . LEU B 1 2 ? -12.492 4.297 20.578 1 98.38 2 LEU B O 1
ATOM 1735 N N . LYS B 1 3 ? -11.258 2.533 19.891 1 98.94 3 LYS B N 1
ATOM 1736 C CA . LYS B 1 3 ? -10 3.021 20.453 1 98.94 3 LYS B CA 1
ATOM 1737 C C . LYS B 1 3 ? -8.922 3.117 19.375 1 98.94 3 LYS B C 1
ATOM 1739 O O . LYS B 1 3 ? -8.719 2.178 18.609 1 98.94 3 LYS B O 1
ATOM 1744 N N . LEU B 1 4 ? -8.336 4.25 19.328 1 98.94 4 LEU B N 1
ATOM 1745 C CA . LEU B 1 4 ? -7.238 4.477 18.391 1 98.94 4 LEU B CA 1
ATOM 1746 C C . LEU B 1 4 ? -5.895 4.406 19.109 1 98.94 4 LEU B C 1
ATOM 1748 O O . LEU B 1 4 ? -5.562 5.285 19.906 1 98.94 4 LEU B O 1
ATOM 1752 N N . HIS B 1 5 ? -5.137 3.348 18.859 1 98.94 5 HIS B N 1
ATOM 1753 C CA . HIS B 1 5 ? -3.82 3.143 19.438 1 98.94 5 HIS B CA 1
ATOM 1754 C C . HIS B 1 5 ? -2.73 3.793 18.594 1 98.94 5 HIS B C 1
ATOM 1756 O O . HIS B 1 5 ? -2.676 3.59 17.391 1 98.94 5 HIS B O 1
ATOM 1762 N N . GLY B 1 6 ? -1.895 4.535 19.188 1 98.5 6 GLY B N 1
ATOM 1763 C CA . GLY B 1 6 ? -0.785 5.234 18.562 1 98.5 6 GLY B CA 1
ATOM 1764 C C . GLY B 1 6 ? -0.312 6.438 19.359 1 98.5 6 GLY B C 1
ATOM 1765 O O . GLY B 1 6 ? -0.334 6.426 20.594 1 98.5 6 GLY B O 1
ATOM 1766 N N . PHE B 1 7 ? 0.257 7.391 18.688 1 98.38 7 PHE B N 1
ATOM 1767 C CA . PHE B 1 7 ? 0.733 8.609 19.328 1 98.38 7 PHE B CA 1
ATOM 1768 C C . PHE B 1 7 ? 0.62 9.805 18.375 1 98.38 7 PHE B C 1
ATOM 1770 O O . PHE B 1 7 ? 0.745 9.648 17.172 1 98.38 7 PHE B O 1
ATOM 1777 N N . SER B 1 8 ? 0.567 10.938 18.906 1 98.44 8 SER B N 1
ATOM 1778 C CA . SER B 1 8 ? 0.099 12.125 18.203 1 98.44 8 SER B CA 1
ATOM 1779 C C . SER B 1 8 ? 1.171 12.664 17.266 1 98.44 8 SER B C 1
ATOM 1781 O O . SER B 1 8 ? 0.887 13.508 16.406 1 98.44 8 SER B O 1
ATOM 1783 N N . VAL B 1 9 ? 2.379 12.211 17.344 1 98.06 9 VAL B N 1
ATOM 1784 C CA . VAL B 1 9 ? 3.445 12.664 16.453 1 98.06 9 VAL B CA 1
ATOM 1785 C C . VAL B 1 9 ? 3.369 11.898 15.133 1 98.06 9 VAL B C 1
ATOM 1787 O O . VAL B 1 9 ? 3.904 12.344 14.117 1 98.06 9 VAL B O 1
ATOM 1790 N N . SER B 1 10 ? 2.766 10.742 15.18 1 98.25 10 SER B N 1
ATOM 1791 C CA . SER B 1 10 ? 2.699 9.875 14.016 1 98.25 10 SER B CA 1
ATOM 1792 C C . SER B 1 10 ? 1.773 10.445 12.945 1 98.25 10 SER B C 1
ATOM 1794 O O . SER B 1 10 ? 0.596 10.703 13.211 1 98.25 10 SER B O 1
ATOM 1796 N N . ASN B 1 11 ? 2.324 10.609 11.766 1 98.62 11 ASN B N 1
ATOM 1797 C CA . ASN B 1 11 ? 1.504 11.086 10.656 1 98.62 11 ASN B CA 1
ATOM 1798 C C . ASN B 1 11 ? 0.398 10.086 10.305 1 98.62 11 ASN B C 1
ATOM 1800 O O . ASN B 1 11 ? -0.734 10.484 10.031 1 98.62 11 ASN B O 1
ATOM 1804 N N . TYR B 1 12 ? 0.689 8.773 10.352 1 98.88 12 TYR B N 1
ATOM 1805 C CA . TYR B 1 12 ? -0.313 7.766 10.031 1 98.88 12 TYR B CA 1
ATOM 1806 C C . TYR B 1 12 ? -1.42 7.746 11.078 1 98.88 12 TYR B C 1
ATOM 1808 O O . TYR B 1 12 ? -2.594 7.574 10.75 1 98.88 12 TYR B O 1
ATOM 1816 N N . TYR B 1 13 ? -1.038 7.895 12.312 1 98.81 13 TYR B N 1
ATOM 1817 C CA . TYR B 1 13 ? -2.012 8.016 13.391 1 98.81 13 TYR B CA 1
ATOM 1818 C C . TYR B 1 13 ? -2.945 9.195 13.156 1 98.81 13 TYR B C 1
ATOM 1820 O O . TYR B 1 13 ? -4.164 9.07 13.297 1 98.81 13 TYR B O 1
ATOM 1828 N N . ASN B 1 14 ? -2.447 10.266 12.75 1 98.94 14 ASN B N 1
ATOM 1829 C CA . ASN B 1 14 ? -3.205 11.508 12.609 1 98.94 14 ASN B CA 1
ATOM 1830 C C . ASN B 1 14 ? -4.141 11.461 11.406 1 98.94 14 ASN B C 1
ATOM 1832 O O . ASN B 1 14 ? -5.172 12.133 11.391 1 98.94 14 ASN B O 1
ATOM 1836 N N . MET B 1 15 ? -3.787 10.672 10.359 1 98.94 15 MET B N 1
ATOM 1837 C CA . MET B 1 15 ? -4.715 10.445 9.258 1 98.94 15 MET B CA 1
ATOM 1838 C C . MET B 1 15 ? -6.023 9.844 9.766 1 98.94 15 MET B C 1
ATOM 1840 O O . MET B 1 15 ? -7.105 10.328 9.414 1 98.94 15 MET B O 1
ATOM 1844 N N . VAL B 1 16 ? -5.887 8.812 10.602 1 98.94 16 VAL B N 1
ATOM 1845 C CA . VAL B 1 16 ? -7.066 8.133 11.133 1 98.94 16 VAL B CA 1
ATOM 1846 C C . VAL B 1 16 ? -7.793 9.047 12.109 1 98.94 16 VAL B C 1
ATOM 1848 O O . VAL B 1 16 ? -9.023 9.133 12.094 1 98.94 16 VAL B O 1
ATOM 1851 N N . LYS B 1 17 ? -7.031 9.758 12.922 1 98.94 17 LYS B N 1
ATOM 1852 C CA . LYS B 1 17 ? -7.625 10.695 13.875 1 98.94 17 LYS B CA 1
ATOM 1853 C C . LYS B 1 17 ? -8.461 11.758 13.156 1 98.94 17 LYS B C 1
ATOM 1855 O O . LYS B 1 17 ? -9.586 12.039 13.555 1 98.94 17 LYS B O 1
ATOM 1860 N N . LEU B 1 18 ? -7.898 12.352 12.094 1 98.88 18 LEU B N 1
ATOM 1861 C CA . LEU B 1 18 ? -8.633 13.367 11.344 1 98.88 18 LEU B CA 1
ATOM 1862 C C . LEU B 1 18 ? -9.922 12.781 10.758 1 98.88 18 LEU B C 1
ATOM 1864 O O . LEU B 1 18 ? -10.961 13.438 10.758 1 98.88 18 LEU B O 1
ATOM 1868 N N . ALA B 1 19 ? -9.867 11.531 10.227 1 98.88 19 ALA B N 1
ATOM 1869 C CA . ALA B 1 19 ? -11.062 10.875 9.695 1 98.88 19 ALA B CA 1
ATOM 1870 C C . ALA B 1 19 ? -12.141 10.75 10.773 1 98.88 19 ALA B C 1
ATOM 1872 O O . ALA B 1 19 ? -13.312 11.047 10.523 1 98.88 19 ALA B O 1
ATOM 1873 N N . LEU B 1 20 ? -11.727 10.289 11.961 1 98.88 20 LEU B N 1
ATOM 1874 C CA . LEU B 1 20 ? -12.672 10.109 13.062 1 98.88 20 LEU B CA 1
ATOM 1875 C C . LEU B 1 20 ? -13.297 11.445 13.461 1 98.88 20 LEU B C 1
ATOM 1877 O O . LEU B 1 20 ? -14.5 11.523 13.695 1 98.88 20 LEU B O 1
ATOM 1881 N N . LEU B 1 21 ? -12.477 12.484 13.5 1 98.81 21 LEU B N 1
ATOM 1882 C CA . LEU B 1 21 ? -12.961 13.812 13.859 1 98.81 21 LEU B CA 1
ATOM 1883 C C . LEU B 1 21 ? -13.898 14.352 12.789 1 98.81 21 LEU B C 1
ATOM 1885 O O . LEU B 1 21 ? -14.961 14.898 13.102 1 98.81 21 LEU B O 1
ATOM 1889 N N . GLU B 1 22 ? -13.523 14.258 11.508 1 98.62 22 GLU B N 1
ATOM 1890 C CA . GLU B 1 22 ? -14.367 14.711 10.406 1 98.62 22 GLU B CA 1
ATOM 1891 C C . GLU B 1 22 ? -15.742 14.062 10.453 1 98.62 22 GLU B C 1
ATOM 1893 O O . GLU B 1 22 ? -16.75 14.695 10.133 1 98.62 22 GLU B O 1
ATOM 1898 N N . LYS B 1 23 ? -15.766 12.805 10.891 1 98.56 23 LYS B N 1
ATOM 1899 C CA . LYS B 1 23 ? -17.016 12.047 10.898 1 98.56 23 LYS B CA 1
ATOM 1900 C C . LYS B 1 23 ? -17.781 12.266 12.195 1 98.56 23 LYS B C 1
ATOM 1902 O O . LYS B 1 23 ? -18.906 11.773 12.352 1 98.56 23 LYS B O 1
ATOM 1907 N N . GLY B 1 24 ? -17.156 12.953 13.133 1 98.19 24 GLY B N 1
ATOM 1908 C CA . GLY B 1 24 ? -17.797 13.25 14.398 1 98.19 24 GLY B CA 1
ATOM 1909 C C . GLY B 1 24 ? -17.984 12.023 15.273 1 98.19 24 GLY B C 1
ATOM 1910 O O . GLY B 1 24 ? -18.969 11.922 16 1 98.19 24 GLY B O 1
ATOM 1911 N N . LEU B 1 25 ? -17.109 11.07 15.188 1 98.38 25 LEU B N 1
ATOM 1912 C CA . LEU B 1 25 ? -17.234 9.82 15.922 1 98.38 25 LEU B CA 1
ATOM 1913 C C . LEU B 1 25 ? -16.547 9.914 17.281 1 98.38 25 LEU B C 1
ATOM 1915 O O . LEU B 1 25 ? -15.469 10.484 17.391 1 98.38 25 LEU B O 1
ATOM 1919 N N . PRO B 1 26 ? -17.234 9.391 18.281 1 98 26 PRO B N 1
ATOM 1920 C CA . PRO B 1 26 ? -16.5 9.258 19.547 1 98 26 PRO B CA 1
ATOM 1921 C C . PRO B 1 26 ? -15.422 8.18 19.5 1 98 26 PRO B C 1
ATOM 1923 O O . PRO B 1 26 ? -15.625 7.129 18.891 1 98 26 PRO B O 1
ATOM 1926 N N . PHE B 1 27 ? -14.312 8.453 20.109 1 98.69 27 PHE B N 1
ATOM 1927 C CA . PHE B 1 27 ? -13.227 7.477 20.203 1 98.69 27 PHE B CA 1
ATOM 1928 C C . PHE B 1 27 ? -12.305 7.801 21.359 1 98.69 27 PHE B C 1
ATOM 1930 O O . PHE B 1 27 ? -12.273 8.938 21.844 1 98.69 27 PHE B O 1
ATOM 1937 N N . GLU B 1 28 ? -11.656 6.773 21.828 1 98.75 28 GLU B N 1
ATOM 1938 C CA . GLU B 1 28 ? -10.617 6.91 22.844 1 98.75 28 GLU B CA 1
ATOM 1939 C C . GLU B 1 28 ? -9.227 6.805 22.234 1 98.75 28 GLU B C 1
ATOM 1941 O O . GLU B 1 28 ? -8.984 5.957 21.375 1 98.75 28 GLU B O 1
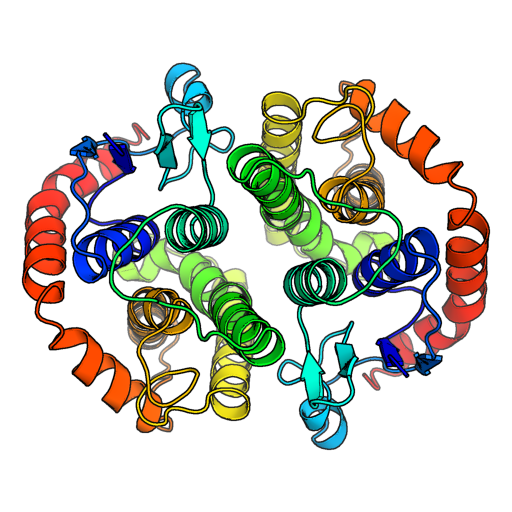ATOM 1946 N N . GLU B 1 29 ? -8.383 7.68 22.609 1 98.62 29 GLU B N 1
ATOM 1947 C CA . GLU B 1 29 ? -6.984 7.598 22.203 1 98.62 29 GLU B CA 1
ATOM 1948 C C . GLU B 1 29 ? -6.148 6.816 23.203 1 98.62 29 GLU B C 1
ATOM 1950 O O . GLU B 1 29 ? -6.223 7.074 24.406 1 98.62 29 GLU B O 1
ATOM 1955 N N . VAL B 1 30 ? -5.418 5.82 22.781 1 98.69 30 VAL B N 1
ATOM 1956 C CA . VAL B 1 30 ? -4.547 5.004 23.625 1 98.69 30 VAL B CA 1
ATOM 1957 C C . VAL B 1 30 ? -3.096 5.168 23.172 1 98.69 30 VAL B C 1
ATOM 1959 O O . VAL B 1 30 ? -2.742 4.797 22.047 1 98.69 30 VAL B O 1
ATOM 1962 N N . THR B 1 31 ? -2.289 5.699 24.078 1 97.75 31 THR B N 1
ATOM 1963 C CA . THR B 1 31 ? -0.883 5.871 23.734 1 97.75 31 THR B CA 1
ATOM 1964 C C . THR B 1 31 ? -0.219 4.52 23.484 1 97.75 31 THR B C 1
ATOM 1966 O O . THR B 1 31 ? -0.296 3.619 24.312 1 97.75 31 THR B O 1
ATOM 1969 N N . PHE B 1 32 ? 0.318 4.371 22.391 1 97.56 32 PHE B N 1
ATOM 1970 C CA . PHE B 1 32 ? 0.958 3.152 21.906 1 97.56 32 PHE B CA 1
ATOM 1971 C C . PHE B 1 32 ? 2.068 3.48 20.922 1 97.56 32 PHE B C 1
ATOM 1973 O O . PHE B 1 32 ? 1.814 4.066 19.859 1 97.56 32 PHE B O 1
ATOM 1980 N N . TYR B 1 33 ? 3.314 3.135 21.203 1 96.31 33 TYR B N 1
ATOM 1981 C CA . TYR B 1 33 ? 4.449 3.5 20.359 1 96.31 33 TYR B CA 1
ATOM 1982 C C . TYR B 1 33 ? 4.828 2.357 19.438 1 96.31 33 TYR B C 1
ATOM 1984 O O . TYR B 1 33 ? 5.73 2.498 18.594 1 96.31 33 TYR B O 1
ATOM 1992 N N . GLY B 1 34 ? 4.133 1.23 19.484 1 96.25 34 GLY B N 1
ATOM 1993 C CA . GLY B 1 34 ? 4.508 0.048 18.719 1 96.25 34 GLY B CA 1
ATOM 1994 C C . GLY B 1 34 ? 5.656 -0.722 19.344 1 96.25 34 GLY B C 1
ATOM 1995 O O . GLY B 1 34 ? 5.758 -0.81 20.562 1 96.25 34 GLY B O 1
ATOM 1996 N N . GLY B 1 35 ? 6.391 -1.348 18.484 1 95.19 35 GLY B N 1
ATOM 1997 C CA . GLY B 1 35 ? 7.543 -2.096 18.969 1 95.19 35 GLY B CA 1
ATOM 1998 C C . GLY B 1 35 ? 7.418 -3.592 18.75 1 95.19 35 GLY B C 1
ATOM 1999 O O . GLY B 1 35 ? 6.449 -4.055 18.141 1 95.19 35 GLY B O 1
ATOM 2000 N N . GLN B 1 36 ? 8.406 -4.312 19.266 1 95.5 36 GLN B N 1
ATOM 2001 C CA . GLN B 1 36 ? 8.508 -5.73 18.953 1 95.5 36 GLN B CA 1
ATOM 2002 C C . GLN B 1 36 ? 8.297 -6.59 20.188 1 95.5 36 GLN B C 1
ATOM 2004 O O . GLN B 1 36 ? 8.406 -7.816 20.125 1 95.5 36 GLN B O 1
ATOM 2009 N N . ALA B 1 37 ? 7.969 -5.938 21.281 1 95.69 37 ALA B N 1
ATOM 2010 C CA . ALA B 1 37 ? 7.648 -6.719 22.484 1 95.69 37 ALA B CA 1
ATOM 2011 C C . ALA B 1 37 ? 6.375 -7.539 22.281 1 95.69 37 ALA B C 1
ATOM 2013 O O . ALA B 1 37 ? 5.453 -7.102 21.578 1 95.69 37 ALA B O 1
ATOM 2014 N N . PRO B 1 38 ? 6.266 -8.711 22.906 1 96.44 38 PRO B N 1
ATOM 2015 C CA . PRO B 1 38 ? 5.117 -9.594 22.688 1 96.44 38 PRO B CA 1
ATOM 2016 C C . PRO B 1 38 ? 3.781 -8.891 22.922 1 96.44 38 PRO B C 1
ATOM 2018 O O . PRO B 1 38 ? 2.848 -9.062 22.141 1 96.44 38 PRO B O 1
ATOM 2021 N N . GLN B 1 39 ? 3.705 -8.125 23.953 1 96.56 39 GLN B N 1
ATOM 2022 C CA . GLN B 1 39 ? 2.453 -7.438 24.25 1 96.56 39 GLN B CA 1
ATOM 2023 C C . GLN B 1 39 ? 2.1 -6.441 23.156 1 96.56 39 GLN B C 1
ATOM 2025 O O . GLN B 1 39 ? 0.925 -6.273 22.812 1 96.56 39 GLN B O 1
ATOM 2030 N N . ALA B 1 40 ? 3.107 -5.738 22.609 1 97.38 40 ALA B N 1
ATOM 2031 C CA . ALA B 1 40 ? 2.885 -4.809 21.5 1 97.38 40 ALA B CA 1
ATOM 2032 C C . ALA B 1 40 ? 2.436 -5.551 20.25 1 97.38 40 ALA B C 1
ATOM 2034 O O . ALA B 1 40 ? 1.555 -5.078 19.531 1 97.38 40 ALA B O 1
ATOM 2035 N N . LEU B 1 41 ? 3.018 -6.715 20.047 1 98 41 LEU B N 1
ATOM 2036 C CA . LEU B 1 41 ? 2.73 -7.484 18.844 1 98 41 LEU B CA 1
ATOM 2037 C C . LEU B 1 41 ? 1.343 -8.109 18.922 1 98 41 LEU B C 1
ATOM 2039 O O . LEU B 1 41 ? 0.767 -8.484 17.891 1 98 41 LEU B O 1
ATOM 2043 N N . GLU B 1 42 ? 0.788 -8.219 20.078 1 97.19 42 GLU B N 1
ATOM 2044 C CA . GLU B 1 42 ? -0.594 -8.664 20.234 1 97.19 42 GLU B CA 1
ATOM 2045 C C . GLU B 1 42 ? -1.573 -7.598 19.75 1 97.19 42 GLU B C 1
ATOM 2047 O O . GLU B 1 42 ? -2.65 -7.926 19.25 1 97.19 42 GLU B O 1
ATOM 2052 N N . VAL B 1 43 ? -1.17 -6.328 19.828 1 98.12 43 VAL B N 1
ATOM 2053 C CA . VAL B 1 43 ? -1.996 -5.199 19.422 1 98.12 43 VAL B CA 1
ATOM 2054 C C . VAL B 1 43 ? -1.793 -4.926 17.922 1 98.12 43 VAL B C 1
ATOM 2056 O O . VAL B 1 43 ? -2.756 -4.672 17.203 1 98.12 43 VAL B O 1
ATOM 2059 N N . SER B 1 44 ? -0.524 -5.02 17.547 1 98.38 44 SER B N 1
ATOM 2060 C CA . SER B 1 44 ? -0.096 -4.727 16.188 1 98.38 44 SER B CA 1
ATOM 2061 C C . SER B 1 44 ? 0.858 -5.793 15.664 1 98.38 44 SER B C 1
ATOM 2063 O O . SER B 1 44 ? 2.055 -5.766 15.961 1 98.38 44 SER B O 1
ATOM 2065 N N . PRO B 1 45 ? 0.427 -6.613 14.789 1 98.19 45 PRO B N 1
ATOM 2066 C CA . PRO B 1 45 ? 1.234 -7.762 14.367 1 98.19 45 PRO B CA 1
ATOM 2067 C C . PRO B 1 45 ? 2.604 -7.355 13.828 1 98.19 45 PRO B C 1
ATOM 2069 O O . PRO B 1 45 ? 3.57 -8.109 13.953 1 98.19 45 PRO B O 1
ATOM 2072 N N . ARG B 1 46 ? 2.713 -6.191 13.25 1 98.19 46 ARG B N 1
ATOM 2073 C CA . ARG B 1 46 ? 3.99 -5.719 12.727 1 98.19 46 ARG B CA 1
ATOM 2074 C C . ARG B 1 46 ? 4.652 -4.746 13.695 1 98.19 46 ARG B C 1
ATOM 2076 O O . ARG B 1 46 ? 5.766 -4.277 13.445 1 98.19 46 ARG B O 1
ATOM 2083 N N . GLY B 1 47 ? 3.979 -4.438 14.844 1 98.12 47 GLY B N 1
ATOM 2084 C CA . GLY B 1 47 ? 4.512 -3.523 15.836 1 98.12 47 GLY B CA 1
ATOM 2085 C C . GLY B 1 47 ? 4.5 -2.074 15.391 1 98.12 47 GLY B C 1
ATOM 2086 O O . GLY B 1 47 ? 5.344 -1.281 15.805 1 98.12 47 GLY B O 1
ATOM 2087 N N . LYS B 1 48 ? 3.529 -1.744 14.492 1 98 48 LYS B 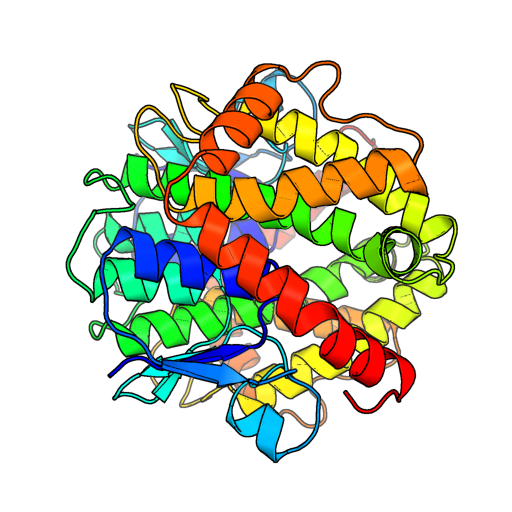N 1
ATOM 2088 C CA . LYS B 1 48 ? 3.453 -0.388 13.953 1 98 48 LYS B CA 1
ATOM 2089 C C . LYS B 1 48 ? 2.16 0.301 14.383 1 98 48 LYS B C 1
ATOM 2091 O O . LYS B 1 48 ? 1.247 -0.347 14.898 1 98 48 LYS B O 1
ATOM 2096 N N . VAL B 1 49 ? 2.129 1.55 14.281 1 98.38 49 VAL B N 1
ATOM 2097 C CA . VAL B 1 49 ? 0.947 2.359 14.547 1 98.38 49 VAL B CA 1
ATOM 2098 C C . VAL B 1 49 ? 0.442 2.984 13.25 1 98.38 49 VAL B C 1
ATOM 2100 O O . VAL B 1 49 ? 1.211 3.172 12.305 1 98.38 49 VAL B O 1
ATOM 2103 N N . PRO B 1 50 ? -0.793 3.277 13.172 1 98.81 50 PRO B N 1
ATOM 2104 C CA . PRO B 1 50 ? -1.857 3.172 14.172 1 98.81 50 PRO B CA 1
ATOM 2105 C C . PRO B 1 50 ? -2.529 1.801 14.18 1 98.81 50 PRO B C 1
ATOM 2107 O O . PRO B 1 50 ? -2.318 1.003 13.258 1 98.81 50 PRO B O 1
ATOM 2110 N N . VAL B 1 51 ? -3.25 1.52 15.242 1 98.94 51 VAL B N 1
ATOM 2111 C CA . VAL B 1 51 ? -4.133 0.363 15.352 1 98.94 51 VAL B CA 1
ATOM 2112 C C . VAL B 1 51 ? -5.508 0.805 15.844 1 98.94 51 VAL B C 1
ATOM 2114 O O . VAL B 1 51 ? -5.609 1.591 16.797 1 98.94 51 VAL B O 1
ATOM 2117 N N . LEU B 1 52 ? -6.523 0.388 15.164 1 98.94 52 LEU B N 1
ATOM 2118 C CA . LEU B 1 52 ? -7.887 0.616 15.625 1 98.94 52 LEU B CA 1
ATOM 2119 C C . LEU B 1 52 ? -8.414 -0.594 16.391 1 98.94 52 LEU B C 1
ATOM 2121 O O . LEU B 1 52 ? -8.414 -1.711 15.875 1 98.94 52 LEU B O 1
ATOM 2125 N N . GLU B 1 53 ? -8.734 -0.41 17.594 1 98.94 53 GLU B N 1
ATOM 2126 C CA . GLU B 1 53 ? -9.438 -1.43 18.375 1 98.94 53 GLU B CA 1
ATOM 2127 C C . GLU B 1 53 ? -10.945 -1.282 18.25 1 98.94 53 GLU B C 1
ATOM 2129 O O . GLU B 1 53 ? -11.5 -0.224 18.547 1 98.94 53 GLU B O 1
ATOM 2134 N N . THR B 1 54 ? -11.594 -2.305 17.781 1 98.62 54 THR B N 1
ATOM 2135 C CA . THR B 1 54 ? -13.047 -2.354 17.641 1 98.62 54 THR B CA 1
ATOM 2136 C C . THR B 1 54 ? -13.648 -3.389 18.578 1 98.62 54 THR B C 1
ATOM 2138 O O . THR B 1 54 ? -12.922 -4.059 19.328 1 98.62 54 THR B O 1
ATOM 2141 N N . GLU B 1 55 ? -14.977 -3.557 18.5 1 97.81 55 GLU B N 1
ATOM 2142 C CA . GLU B 1 55 ? -15.641 -4.586 19.297 1 97.81 55 GLU B CA 1
ATOM 2143 C C . GLU B 1 55 ? -15.281 -5.984 18.797 1 97.81 55 GLU B C 1
ATOM 2145 O O . GLU B 1 55 ? -15.438 -6.969 19.516 1 97.81 55 GLU B O 1
ATOM 2150 N N . HIS B 1 56 ? -14.766 -6.023 17.594 1 98.12 56 HIS B N 1
ATOM 2151 C CA . HIS B 1 56 ? -14.484 -7.316 16.984 1 98.12 56 HIS B CA 1
ATOM 2152 C C . HIS B 1 56 ? -13 -7.656 17.078 1 98.12 56 HIS B C 1
ATOM 2154 O O . HIS B 1 56 ? -12.594 -8.773 16.75 1 98.12 56 HIS B O 1
ATOM 2160 N N . GLY B 1 57 ? -12.133 -6.68 17.484 1 98.38 57 GLY B N 1
ATOM 2161 C CA . GLY B 1 57 ? -10.695 -6.898 17.547 1 98.38 57 GLY B CA 1
ATOM 2162 C C . GLY B 1 57 ? -9.898 -5.727 17.016 1 98.38 57 GLY B C 1
ATOM 2163 O O . GLY B 1 57 ? -10.422 -4.621 16.875 1 98.38 57 GLY B O 1
ATOM 2164 N N . PHE B 1 58 ? -8.633 -5.965 16.719 1 98.81 58 PHE B N 1
ATOM 2165 C CA . PHE B 1 58 ? -7.695 -4.934 16.281 1 98.81 58 PHE B CA 1
ATOM 2166 C C . PHE B 1 58 ? -7.566 -4.926 14.758 1 98.81 58 PHE B C 1
ATOM 2168 O O . PHE B 1 58 ? -7.59 -5.98 14.125 1 98.81 58 PHE B O 1
ATOM 2175 N N . LEU B 1 59 ? -7.418 -3.736 14.219 1 98.81 59 LEU B N 1
ATOM 2176 C CA . LEU B 1 59 ? -7.09 -3.521 12.812 1 98.81 59 LEU B CA 1
ATOM 2177 C C . LEU B 1 59 ? -5.875 -2.611 12.672 1 98.81 59 LEU B C 1
ATOM 2179 O O . LEU B 1 59 ? -5.809 -1.555 13.305 1 98.81 59 LEU B O 1
ATOM 2183 N N . SER B 1 60 ? -4.965 -3.094 11.836 1 98.44 60 SER B N 1
ATOM 2184 C CA . SER B 1 60 ? -3.787 -2.285 11.539 1 98.44 60 SER B CA 1
ATOM 2185 C C . SER B 1 60 ? -3.77 -1.85 10.078 1 98.44 60 SER B C 1
ATOM 2187 O O . SER B 1 60 ? -4.625 -2.262 9.289 1 98.44 60 SER B O 1
ATOM 2189 N N . GLU B 1 61 ? 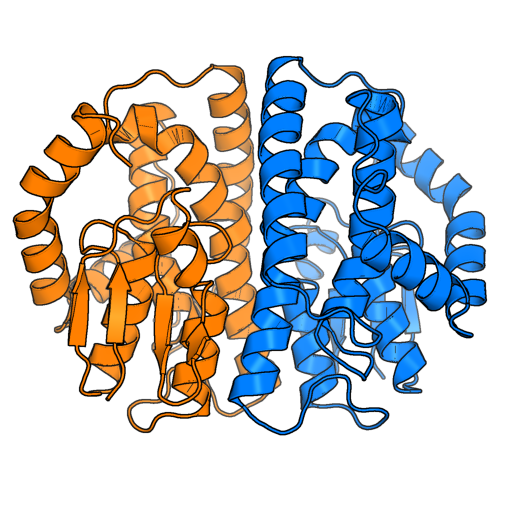-2.805 -1.03 9.773 1 98.56 61 GLU B N 1
ATOM 2190 C CA . GLU B 1 61 ? -2.604 -0.436 8.453 1 98.56 61 GLU B CA 1
ATOM 2191 C C . GLU B 1 61 ? -3.607 0.684 8.195 1 98.56 61 GLU B C 1
ATOM 2193 O O . GLU B 1 61 ? -4.812 0.436 8.094 1 98.56 61 GLU B O 1
ATOM 2198 N N . THR B 1 62 ? -3.119 1.836 7.977 1 98.81 62 THR B N 1
ATOM 2199 C CA . THR B 1 62 ? -3.895 3.072 7.988 1 98.81 62 THR B CA 1
ATOM 2200 C C . THR B 1 62 ? -5.004 3.021 6.938 1 98.81 62 THR B C 1
ATOM 2202 O O . THR B 1 62 ? -6.168 3.281 7.25 1 98.81 62 THR B O 1
ATOM 2205 N N . SER B 1 63 ? -4.641 2.629 5.703 1 98.69 63 SER B N 1
ATOM 2206 C CA . SER B 1 63 ? -5.648 2.641 4.648 1 98.69 63 SER B CA 1
ATOM 2207 C C . SER B 1 63 ? -6.754 1.627 4.93 1 98.69 63 SER B C 1
ATOM 2209 O O . SER B 1 63 ? -7.914 1.854 4.582 1 98.69 63 SER B O 1
ATOM 2211 N N . VAL B 1 64 ? -6.422 0.494 5.555 1 98.81 64 VAL B N 1
ATOM 2212 C CA . VAL B 1 64 ? -7.398 -0.522 5.938 1 98.81 64 VAL B CA 1
ATOM 2213 C C . VAL B 1 64 ? -8.328 0.032 7.012 1 98.81 64 VAL B C 1
ATOM 2215 O O . VAL B 1 64 ? -9.547 -0.125 6.926 1 98.81 64 VAL B O 1
ATOM 2218 N N . ILE B 1 65 ? -7.738 0.708 7.996 1 98.94 65 ILE B N 1
ATOM 2219 C CA . ILE B 1 65 ? -8.492 1.311 9.086 1 98.94 65 ILE B CA 1
ATOM 2220 C C . ILE B 1 65 ? -9.461 2.357 8.531 1 98.94 65 ILE B C 1
ATOM 2222 O O . ILE B 1 65 ? -10.641 2.375 8.891 1 98.94 65 ILE B O 1
ATOM 2226 N N . LEU B 1 66 ? -8.977 3.209 7.633 1 98.94 66 LEU B N 1
ATOM 2227 C CA . LEU B 1 66 ? -9.781 4.273 7.051 1 98.94 66 LEU B CA 1
ATOM 2228 C C . LEU B 1 66 ? -10.961 3.695 6.273 1 98.94 66 LEU B C 1
ATOM 2230 O O . LEU B 1 66 ? -12.094 4.176 6.398 1 98.94 66 LEU B O 1
ATOM 2234 N N . ASP B 1 67 ? -10.703 2.643 5.512 1 98.5 67 ASP B N 1
ATOM 2235 C CA . ASP B 1 67 ? -11.758 2.004 4.734 1 98.5 67 ASP B CA 1
ATOM 2236 C C . ASP B 1 67 ? -12.797 1.361 5.648 1 98.5 67 ASP B C 1
ATOM 2238 O O . ASP B 1 67 ? -14 1.437 5.383 1 98.5 67 ASP B O 1
ATOM 2242 N N . TYR B 1 68 ? -12.352 0.732 6.719 1 98.81 68 TYR B N 1
ATOM 2243 C CA . TYR B 1 68 ? -13.258 0.094 7.668 1 98.81 68 TYR B CA 1
ATOM 2244 C C . TYR B 1 68 ? -14.18 1.119 8.32 1 98.81 68 TYR B C 1
ATOM 2246 O O . TYR B 1 68 ? -15.391 0.905 8.414 1 98.81 68 TYR B O 1
ATOM 2254 N N . ILE B 1 69 ? -13.602 2.248 8.734 1 98.81 69 ILE B N 1
ATOM 2255 C CA . ILE B 1 69 ? -14.367 3.322 9.359 1 98.81 69 ILE B CA 1
ATOM 2256 C C . ILE B 1 69 ? -15.406 3.855 8.367 1 98.81 69 ILE B C 1
ATOM 2258 O O . ILE B 1 69 ? -16.562 4.043 8.727 1 98.81 69 ILE B O 1
ATOM 2262 N N . GLU B 1 70 ? -14.945 4.059 7.156 1 98.31 70 GLU B N 1
ATOM 2263 C CA . GLU B 1 70 ? -15.852 4.57 6.137 1 98.31 70 GLU B CA 1
ATOM 2264 C C . GLU B 1 70 ? -17.016 3.602 5.891 1 98.31 70 GLU B C 1
ATOM 2266 O O . GLU B 1 70 ? -18.156 4.023 5.699 1 98.31 70 GLU B O 1
ATOM 2271 N N . GLN B 1 71 ? -16.719 2.35 5.922 1 97.31 71 GLN B N 1
ATOM 2272 C CA . GLN B 1 71 ? -17.703 1.31 5.617 1 97.31 71 GLN B CA 1
ATOM 2273 C C . GLN B 1 71 ? -18.672 1.124 6.77 1 97.31 71 GLN B C 1
ATOM 2275 O O . GLN B 1 71 ? -19.859 0.823 6.551 1 97.31 71 GLN B O 1
ATOM 2280 N N . THR B 1 72 ? -18.266 1.339 8.008 1 98.25 72 THR B N 1
ATOM 2281 C CA . THR B 1 72 ? -19.047 0.811 9.125 1 98.25 72 THR B CA 1
ATOM 2282 C C . THR B 1 72 ? -19.594 1.944 9.984 1 98.25 72 THR B C 1
ATOM 2284 O O . THR B 1 72 ? -20.5 1.729 10.805 1 98.25 72 THR B O 1
ATOM 2287 N N . GLN B 1 73 ? -19.031 3.127 9.789 1 98.19 73 GLN B N 1
ATOM 2288 C CA . GLN B 1 73 ? -19.422 4.203 10.695 1 98.19 73 GLN B CA 1
ATOM 2289 C C . GLN B 1 73 ? -20.219 5.273 9.961 1 98.19 73 GLN B C 1
ATOM 2291 O O . GLN B 1 73 ? -20.031 5.492 8.766 1 98.19 73 GLN B O 1
ATOM 2296 N N . SER B 1 74 ? -21.094 5.957 10.664 1 97.5 74 SER B N 1
ATOM 2297 C CA . SER B 1 74 ? -21.875 7.066 10.133 1 97.5 74 SER B CA 1
ATOM 2298 C C . SER B 1 74 ? -21.047 8.344 10.07 1 97.5 74 SER B C 1
ATOM 2300 O O . SER B 1 74 ? -19.844 8.312 10.281 1 97.5 74 SER B O 1
ATOM 2302 N N . GLY B 1 75 ? -21.688 9.461 9.625 1 97.88 75 GLY B N 1
ATOM 2303 C CA . GLY B 1 75 ? -21.031 10.75 9.523 1 97.88 75 GLY B CA 1
ATOM 2304 C C . GLY B 1 75 ? -20.688 11.141 8.094 1 97.88 75 GLY B C 1
ATOM 2305 O O . GLY B 1 75 ? -21.188 10.531 7.148 1 97.88 75 GLY B O 1
ATOM 2306 N N . LYS B 1 76 ? -19.891 12.156 8.062 1 97.81 76 LYS B N 1
ATOM 2307 C CA . LYS B 1 76 ? -19.5 12.695 6.77 1 97.81 76 LYS B CA 1
ATOM 2308 C C . LYS B 1 76 ? -18.844 11.617 5.902 1 97.81 76 LYS B C 1
ATOM 2310 O O . LYS B 1 76 ? -17.938 10.922 6.352 1 97.81 76 LYS B O 1
ATOM 2315 N N . ALA B 1 77 ? -19.328 11.43 4.664 1 98.5 77 ALA B N 1
ATOM 2316 C CA . ALA B 1 77 ? -18.703 10.477 3.744 1 98.5 77 ALA B CA 1
ATOM 2317 C C . ALA B 1 77 ? -17.344 10.977 3.279 1 98.5 77 ALA B C 1
ATOM 2319 O O . ALA B 1 77 ? -17.203 12.125 2.852 1 98.5 77 ALA B O 1
ATOM 2320 N N . LEU B 1 78 ? -16.391 10.133 3.352 1 98.81 78 LEU B N 1
ATOM 2321 C CA . LEU B 1 78 ? -15.047 10.469 2.893 1 98.81 78 LEU B CA 1
ATOM 2322 C C . LEU B 1 78 ? -14.695 9.703 1.625 1 98.81 78 LEU B C 1
ATOM 2324 O O . LEU B 1 78 ? -13.523 9.617 1.247 1 98.81 78 LEU B O 1
ATOM 2328 N N . LEU B 1 79 ? -15.656 9.039 1.072 1 98.69 79 LEU B N 1
ATOM 2329 C CA . LEU B 1 79 ? -15.625 8.438 -0.258 1 98.69 79 LEU B CA 1
ATOM 2330 C C . LEU B 1 79 ? -16.859 8.812 -1.057 1 98.69 79 LEU B C 1
ATOM 2332 O O . LEU B 1 79 ? -17.953 8.914 -0.497 1 98.69 79 LEU B O 1
ATOM 2336 N N . PRO B 1 80 ? -16.656 9.023 -2.41 1 98.44 80 PRO B N 1
ATOM 2337 C CA . PRO B 1 80 ? -17.859 9.219 -3.238 1 98.44 80 PRO B CA 1
ATOM 2338 C C . PRO B 1 80 ? -18.734 7.973 -3.307 1 98.44 80 PRO B C 1
ATOM 2340 O O . PRO B 1 80 ? -18.344 6.91 -2.826 1 98.44 80 PRO B O 1
ATOM 2343 N N . ALA B 1 81 ? -19.891 8.117 -3.832 1 97.19 81 ALA B N 1
ATOM 2344 C CA . ALA B 1 81 ? -20.844 7.012 -3.893 1 97.19 81 ALA B CA 1
ATOM 2345 C C . ALA B 1 81 ? -20.516 6.07 -5.047 1 97.19 81 ALA B C 1
ATOM 2347 O O . ALA B 1 81 ? -20.688 4.852 -4.934 1 97.19 81 ALA B O 1
ATOM 2348 N N . ASP B 1 82 ? -20.031 6.594 -6.184 1 98.06 82 ASP B N 1
ATOM 2349 C CA . ASP B 1 82 ? -19.781 5.828 -7.398 1 98.06 82 ASP B CA 1
ATOM 2350 C C . ASP B 1 82 ? -18.562 4.934 -7.238 1 98.06 82 ASP B C 1
ATOM 2352 O O . ASP B 1 82 ? -17.484 5.406 -6.855 1 98.06 82 ASP B O 1
ATOM 2356 N N . PRO B 1 83 ? -18.688 3.637 -7.578 1 98.19 83 PRO B N 1
ATOM 2357 C CA . PRO B 1 83 ? -17.578 2.693 -7.352 1 98.19 83 PRO B CA 1
ATOM 2358 C C . PRO B 1 83 ? -16.312 3.09 -8.086 1 98.19 83 PRO B C 1
ATOM 2360 O O . PRO B 1 83 ? -15.203 2.9 -7.562 1 98.19 83 PRO B O 1
ATOM 2363 N N . PHE B 1 84 ? -16.453 3.576 -9.273 1 98.69 84 PHE B N 1
ATOM 2364 C CA . PHE B 1 84 ? -15.258 3.969 -10.016 1 98.69 84 PHE B CA 1
ATOM 2365 C C . PHE B 1 84 ? -14.594 5.176 -9.367 1 98.69 84 PHE B C 1
ATOM 2367 O O . PHE B 1 84 ? -13.367 5.223 -9.242 1 98.69 84 PHE B O 1
ATOM 2374 N N . GLU B 1 85 ? -15.375 6.125 -8.93 1 98.56 85 GLU B N 1
ATOM 2375 C CA . GLU B 1 85 ? -14.836 7.293 -8.234 1 98.56 85 GLU B CA 1
ATOM 2376 C C . GLU B 1 85 ? -14.188 6.898 -6.914 1 98.56 85 GLU B C 1
ATOM 2378 O O . GLU B 1 85 ? -13.188 7.484 -6.508 1 98.56 85 GLU B O 1
ATOM 2383 N N . GLN B 1 86 ? -14.773 5.891 -6.207 1 98.69 86 GLN B N 1
ATOM 2384 C CA . GLN B 1 86 ? -14.133 5.367 -5.004 1 98.69 86 GLN B CA 1
ATOM 2385 C C . GLN B 1 86 ? -12.758 4.789 -5.316 1 98.69 86 GLN B C 1
ATOM 2387 O O . GLN B 1 86 ? -11.797 5.035 -4.586 1 98.69 86 GLN B O 1
ATOM 2392 N N . ALA B 1 87 ? -12.703 4.055 -6.402 1 98.81 87 ALA B N 1
ATOM 2393 C CA . ALA B 1 87 ? -11.438 3.439 -6.809 1 98.81 87 ALA B CA 1
ATOM 2394 C C . ALA B 1 87 ? -10.398 4.5 -7.152 1 98.81 87 ALA B C 1
ATOM 2396 O O . ALA B 1 87 ? -9.219 4.344 -6.832 1 98.81 87 ALA B O 1
ATOM 2397 N N . LYS B 1 88 ? -10.844 5.555 -7.762 1 98.81 88 LYS B N 1
ATOM 2398 C CA . LYS B 1 88 ? -9.914 6.633 -8.094 1 98.81 88 LYS B CA 1
ATOM 2399 C C . LYS B 1 88 ? -9.367 7.297 -6.836 1 98.81 88 LYS B C 1
ATOM 2401 O O . LYS B 1 88 ? -8.188 7.648 -6.777 1 98.81 88 LYS B O 1
ATOM 2406 N N . VAL B 1 89 ? -10.203 7.477 -5.848 1 98.88 89 VAL B N 1
ATOM 2407 C CA . VAL B 1 89 ? -9.758 8.016 -4.566 1 98.88 89 VAL B CA 1
ATOM 2408 C C . VAL B 1 89 ? -8.719 7.082 -3.949 1 98.88 89 VAL B C 1
ATOM 2410 O O . VAL B 1 89 ? -7.66 7.531 -3.504 1 98.88 89 VAL B O 1
ATOM 2413 N N . ARG B 1 90 ? -8.977 5.793 -3.971 1 98.81 90 ARG B N 1
ATOM 2414 C CA . ARG B 1 90 ? -8.07 4.809 -3.387 1 98.81 90 ARG B CA 1
ATOM 2415 C C . ARG B 1 90 ? -6.77 4.723 -4.18 1 98.81 90 ARG B C 1
ATOM 2417 O O . ARG B 1 90 ? -5.703 4.496 -3.609 1 98.81 90 ARG B O 1
ATOM 2424 N N . GLU B 1 91 ? -6.895 4.871 -5.488 1 98.88 91 GLU B N 1
ATOM 2425 C CA . GLU B 1 91 ? -5.707 4.902 -6.336 1 98.88 91 GLU B CA 1
ATOM 2426 C C . GLU B 1 91 ? -4.789 6.062 -5.957 1 98.88 91 GLU B C 1
ATOM 2428 O O . GLU B 1 91 ? -3.58 5.875 -5.793 1 98.88 91 GLU B O 1
ATOM 2433 N N . LEU B 1 92 ? -5.352 7.234 -5.773 1 98.94 92 LEU B N 1
ATOM 2434 C CA . LEU B 1 92 ? -4.59 8.422 -5.395 1 98.94 92 LEU B CA 1
ATOM 2435 C C . LEU B 1 92 ? -3.986 8.258 -4.004 1 98.94 92 LEU B C 1
ATOM 2437 O O . LEU B 1 92 ? -2.824 8.602 -3.781 1 98.94 92 LEU B O 1
ATOM 2441 N N . LEU B 1 93 ? -4.797 7.742 -3.09 1 98.94 93 LEU B N 1
ATOM 2442 C CA . LEU B 1 93 ? -4.289 7.469 -1.749 1 98.94 93 LEU B CA 1
ATOM 2443 C C . LEU B 1 93 ? -3.088 6.531 -1.803 1 98.94 93 LEU B C 1
ATOM 2445 O O . LEU B 1 93 ? -2.047 6.816 -1.206 1 98.94 93 LEU B O 1
ATOM 2449 N N . LYS B 1 94 ? -3.25 5.492 -2.52 1 98.81 94 LYS B N 1
ATOM 2450 C CA . LYS B 1 94 ? -2.195 4.488 -2.621 1 98.81 94 LYS B CA 1
ATOM 2451 C C . LYS B 1 94 ? -0.952 5.059 -3.293 1 98.81 94 LYS B C 1
ATOM 2453 O O . LYS B 1 94 ? 0.172 4.789 -2.863 1 98.81 94 LYS B O 1
ATOM 2458 N N . GLU B 1 95 ? -1.159 5.785 -4.332 1 98.62 95 GLU B N 1
ATOM 2459 C CA . GLU B 1 95 ? -0.063 6.445 -5.039 1 98.62 95 GLU B CA 1
ATOM 2460 C C . GLU B 1 95 ? 0.733 7.348 -4.102 1 98.62 95 GLU B C 1
ATOM 2462 O O . GLU B 1 95 ? 1.965 7.32 -4.102 1 98.62 95 GLU B O 1
ATOM 2467 N N . ILE B 1 96 ? 0.064 8.133 -3.371 1 98.94 96 ILE B N 1
ATOM 2468 C CA . ILE B 1 96 ? 0.729 9.039 -2.447 1 98.94 96 ILE B CA 1
ATOM 2469 C C . ILE B 1 96 ? 1.493 8.242 -1.394 1 98.94 96 ILE B C 1
ATOM 2471 O O . ILE B 1 96 ? 2.631 8.578 -1.054 1 98.94 96 ILE B O 1
ATOM 2475 N N . GLU B 1 97 ? 0.886 7.23 -0.892 1 98.88 97 GLU B N 1
ATOM 2476 C CA . GLU B 1 97 ? 1.544 6.398 0.111 1 98.88 97 GLU B CA 1
ATOM 2477 C C . GLU B 1 97 ? 2.811 5.758 -0.449 1 98.88 97 GLU B C 1
ATOM 2479 O O . GLU B 1 97 ? 3.889 5.891 0.132 1 98.88 97 GLU B O 1
ATOM 2484 N N . LEU B 1 98 ? 2.701 5.145 -1.608 1 98.75 98 LEU B N 1
ATOM 2485 C CA . LEU B 1 98 ? 3.777 4.324 -2.152 1 98.75 98 LEU B CA 1
ATOM 2486 C C . LEU B 1 98 ? 4.895 5.191 -2.717 1 98.75 98 LEU B C 1
ATOM 2488 O O . LEU B 1 98 ? 6.074 4.844 -2.615 1 98.75 98 LEU B O 1
ATOM 2492 N N . TYR B 1 99 ? 4.504 6.32 -3.283 1 98.88 99 TYR B N 1
ATOM 2493 C CA . TYR B 1 99 ? 5.492 6.984 -4.129 1 98.88 99 TYR B CA 1
ATOM 2494 C C . TYR B 1 99 ? 5.902 8.328 -3.535 1 98.88 99 TYR B C 1
ATOM 2496 O O . TYR B 1 99 ? 6.793 9 -4.062 1 98.88 99 TYR B O 1
ATOM 2504 N N . ILE B 1 100 ? 5.27 8.703 -2.455 1 98.94 100 ILE B N 1
ATOM 2505 C CA . ILE B 1 100 ? 5.676 9.953 -1.813 1 98.94 100 ILE B CA 1
ATOM 2506 C C . ILE B 1 100 ? 5.969 9.695 -0.336 1 98.94 100 ILE B C 1
ATOM 2508 O O . ILE B 1 100 ? 7.086 9.922 0.13 1 98.94 100 ILE B O 1
ATOM 2512 N N . GLU B 1 101 ? 5.035 9.164 0.392 1 98.94 101 GLU B N 1
ATOM 2513 C CA . GLU B 1 101 ? 5.199 9.008 1.834 1 98.94 101 GLU B CA 1
ATOM 2514 C C . GLU B 1 101 ? 6.328 8.031 2.156 1 98.94 101 GLU B C 1
ATOM 2516 O O . GLU B 1 101 ? 7.234 8.359 2.928 1 98.94 101 GLU B O 1
ATOM 2521 N N . LEU B 1 102 ? 6.34 6.855 1.6 1 98.81 102 LEU B N 1
ATOM 2522 C CA . LEU B 1 102 ? 7.301 5.816 1.953 1 98.81 102 LEU B CA 1
ATOM 2523 C C . LEU B 1 102 ? 8.711 6.211 1.52 1 98.81 102 LEU B C 1
ATOM 2525 O O . LEU B 1 102 ? 9.656 6.105 2.303 1 98.81 102 LEU B O 1
ATOM 2529 N N . PRO B 1 103 ? 8.852 6.727 0.276 1 98.81 103 PRO B N 1
ATOM 2530 C CA . PRO B 1 103 ? 10.195 7.191 -0.086 1 98.81 103 PRO B CA 1
ATOM 2531 C C . PRO B 1 103 ? 10.703 8.297 0.837 1 98.81 103 PRO B C 1
ATOM 2533 O O . PRO B 1 103 ? 11.875 8.281 1.231 1 98.81 103 PRO B O 1
ATOM 2536 N N . ALA B 1 104 ? 9.859 9.234 1.177 1 98.88 104 ALA B N 1
ATOM 2537 C CA . ALA B 1 104 ? 10.273 10.312 2.066 1 98.88 104 ALA B CA 1
ATOM 2538 C C . ALA B 1 104 ? 10.68 9.773 3.438 1 98.88 104 ALA B C 1
ATOM 2540 O O . ALA B 1 104 ? 11.633 10.258 4.047 1 98.88 104 ALA B O 1
ATOM 2541 N N . ARG B 1 105 ? 10.008 8.82 3.91 1 98.62 105 ARG B N 1
ATOM 2542 C CA . ARG B 1 105 ? 10.203 8.258 5.242 1 98.62 105 ARG B CA 1
ATOM 2543 C C . ARG B 1 105 ? 11.602 7.688 5.402 1 98.62 105 ARG B C 1
ATOM 2545 O O . ARG B 1 105 ? 12.156 7.676 6.504 1 98.62 105 ARG B O 1
ATOM 2552 N N . THR B 1 106 ? 12.234 7.219 4.336 1 98.19 106 THR B N 1
ATOM 2553 C CA . THR B 1 106 ? 13.57 6.648 4.406 1 98.19 106 THR B CA 1
ATOM 2554 C C . THR B 1 106 ? 14.586 7.707 4.832 1 98.19 106 THR B C 1
ATOM 2556 O O . THR B 1 106 ? 15.711 7.379 5.215 1 98.19 106 THR B O 1
ATOM 2559 N N . CYS B 1 107 ? 14.188 8.984 4.773 1 98.69 107 CYS B N 1
ATOM 2560 C CA . CYS B 1 107 ? 15.109 10.07 5.102 1 98.69 107 CYS B CA 1
ATOM 2561 C C . CYS B 1 107 ? 14.656 10.805 6.359 1 98.69 107 CYS B C 1
ATOM 2563 O O . CYS B 1 107 ? 15.234 11.836 6.719 1 98.69 107 CYS B O 1
ATOM 2565 N N . TYR B 1 108 ? 13.633 10.297 7.105 1 97.88 108 TYR B N 1
ATOM 2566 C CA . TYR B 1 108 ? 13.109 10.961 8.297 1 97.88 108 TYR B CA 1
ATOM 2567 C C . TYR B 1 108 ? 14.195 11.094 9.359 1 97.88 108 TYR B C 1
ATOM 2569 O O . TYR B 1 108 ? 14.258 12.102 10.062 1 97.88 108 TYR B O 1
ATOM 2577 N N . ALA B 1 109 ? 15.016 10.102 9.531 1 95.81 109 ALA B N 1
ATOM 2578 C CA . ALA B 1 109 ? 16.047 10.109 10.562 1 95.81 109 ALA B CA 1
ATOM 2579 C C . ALA B 1 109 ? 16.922 11.367 10.453 1 95.81 109 ALA B C 1
ATOM 2581 O O . ALA B 1 109 ? 17.188 12.023 11.461 1 95.81 109 ALA B O 1
ATOM 2582 N N . GLU B 1 110 ? 17.281 11.656 9.219 1 97.38 110 GLU B N 1
ATOM 2583 C CA . GLU B 1 110 ? 18.125 12.828 9.008 1 97.38 110 GLU B CA 1
ATOM 2584 C C . GLU B 1 110 ? 17.312 14.117 9.039 1 97.38 110 GLU B C 1
ATOM 2586 O O . GLU B 1 110 ? 17.75 15.117 9.609 1 97.38 110 GLU B O 1
ATOM 2591 N N . SER B 1 111 ? 16.141 14.062 8.469 1 97.44 111 SER B N 1
ATOM 2592 C CA . SER B 1 111 ? 15.32 15.258 8.344 1 97.44 111 SER B CA 1
ATOM 2593 C C . SER B 1 111 ? 14.789 15.711 9.695 1 97.44 111 SER B C 1
ATOM 2595 O O . SER B 1 111 ? 14.656 16.906 9.945 1 97.44 111 SER B O 1
ATOM 2597 N N . PHE B 1 112 ? 14.5 14.711 10.602 1 94.75 112 PHE B N 1
ATOM 2598 C CA . PHE B 1 112 ? 13.711 15.086 11.766 1 94.75 112 PHE B CA 1
ATOM 2599 C C . PHE B 1 112 ? 14.406 14.672 13.055 1 94.75 112 PHE B C 1
ATOM 2601 O O . PHE B 1 112 ? 14.102 15.188 14.125 1 94.75 112 PHE B O 1
ATOM 2608 N N . PHE B 1 113 ? 15.453 13.766 13.023 1 91.38 113 PHE B N 1
ATOM 2609 C CA . PHE B 1 113 ? 15.984 13.234 14.273 1 91.38 113 PHE B CA 1
ATOM 2610 C C . PHE B 1 113 ? 17.5 13.414 14.344 1 91.38 113 PHE B C 1
ATOM 2612 O O . PHE B 1 113 ? 18.141 12.883 15.25 1 91.38 113 PHE B O 1
ATOM 2619 N N . GLY B 1 114 ? 18.094 13.984 13.344 1 90.75 114 GLY B N 1
ATOM 2620 C CA . GLY B 1 114 ? 19.5 14.375 13.406 1 90.75 114 GLY B CA 1
ATO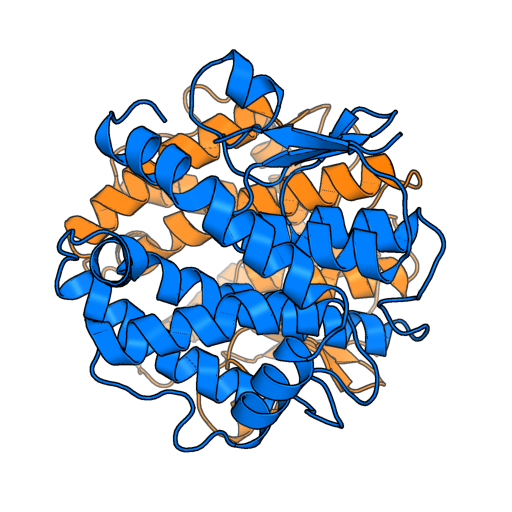M 2621 C C . GLY B 1 114 ? 20.453 13.219 13.141 1 90.75 114 GLY B C 1
ATOM 2622 O O . GLY B 1 114 ? 21.656 13.32 13.398 1 90.75 114 GLY B O 1
ATOM 2623 N N . MET B 1 115 ? 19.875 12.141 12.703 1 93.5 115 MET B N 1
ATOM 2624 C CA . MET B 1 115 ? 20.703 10.992 12.359 1 93.5 115 MET B CA 1
ATOM 2625 C C . MET B 1 115 ? 21.031 10.977 10.867 1 93.5 115 MET B C 1
ATOM 2627 O O . MET B 1 115 ? 20.172 11.32 10.039 1 93.5 115 MET B O 1
ATOM 2631 N N . SER B 1 116 ? 22.219 10.516 10.562 1 96.06 116 SER B N 1
ATOM 2632 C CA . SER B 1 116 ? 22.641 10.523 9.172 1 96.06 116 SER B CA 1
ATOM 2633 C C . SER B 1 116 ? 21.984 9.391 8.383 1 96.06 116 SER B C 1
ATOM 2635 O O . SER B 1 116 ? 21.797 8.297 8.914 1 96.06 116 SER B O 1
ATOM 2637 N N . VAL B 1 117 ? 21.672 9.641 7.172 1 97.31 117 VAL B N 1
ATOM 2638 C CA . VAL B 1 117 ? 21.172 8.664 6.219 1 97.31 117 VAL B CA 1
ATOM 2639 C C . VAL B 1 117 ? 22.203 8.422 5.125 1 97.31 117 VAL B C 1
ATOM 2641 O O . VAL B 1 117 ? 22.859 9.359 4.656 1 97.31 117 VAL B O 1
ATOM 2644 N N . GLU B 1 118 ? 22.391 7.168 4.738 1 97.62 118 GLU B N 1
ATOM 2645 C CA . GLU B 1 118 ? 23.391 6.793 3.746 1 97.62 118 GLU B CA 1
ATOM 2646 C C . GLU B 1 118 ? 23.109 7.457 2.4 1 97.62 118 GLU B C 1
ATOM 2648 O O . GLU B 1 118 ? 21.953 7.566 1.985 1 97.62 118 GLU B O 1
ATOM 2653 N N . PRO B 1 119 ? 24.203 7.883 1.701 1 97.5 119 PRO B N 1
ATOM 2654 C CA . PRO B 1 119 ? 24.047 8.562 0.414 1 97.5 119 PRO B CA 1
ATOM 2655 C C . PRO B 1 119 ? 23.203 7.75 -0.578 1 97.5 119 PRO B C 1
ATOM 2657 O O . PRO B 1 119 ? 22.391 8.32 -1.311 1 97.5 119 PRO B O 1
ATOM 2660 N N . LEU B 1 120 ? 23.375 6.488 -0.57 1 97.12 120 LEU B N 1
ATOM 2661 C CA . LEU B 1 120 ? 22.625 5.641 -1.495 1 97.12 120 LEU B CA 1
ATOM 2662 C C 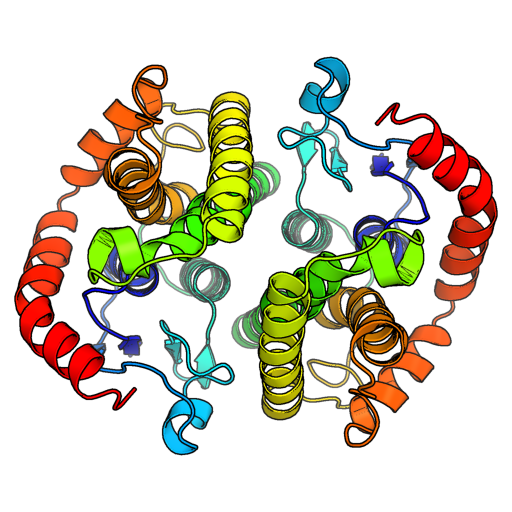. LEU B 1 120 ? 21.141 5.715 -1.219 1 97.12 120 LEU B C 1
ATOM 2664 O O . LEU B 1 120 ? 20.328 5.703 -2.15 1 97.12 120 LEU B O 1
ATOM 2668 N N . ILE B 1 121 ? 20.75 5.789 -0.008 1 97.62 121 ILE B N 1
ATOM 2669 C CA . ILE B 1 121 ? 19.359 5.883 0.389 1 97.62 121 ILE B CA 1
ATOM 2670 C C . ILE B 1 121 ? 18.797 7.238 -0.031 1 97.62 121 ILE B C 1
ATOM 2672 O O . ILE B 1 121 ? 17.672 7.32 -0.544 1 97.62 121 ILE B O 1
ATOM 2676 N N . LYS B 1 122 ? 19.531 8.273 0.191 1 98.31 122 LYS B N 1
ATOM 2677 C CA . LYS B 1 122 ? 19.109 9.617 -0.19 1 98.31 122 LYS B CA 1
ATOM 2678 C C . LYS B 1 122 ? 18.906 9.719 -1.698 1 98.31 122 LYS B C 1
ATOM 2680 O O . LYS B 1 122 ? 17.938 10.344 -2.158 1 98.31 122 LYS B O 1
ATOM 2685 N N . GLU B 1 123 ? 19.812 9.109 -2.436 1 97.88 123 GLU B N 1
ATOM 2686 C CA . GLU B 1 123 ? 19.703 9.148 -3.891 1 97.88 123 GLU B CA 1
ATOM 2687 C C . GLU B 1 123 ? 18.453 8.406 -4.375 1 97.88 123 GLU B C 1
ATOM 2689 O O . GLU B 1 123 ? 17.766 8.867 -5.289 1 97.88 123 GLU B O 1
ATOM 2694 N N . LYS B 1 124 ? 18.234 7.316 -3.809 1 97.5 124 LYS B N 1
ATOM 2695 C CA . LYS B 1 124 ? 17.031 6.578 -4.156 1 97.5 124 LYS B CA 1
ATOM 2696 C C . LYS B 1 124 ? 15.773 7.367 -3.791 1 97.5 124 LYS B C 1
ATOM 2698 O O . LYS B 1 124 ? 14.82 7.414 -4.566 1 97.5 124 LYS B O 1
ATOM 2703 N N . ALA B 1 125 ? 15.781 7.922 -2.594 1 98.69 125 ALA B N 1
ATOM 2704 C CA . ALA B 1 125 ? 14.648 8.742 -2.17 1 98.69 125 ALA B CA 1
ATOM 2705 C C . ALA B 1 125 ? 14.422 9.906 -3.133 1 98.69 125 ALA B C 1
ATOM 2707 O O . ALA B 1 125 ? 13.281 10.211 -3.488 1 98.69 125 ALA B O 1
ATOM 2708 N N . ARG B 1 126 ? 15.508 10.555 -3.529 1 98.75 126 ARG B N 1
ATOM 2709 C CA . ARG B 1 126 ? 15.438 11.664 -4.477 1 98.75 126 ARG B CA 1
ATOM 2710 C C . ARG B 1 126 ? 14.719 11.25 -5.754 1 98.75 126 ARG B C 1
ATOM 2712 O O . ARG B 1 126 ? 13.766 11.906 -6.18 1 98.75 126 ARG B O 1
ATOM 2719 N N . ALA B 1 127 ? 15.18 10.156 -6.34 1 98.5 127 ALA B N 1
ATOM 2720 C CA . ALA B 1 127 ? 14.609 9.672 -7.59 1 98.5 127 ALA B CA 1
ATOM 2721 C C . ALA B 1 127 ? 13.141 9.297 -7.414 1 98.5 127 ALA B C 1
ATOM 2723 O O . ALA B 1 127 ? 12.297 9.656 -8.242 1 98.5 127 ALA B O 1
ATOM 2724 N N . ASP B 1 128 ? 12.852 8.602 -6.367 1 98.5 128 ASP B N 1
ATOM 2725 C CA . ASP B 1 128 ? 11.492 8.133 -6.113 1 98.5 128 ASP B CA 1
ATOM 2726 C C . ASP B 1 128 ? 10.547 9.297 -5.855 1 98.5 128 ASP B C 1
ATOM 2728 O O . ASP B 1 128 ? 9.414 9.305 -6.336 1 98.5 128 ASP B O 1
ATOM 2732 N N . LEU B 1 129 ? 10.984 10.258 -5.098 1 98.88 129 LEU B N 1
ATOM 2733 C CA . LEU B 1 129 ? 10.133 11.391 -4.762 1 98.88 129 LEU B CA 1
ATOM 2734 C C . LEU B 1 129 ? 9.883 12.266 -5.988 1 98.88 129 LEU B C 1
ATOM 2736 O O . LEU B 1 129 ? 8.773 12.766 -6.184 1 98.88 129 LEU B O 1
ATOM 2740 N N . LEU B 1 130 ? 10.906 12.43 -6.812 1 98.75 130 LEU B N 1
ATOM 2741 C CA . LEU B 1 130 ? 10.695 13.164 -8.055 1 98.75 130 LEU B CA 1
ATOM 2742 C C . LEU B 1 130 ? 9.633 12.484 -8.914 1 98.75 130 LEU B C 1
ATOM 2744 O O . LEU B 1 130 ? 8.711 13.148 -9.398 1 98.75 130 LEU B O 1
ATOM 2748 N N . ALA B 1 131 ? 9.719 11.211 -9.047 1 98.38 131 ALA B N 1
ATOM 2749 C CA . ALA B 1 131 ? 8.742 10.453 -9.82 1 98.38 131 ALA B CA 1
ATOM 2750 C C . ALA B 1 131 ? 7.371 10.477 -9.148 1 98.38 131 ALA B C 1
ATOM 2752 O O . ALA B 1 131 ? 6.344 10.57 -9.828 1 98.38 131 ALA B O 1
ATOM 2753 N N . GLY B 1 132 ? 7.367 10.352 -7.809 1 98.75 132 GLY B N 1
ATOM 2754 C CA . GLY B 1 132 ? 6.117 10.359 -7.062 1 98.75 132 GLY B CA 1
ATOM 2755 C C . GLY B 1 132 ? 5.355 11.664 -7.191 1 98.75 132 GLY B C 1
ATOM 2756 O O . GLY B 1 132 ? 4.148 11.664 -7.441 1 98.75 132 GLY B O 1
ATOM 2757 N N . PHE B 1 133 ? 6.027 12.797 -7.039 1 98.88 133 PHE B N 1
ATOM 2758 C CA . PHE B 1 133 ? 5.371 14.094 -7.168 1 98.88 133 PHE B CA 1
ATOM 2759 C C . PHE B 1 133 ? 4.914 14.336 -8.602 1 98.88 133 PHE B C 1
ATOM 2761 O O . PHE B 1 133 ? 3.857 14.922 -8.836 1 98.88 133 PHE B O 1
ATOM 2768 N N . ALA B 1 134 ? 5.703 13.867 -9.586 1 98.62 134 ALA B N 1
ATOM 2769 C CA . ALA B 1 134 ? 5.273 13.961 -10.984 1 98.62 134 ALA B CA 1
ATOM 2770 C C . ALA B 1 134 ? 3.986 13.172 -11.211 1 98.62 134 ALA B C 1
ATOM 2772 O O . ALA B 1 134 ? 3.092 13.625 -11.93 1 98.62 134 ALA B O 1
ATOM 2773 N N . THR B 1 135 ? 3.926 12.016 -10.625 1 98.75 135 THR B N 1
ATOM 2774 C CA . THR B 1 135 ? 2.736 11.18 -10.734 1 98.75 135 THR B CA 1
ATOM 2775 C C . THR B 1 135 ? 1.518 11.891 -10.156 1 98.75 135 THR B C 1
ATOM 2777 O O . THR B 1 135 ? 0.458 11.93 -10.781 1 98.75 135 THR B O 1
ATOM 2780 N N . LEU B 1 136 ? 1.678 12.422 -8.953 1 98.81 136 LEU B N 1
ATOM 2781 C CA . LEU B 1 136 ? 0.576 13.117 -8.305 1 98.81 136 LEU B CA 1
ATOM 2782 C C . LEU B 1 136 ? 0.121 14.312 -9.133 1 98.81 136 LEU B C 1
ATOM 2784 O O . LEU B 1 136 ? -1.079 14.57 -9.258 1 98.81 136 LEU B O 1
ATOM 2788 N N . LYS B 1 137 ? 1.053 15.008 -9.664 1 97.94 137 LYS B N 1
ATOM 2789 C CA . LYS B 1 137 ? 0.728 16.125 -10.539 1 97.94 137 LYS B CA 1
ATOM 2790 C C . LYS B 1 137 ? -0.115 15.68 -11.727 1 97.94 137 LYS B C 1
ATOM 2792 O O . LYS B 1 137 ? -1.045 16.375 -12.141 1 97.94 137 LYS B O 1
ATOM 2797 N N . ARG B 1 138 ? 0.182 14.531 -12.234 1 97.44 138 ARG B N 1
ATOM 2798 C CA . ARG B 1 138 ? -0.473 14 -13.422 1 97.44 138 ARG B CA 1
ATOM 2799 C C . ARG B 1 138 ? -1.859 13.461 -13.094 1 97.44 138 ARG B C 1
ATOM 2801 O O . ARG B 1 138 ? -2.801 13.625 -13.875 1 97.44 138 ARG B O 1
ATOM 2808 N N . ASN B 1 139 ? -1.982 12.867 -11.969 1 98.31 139 ASN B N 1
ATOM 2809 C CA . ASN B 1 139 ? -3.176 12.07 -11.688 1 98.31 139 ASN B CA 1
ATOM 2810 C C . ASN B 1 139 ? -4.148 12.828 -10.781 1 98.31 139 ASN B C 1
ATOM 2812 O O . ASN B 1 139 ? -5.328 12.477 -10.703 1 98.31 139 ASN B O 1
ATOM 2816 N N . GLY B 1 140 ? -3.656 13.75 -9.984 1 98.62 140 GLY B N 1
ATOM 2817 C CA . GLY B 1 140 ? -4.508 14.492 -9.07 1 98.62 140 GLY B CA 1
ATOM 2818 C C . GLY B 1 140 ? -5.422 15.484 -9.766 1 98.62 140 GLY B C 1
ATOM 2819 O O . GLY B 1 140 ? -5.035 16.094 -10.758 1 98.62 140 GLY B O 1
ATOM 2820 N N . ARG B 1 141 ? -6.633 15.656 -9.188 1 98.38 141 ARG B N 1
ATOM 2821 C CA . ARG B 1 141 ? -7.598 16.578 -9.766 1 98.38 141 ARG B CA 1
ATOM 2822 C C . ARG B 1 141 ? -7.449 17.969 -9.164 1 98.38 141 ARG B C 1
ATOM 2824 O O . ARG B 1 141 ? -7.621 18.984 -9.859 1 98.38 141 ARG B O 1
ATOM 2831 N N . PHE B 1 142 ? -7.27 18.016 -7.926 1 98.62 142 PHE B N 1
ATOM 2832 C CA . PHE B 1 142 ? -7.066 19.25 -7.168 1 98.62 142 PHE B CA 1
ATOM 2833 C C . PHE B 1 142 ? -8.172 20.25 -7.461 1 98.62 142 PHE B C 1
ATOM 2835 O O . PHE B 1 142 ? -7.902 21.406 -7.812 1 98.62 142 PHE B O 1
ATOM 2842 N N . ALA B 1 143 ? -9.711 19.75 -7.422 1 97.06 143 ALA B N 1
ATOM 2843 C CA . ALA B 1 143 ? -10.883 20.609 -7.625 1 97.06 143 ALA B CA 1
ATOM 2844 C C . ALA B 1 143 ? -11.547 20.953 -6.293 1 97.06 143 ALA B C 1
ATOM 2846 O O . ALA B 1 143 ? -12.625 20.438 -5.984 1 97.06 143 ALA B O 1
ATOM 2847 N N . PRO B 1 144 ? -11.688 20.766 -5.391 1 62.75 144 PRO B N 1
ATOM 2848 C CA . PRO B 1 144 ? -10.57 21.656 -5.098 1 62.75 144 PRO B CA 1
ATOM 2849 C C . PRO B 1 144 ? -9.383 20.922 -4.4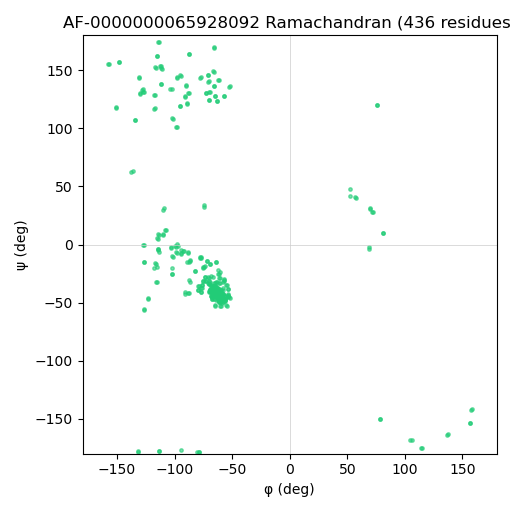69 1 62.75 144 PRO B C 1
ATOM 2851 O O . PRO B 1 144 ? -8.234 21.312 -4.684 1 62.75 144 PRO B O 1
ATOM 2854 N N . TYR B 1 145 ? -9.578 19.672 -3.865 1 98.69 145 TYR B N 1
ATOM 2855 C CA . TYR B 1 145 ? -8.938 18.562 -3.172 1 98.69 145 TYR B CA 1
ATOM 2856 C C . TYR B 1 145 ? -8.266 17.625 -4.164 1 98.69 145 TYR B C 1
ATOM 2858 O O . TYR B 1 145 ? -8.391 17.797 -5.379 1 98.69 145 TYR B O 1
ATOM 2866 N N . VAL B 1 146 ? -7.652 16.516 -3.592 1 98.88 146 VAL B N 1
ATOM 2867 C CA . VAL B 1 146 ? -6.793 15.688 -4.422 1 98.88 146 VAL B CA 1
ATOM 2868 C C . VAL B 1 146 ? -7.621 15.031 -5.527 1 98.88 146 VAL B C 1
ATOM 2870 O O . VAL B 1 146 ? -7.246 15.07 -6.699 1 98.88 146 VAL B O 1
ATOM 2873 N N . ALA B 1 147 ? -8.773 14.438 -5.156 1 98.75 147 ALA B N 1
ATOM 2874 C CA . ALA B 1 147 ? -9.531 13.609 -6.086 1 98.75 147 ALA B CA 1
ATOM 2875 C C . ALA B 1 147 ? -10.672 14.391 -6.719 1 98.75 147 ALA B C 1
ATOM 2877 O O . ALA B 1 147 ? -11.391 13.875 -7.578 1 98.75 147 ALA B O 1
ATOM 2878 N N . GLY B 1 148 ? -10.938 15.602 -6.285 1 98.25 148 GLY B N 1
ATOM 2879 C CA . GLY B 1 148 ? -12.047 16.375 -6.816 1 98.25 148 GLY B CA 1
ATOM 2880 C C . GLY B 1 148 ? -12.508 17.484 -5.879 1 98.25 148 GLY B C 1
ATOM 2881 O O . GLY B 1 148 ? -11.695 18.094 -5.184 1 98.25 148 GLY B O 1
ATOM 2882 N N . GLU B 1 149 ? -13.758 17.656 -5.836 1 98.06 149 GLU B N 1
ATOM 2883 C CA . GLU B 1 149 ? -14.312 18.844 -5.176 1 98.06 149 GLU B CA 1
ATOM 2884 C C . GLU B 1 149 ? -14.547 18.578 -3.689 1 98.06 149 GLU B C 1
ATOM 2886 O O . GLU B 1 149 ? -14.75 19.516 -2.914 1 98.06 149 GLU B O 1
ATOM 2891 N N . GLN B 1 150 ? -14.523 17.359 -3.312 1 98 150 GLN B N 1
ATOM 2892 C CA . GLN B 1 150 ? -14.844 17.031 -1.931 1 98 150 GLN B CA 1
ATOM 2893 C C . GLN B 1 150 ? -13.648 16.406 -1.221 1 98 150 GLN B C 1
ATOM 2895 O O . GLN B 1 150 ? -12.805 15.773 -1.855 1 98 150 GLN B O 1
ATOM 2900 N N . LEU B 1 151 ? -13.617 16.594 0.092 1 98.62 151 LEU B N 1
ATOM 2901 C CA . LEU B 1 151 ? -12.625 15.945 0.944 1 98.62 151 LEU B CA 1
ATOM 2902 C C . LEU B 1 151 ? -12.82 14.43 0.94 1 98.62 151 LEU B C 1
ATOM 2904 O O . LEU B 1 151 ? -13.938 13.945 1.115 1 98.62 151 LEU B O 1
ATOM 2908 N N . THR B 1 152 ? -11.766 13.711 0.656 1 98.88 152 THR B N 1
ATOM 2909 C CA . THR B 1 152 ? -11.844 12.258 0.648 1 98.88 152 THR B CA 1
ATOM 2910 C C . THR B 1 152 ? -10.688 11.656 1.437 1 98.88 152 THR B C 1
ATOM 2912 O O . THR B 1 152 ? -9.836 12.383 1.959 1 98.88 152 THR B O 1
ATOM 2915 N N . LEU B 1 153 ? -10.602 10.32 1.49 1 98.88 153 LEU B N 1
ATOM 2916 C CA . LEU B 1 153 ? -9.516 9.578 2.121 1 98.88 153 LEU B CA 1
ATOM 2917 C C . LEU B 1 153 ? -8.172 9.961 1.509 1 98.88 153 LEU B C 1
ATOM 2919 O O . LEU B 1 153 ? -7.148 9.953 2.195 1 98.88 153 LEU B O 1
ATOM 2923 N N . ALA B 1 154 ? -8.164 10.305 0.219 1 98.94 154 ALA B N 1
ATOM 2924 C CA . ALA B 1 154 ? -6.918 10.664 -0.453 1 98.94 154 ALA B CA 1
ATOM 2925 C C . ALA B 1 154 ? -6.312 11.93 0.157 1 98.94 154 ALA B C 1
ATOM 2927 O O . ALA B 1 154 ? -5.09 12.07 0.213 1 98.94 154 ALA B O 1
ATOM 2928 N N . ASP B 1 155 ? -7.16 12.828 0.62 1 98.94 155 ASP B N 1
ATOM 2929 C CA . ASP B 1 155 ? -6.68 14.078 1.196 1 98.94 155 ASP B CA 1
ATOM 2930 C C . ASP B 1 155 ? -6.055 13.844 2.57 1 98.94 155 ASP B C 1
ATOM 2932 O O . ASP B 1 155 ? -5.125 14.555 2.965 1 98.94 155 ASP B O 1
ATOM 2936 N N . LEU B 1 156 ? -6.555 12.852 3.295 1 98.88 156 LEU B N 1
ATOM 2937 C CA . LEU B 1 156 ? -5.965 12.492 4.582 1 98.88 156 LEU B CA 1
ATOM 2938 C C . LEU B 1 156 ? -4.543 11.977 4.402 1 98.88 156 LEU B C 1
ATOM 2940 O O . LEU B 1 156 ? -3.641 12.344 5.156 1 98.88 156 LEU B O 1
ATOM 2944 N N . MET B 1 157 ? -4.367 11.133 3.418 1 98.94 157 MET B N 1
ATOM 2945 C CA . MET B 1 157 ? -3.025 10.672 3.084 1 98.94 157 MET B CA 1
ATOM 2946 C C . MET B 1 157 ? -2.168 11.82 2.561 1 98.94 157 MET B C 1
ATOM 2948 O O . MET B 1 157 ? -1.003 11.953 2.939 1 98.94 157 MET B O 1
ATOM 2952 N N . PHE B 1 158 ? -2.771 12.656 1.75 1 98.94 158 PHE B N 1
ATOM 2953 C CA . PHE B 1 158 ? -2.072 13.781 1.139 1 98.94 158 PHE B CA 1
ATOM 2954 C C . PHE B 1 158 ? -1.525 14.727 2.205 1 98.94 158 PHE B C 1
ATOM 2956 O O . PHE B 1 158 ? -0.323 14.992 2.242 1 98.94 158 PHE B O 1
ATOM 2963 N N . CYS B 1 159 ? -2.299 15.203 3.137 1 98.56 159 CYS B N 1
ATOM 2964 C CA . CYS B 1 159 ? -1.938 16.344 3.979 1 98.56 159 CYS B CA 1
ATOM 2965 C C . CYS B 1 159 ? -0.917 15.93 5.035 1 98.56 159 CYS B C 1
ATOM 2967 O O . CYS B 1 159 ? -0.167 16.766 5.531 1 98.56 159 CYS B O 1
ATOM 2969 N N . PHE B 1 160 ? -0.822 14.602 5.316 1 98.81 160 PHE B N 1
ATOM 2970 C CA . PHE B 1 160 ? 0.135 14.148 6.316 1 98.81 160 PHE B CA 1
ATOM 2971 C C . PHE B 1 160 ? 1.307 13.43 5.664 1 98.81 160 PHE B C 1
ATOM 2973 O O . PHE B 1 160 ? 2.051 12.711 6.332 1 98.81 160 PHE B O 1
ATOM 2980 N N . SER B 1 161 ? 1.466 13.516 4.352 1 98.94 161 SER B N 1
ATOM 2981 C CA . SER B 1 161 ? 2.59 12.906 3.645 1 98.94 161 SER B CA 1
ATOM 2982 C C . SER B 1 161 ? 3.363 13.953 2.842 1 98.94 161 SER B C 1
ATOM 2984 O O . SER B 1 161 ? 4.594 14 2.902 1 98.94 161 SER B O 1
ATOM 2986 N N . VAL B 1 162 ? 2.65 14.773 2.125 1 98.94 162 VAL B N 1
ATOM 2987 C CA . VAL B 1 162 ? 3.27 15.695 1.175 1 98.94 162 VAL B CA 1
ATOM 2988 C C . VAL B 1 162 ? 4.043 16.781 1.928 1 98.94 162 VAL B C 1
ATOM 2990 O O . VAL B 1 162 ? 5.125 17.188 1.499 1 98.94 162 VAL B O 1
ATOM 2993 N N . ASP B 1 163 ? 3.512 17.281 3.037 1 98.56 163 ASP B N 1
ATOM 2994 C CA . ASP B 1 163 ? 4.223 18.266 3.848 1 98.56 163 ASP B CA 1
ATOM 2995 C C . ASP B 1 163 ? 5.539 17.703 4.371 1 98.56 163 ASP B C 1
ATOM 2997 O O . ASP B 1 163 ? 6.582 18.344 4.277 1 98.56 163 ASP B O 1
ATOM 3001 N N . LEU B 1 164 ? 5.535 16.484 4.863 1 98.69 164 LEU B N 1
ATOM 3002 C CA . LEU B 1 164 ? 6.73 15.82 5.387 1 98.69 164 LEU B CA 1
ATOM 3003 C C . LEU B 1 164 ? 7.715 15.516 4.266 1 98.69 164 LEU B C 1
ATOM 3005 O O . LEU B 1 164 ? 8.93 15.672 4.438 1 98.69 164 LEU B O 1
ATOM 3009 N N . ALA B 1 165 ? 7.148 15.086 3.158 1 98.94 165 ALA B N 1
ATOM 3010 C CA . ALA B 1 165 ? 8.008 14.82 2.01 1 98.94 165 ALA B CA 1
ATOM 3011 C C . ALA B 1 165 ? 8.703 16.094 1.535 1 98.94 165 ALA B C 1
ATOM 3013 O O . ALA B 1 165 ? 9.875 16.062 1.164 1 98.94 165 ALA B O 1
ATOM 3014 N N . ASN B 1 166 ? 7.977 17.188 1.514 1 98.81 166 ASN B N 1
ATOM 3015 C CA . ASN B 1 166 ? 8.586 18.453 1.124 1 98.81 166 ASN B CA 1
ATOM 3016 C C . ASN B 1 166 ? 9.656 18.891 2.115 1 98.81 166 ASN B C 1
ATOM 3018 O O . ASN B 1 166 ? 10.672 19.469 1.722 1 98.81 166 ASN B O 1
ATOM 3022 N N . ALA B 1 167 ? 9.461 18.672 3.391 1 98.62 167 ALA B N 1
ATOM 3023 C CA . ALA B 1 167 ? 10.484 18.953 4.391 1 98.62 167 ALA B CA 1
ATOM 3024 C C . ALA B 1 167 ? 11.742 18.141 4.129 1 98.62 167 ALA B C 1
ATOM 3026 O O . ALA B 1 167 ? 12.859 18.656 4.195 1 98.62 167 ALA B O 1
ATOM 3027 N N . VAL B 1 168 ? 11.57 16.875 3.84 1 98.88 168 VAL B N 1
ATOM 3028 C CA . VAL B 1 168 ? 12.695 16.031 3.475 1 98.88 168 VAL B CA 1
ATOM 3029 C C . VAL B 1 168 ? 13.406 16.609 2.252 1 98.88 168 VAL B C 1
ATOM 3031 O O . VAL B 1 168 ? 14.641 16.672 2.213 1 98.88 168 VAL B O 1
ATOM 3034 N N . GLY B 1 169 ? 12.609 16.969 1.248 1 98.81 169 GLY B N 1
ATOM 3035 C CA . GLY B 1 169 ? 13.18 17.594 0.063 1 98.81 169 GLY B CA 1
ATOM 3036 C C . GLY B 1 169 ? 14.062 18.781 0.379 1 98.81 169 GLY B C 1
ATOM 3037 O O . GLY B 1 169 ? 15.203 18.844 -0.085 1 98.81 169 GLY B O 1
ATOM 3038 N N . LYS B 1 170 ? 13.633 19.641 1.224 1 98.5 170 LYS B N 1
ATOM 3039 C CA . LYS B 1 170 ? 14.336 20.875 1.53 1 98.5 170 LYS B CA 1
ATOM 3040 C C . LYS B 1 170 ? 15.531 20.625 2.441 1 98.5 170 LYS B C 1
ATOM 3042 O O . LYS B 1 170 ? 16.625 21.125 2.197 1 98.5 170 LYS B O 1
ATOM 3047 N N . LYS B 1 171 ? 15.398 19.766 3.424 1 98.25 171 LYS B N 1
ATOM 3048 C CA . LYS B 1 171 ? 16.391 19.609 4.477 1 98.25 171 LYS B CA 1
ATOM 3049 C C . LYS B 1 171 ? 17.484 18.625 4.066 1 98.25 171 LYS B C 1
ATOM 3051 O O . LYS B 1 171 ? 18.625 18.719 4.5 1 98.25 171 LYS B O 1
ATOM 3056 N N . VAL B 1 172 ? 17.062 17.641 3.271 1 98.5 172 VAL B N 1
ATOM 3057 C CA . VAL B 1 172 ? 17.953 16.5 3.057 1 98.5 172 VAL B CA 1
ATOM 3058 C C . VAL B 1 172 ? 18.375 16.453 1.588 1 98.5 172 VAL B C 1
ATOM 3060 O O . VAL B 1 172 ? 19.516 16.109 1.274 1 98.5 172 VAL B O 1
ATOM 3063 N N . LEU B 1 173 ? 17.469 16.891 0.689 1 98.5 173 LEU B N 1
ATOM 3064 C CA . LEU B 1 173 ? 17.703 16.625 -0.726 1 98.5 173 LEU B CA 1
ATOM 3065 C C . LEU B 1 173 ? 17.953 17.922 -1.487 1 98.5 173 LEU B C 1
ATOM 3067 O O . LEU B 1 173 ? 18.25 17.906 -2.682 1 98.5 173 LEU B O 1
ATOM 3071 N N . SER B 1 174 ? 17.797 19.047 -0.847 1 98.19 174 SER B N 1
ATOM 3072 C CA . SER B 1 174 ? 17.922 20.359 -1.446 1 98.19 174 SER B CA 1
ATOM 3073 C C . SER B 1 174 ? 16.969 20.547 -2.613 1 98.19 174 SER B C 1
ATOM 3075 O O . SER B 1 174 ? 17.344 21.047 -3.67 1 98.19 174 SER B O 1
ATOM 3077 N N . ILE B 1 175 ? 15.75 20.047 -2.461 1 98.62 175 ILE B N 1
ATOM 3078 C CA . ILE B 1 175 ? 14.688 20.156 -3.455 1 98.62 175 ILE B CA 1
ATOM 3079 C C . ILE B 1 175 ? 13.422 20.703 -2.799 1 98.62 175 ILE B C 1
ATOM 3081 O O . ILE B 1 175 ? 13.055 20.297 -1.7 1 98.62 175 ILE B O 1
ATOM 3085 N N . ASP B 1 176 ? 12.805 21.656 -3.418 1 98.75 176 ASP B N 1
ATOM 3086 C CA . ASP B 1 176 ? 11.453 22.094 -3.076 1 98.75 176 ASP B CA 1
ATOM 3087 C C . ASP B 1 176 ? 10.422 21.469 -4.012 1 98.75 176 ASP B C 1
ATOM 3089 O O . ASP B 1 176 ? 10.203 21.969 -5.121 1 98.75 176 ASP B O 1
ATOM 3093 N N . PHE B 1 177 ? 9.727 20.438 -3.6 1 98.69 177 PHE B N 1
ATOM 3094 C CA . PHE B 1 177 ? 8.828 19.656 -4.445 1 98.69 177 PHE B CA 1
ATOM 3095 C C . PHE B 1 177 ? 7.566 20.453 -4.766 1 98.69 177 PHE B C 1
ATOM 3097 O O . PHE B 1 177 ? 6.812 20.109 -5.672 1 98.69 177 PHE B O 1
ATOM 3104 N N . LEU B 1 178 ? 7.355 21.5 -4.047 1 98.5 178 LEU B N 1
ATOM 3105 C CA . LEU B 1 178 ? 6.121 22.25 -4.23 1 98.5 178 LEU B CA 1
ATOM 3106 C C . LEU B 1 178 ? 6.371 23.516 -5.027 1 98.5 178 LEU B C 1
ATOM 3108 O O . LEU B 1 178 ? 5.434 24.25 -5.355 1 98.5 178 LEU B O 1
ATOM 3112 N N . ALA B 1 179 ? 7.598 23.766 -5.367 1 98.25 179 ALA B N 1
ATOM 3113 C CA . ALA B 1 179 ? 7.945 24.984 -6.102 1 98.25 179 ALA B CA 1
ATOM 3114 C C . ALA B 1 179 ? 7.121 25.094 -7.383 1 98.25 179 ALA B C 1
ATOM 3116 O O . ALA B 1 179 ? 6.645 26.188 -7.719 1 98.25 179 ALA B O 1
ATOM 3117 N N . ASP B 1 180 ? 6.945 24.047 -8.164 1 97.38 180 ASP B N 1
ATOM 3118 C CA . ASP B 1 180 ? 6.188 24.047 -9.414 1 97.38 180 ASP B CA 1
ATOM 3119 C C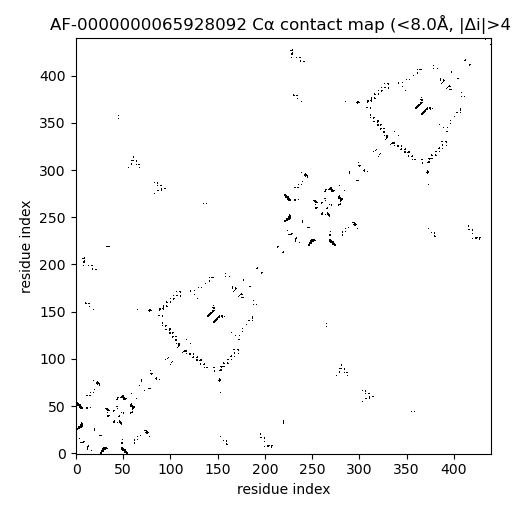 . ASP B 1 180 ? 4.887 23.266 -9.273 1 97.38 180 ASP B C 1
ATOM 3121 O O . ASP B 1 180 ? 4.438 22.625 -10.227 1 97.38 180 ASP B O 1
ATOM 3125 N N . PHE B 1 181 ? 4.352 23.25 -8.117 1 98.56 181 PHE B N 1
ATOM 3126 C CA . PHE B 1 181 ? 3.121 22.516 -7.84 1 98.56 181 PHE B CA 1
ATOM 3127 C C . PHE B 1 181 ? 2.172 23.359 -6.988 1 98.56 181 PHE B C 1
ATOM 3129 O O . PHE B 1 181 ? 1.801 22.953 -5.887 1 98.56 181 PHE B O 1
ATOM 3136 N N . PRO B 1 182 ? 1.738 24.453 -7.523 1 98.31 182 PRO B N 1
ATOM 3137 C CA . PRO B 1 182 ? 0.934 25.406 -6.742 1 98.31 182 PRO B CA 1
ATOM 3138 C C . PRO B 1 182 ? -0.372 24.797 -6.242 1 98.31 182 PRO B C 1
ATOM 3140 O O . PRO B 1 182 ? -0.86 25.156 -5.168 1 98.31 182 PRO B O 1
ATOM 3143 N N . GLN B 1 183 ? -0.96 23.891 -6.992 1 98.69 183 GLN B N 1
ATOM 3144 C CA . GLN B 1 183 ? -2.197 23.25 -6.559 1 98.69 183 GLN B CA 1
ATOM 3145 C C . GLN B 1 183 ? -1.999 22.5 -5.25 1 98.69 183 GLN B C 1
ATOM 3147 O O . GLN B 1 183 ? -2.852 22.547 -4.359 1 98.69 183 GLN B O 1
ATOM 3152 N N . ALA B 1 184 ? -0.878 21.812 -5.184 1 98.75 184 ALA B N 1
ATOM 3153 C CA . ALA B 1 184 ? -0.585 21.062 -3.959 1 98.75 184 ALA B CA 1
ATOM 3154 C C . ALA B 1 184 ? -0.34 22.016 -2.791 1 98.75 184 ALA B C 1
ATOM 3156 O O . ALA B 1 184 ? -0.785 21.766 -1.669 1 98.75 184 ALA B O 1
ATOM 3157 N N . LYS B 1 185 ? 0.406 23.062 -3.047 1 98.31 185 LYS B N 1
ATOM 3158 C CA . LYS B 1 185 ? 0.649 24.062 -2.012 1 98.31 185 LYS B CA 1
ATOM 3159 C C . LYS B 1 185 ? -0.662 24.656 -1.487 1 98.31 185 LYS B C 1
ATOM 3161 O O . LYS B 1 185 ? -0.853 24.766 -0.276 1 98.31 185 LYS B O 1
ATOM 3166 N N . ALA B 1 186 ? -1.506 24.984 -2.395 1 98.69 186 ALA B N 1
ATOM 3167 C CA . ALA B 1 186 ? -2.801 25.562 -2.031 1 98.69 186 ALA B CA 1
ATOM 3168 C C . ALA B 1 186 ? -3.627 24.578 -1.218 1 98.69 186 ALA B C 1
ATOM 3170 O O . ALA B 1 186 ? -4.297 24.953 -0.256 1 98.69 186 ALA B O 1
ATOM 3171 N N . LEU B 1 187 ? -3.59 23.328 -1.579 1 98.88 187 LEU B N 1
ATOM 3172 C CA . LEU B 1 187 ? -4.371 22.312 -0.864 1 98.88 187 LEU B CA 1
ATOM 3173 C C . LEU B 1 187 ? -3.805 22.078 0.533 1 98.88 187 LEU B C 1
ATOM 3175 O O . LEU B 1 187 ? -4.559 21.875 1.487 1 98.88 187 LEU B O 1
ATOM 3179 N N . LEU B 1 188 ? -2.457 22.062 0.641 1 98.75 188 LEU B N 1
ATOM 3180 C CA . LEU B 1 188 ? -1.87 21.938 1.972 1 98.75 188 LEU B CA 1
ATOM 3181 C C . LEU B 1 188 ? -2.34 23.078 2.873 1 98.75 188 LEU B C 1
ATOM 3183 O O . LEU B 1 188 ? -2.664 22.859 4.043 1 98.75 188 LEU B O 1
ATOM 3187 N N . GLN B 1 189 ? -2.363 24.266 2.33 1 98.38 189 GLN B N 1
ATOM 3188 C CA . GLN B 1 189 ? -2.85 25.422 3.09 1 98.38 189 GLN B CA 1
ATOM 3189 C C . GLN B 1 189 ? -4.312 25.234 3.482 1 98.38 189 GLN B C 1
ATOM 3191 O O . GLN B 1 189 ? -4.688 25.469 4.633 1 98.38 189 GLN B O 1
ATOM 3196 N N . LEU B 1 190 ? -5.098 24.859 2.539 1 98.62 190 LEU B N 1
ATOM 3197 C CA . LEU B 1 190 ? -6.512 24.625 2.793 1 98.62 190 LEU B CA 1
ATOM 3198 C C . LEU B 1 190 ? -6.699 23.594 3.898 1 98.62 190 LEU B C 1
ATOM 3200 O O . LEU B 1 190 ? -7.5 23.781 4.812 1 98.62 190 LEU B O 1
ATOM 3204 N N . MET B 1 191 ? -5.965 22.484 3.811 1 98.56 191 MET B N 1
ATOM 3205 C CA . MET B 1 191 ? -6.066 21.422 4.809 1 98.56 191 MET B CA 1
ATOM 3206 C C . MET B 1 191 ? -5.602 21.922 6.176 1 98.56 191 MET B C 1
ATOM 3208 O O . MET B 1 191 ? -6.137 21.5 7.203 1 98.56 191 MET B O 1
ATOM 3212 N N . GLY B 1 192 ? -4.582 22.766 6.16 1 98.06 192 GLY B N 1
ATOM 3213 C CA . GLY B 1 192 ? -4.113 23.375 7.398 1 98.06 192 GLY B CA 1
ATOM 3214 C C . GLY B 1 192 ? -5.168 24.203 8.094 1 98.06 192 GLY B C 1
ATOM 3215 O O . GLY B 1 192 ? -5.121 24.391 9.312 1 98.06 192 GLY B O 1
ATOM 3216 N N . GLU B 1 193 ? -6.113 24.656 7.367 1 97.56 193 GLU B N 1
ATOM 3217 C CA . GLU B 1 193 ? -7.172 25.516 7.895 1 97.56 193 GLU B CA 1
ATOM 3218 C C . GLU B 1 193 ? -8.375 24.688 8.352 1 97.56 193 GLU B C 1
ATOM 3220 O O . GLU B 1 193 ? -9.336 25.234 8.898 1 97.56 193 GLU B O 1
ATOM 3225 N N . ASN B 1 194 ? -8.297 23.391 8.086 1 97.12 194 ASN B N 1
ATOM 3226 C CA . ASN B 1 194 ? -9.352 22.516 8.594 1 97.12 194 ASN B CA 1
ATOM 3227 C C . ASN B 1 194 ? -9.562 22.703 10.094 1 97.12 194 ASN B C 1
ATOM 3229 O O . ASN B 1 194 ? -8.594 22.781 10.859 1 97.12 194 ASN B O 1
ATOM 3233 N N . PRO B 1 195 ? -10.766 22.781 10.531 1 96.5 195 PRO B N 1
ATOM 3234 C CA . PRO B 1 195 ? -11.055 23.094 11.93 1 96.5 195 PRO B CA 1
ATOM 3235 C C . PRO B 1 195 ? -10.477 22.047 12.891 1 96.5 195 PRO B C 1
ATOM 3237 O O . PRO B 1 195 ? -10.211 22.359 14.055 1 96.5 195 PRO B O 1
ATOM 3240 N N . HIS B 1 196 ? -10.281 20.859 12.461 1 98.38 196 HIS B N 1
ATOM 3241 C CA . HIS B 1 196 ? -9.789 19.797 13.328 1 98.38 196 HIS B CA 1
ATOM 3242 C C . HIS B 1 196 ? -8.266 19.781 13.383 1 98.38 196 HIS B C 1
ATOM 3244 O O . HIS B 1 196 ? -7.676 19.125 14.25 1 98.38 196 HIS B O 1
ATOM 3250 N N . MET B 1 197 ? -7.641 20.484 12.453 1 98.12 197 MET B N 1
ATOM 3251 C CA . MET B 1 197 ? -6.188 20.438 12.328 1 98.12 197 MET B CA 1
ATOM 3252 C C . MET B 1 197 ? -5.512 21.109 13.508 1 98.12 197 MET B C 1
ATOM 3254 O O . MET B 1 197 ? -4.453 20.672 13.961 1 98.12 197 MET B O 1
ATOM 3258 N N . ALA B 1 198 ? -6.156 22.109 14.023 1 96.75 198 ALA B N 1
ATOM 3259 C CA . ALA B 1 198 ? -5.586 22.812 15.172 1 96.75 198 ALA B CA 1
ATOM 3260 C C . ALA B 1 198 ? -5.402 21.875 16.359 1 96.75 198 ALA B C 1
ATOM 3262 O O . ALA B 1 198 ? -4.344 21.859 17 1 96.75 198 ALA B O 1
ATOM 3263 N N . ARG B 1 199 ? -6.434 21.156 16.625 1 97.25 199 ARG B N 1
ATOM 3264 C CA . ARG B 1 199 ? -6.371 20.188 17.719 1 97.25 199 ARG B CA 1
ATOM 3265 C C . ARG B 1 199 ? -5.301 19.141 17.453 1 97.25 199 ARG B C 1
ATOM 3267 O O . ARG B 1 199 ? -4.543 18.781 18.359 1 97.25 199 ARG B O 1
ATOM 3274 N N . ILE B 1 200 ? -5.219 18.625 16.266 1 98.56 200 ILE B N 1
ATOM 3275 C CA . ILE B 1 200 ? -4.262 17.594 15.898 1 98.56 200 ILE B CA 1
ATOM 3276 C C . ILE B 1 200 ? -2.838 18.109 16.078 1 98.56 200 ILE B C 1
ATOM 3278 O O . ILE B 1 200 ? -1.986 17.438 16.656 1 98.56 200 ILE B O 1
ATOM 3282 N N . MET B 1 201 ? -2.613 19.328 15.641 1 97.5 201 MET B N 1
ATOM 3283 C CA . MET B 1 201 ? -1.288 19.938 15.742 1 97.5 201 MET B CA 1
ATOM 3284 C C . MET B 1 201 ? -0.93 20.219 17.203 1 97.5 201 MET B C 1
ATOM 3286 O O . MET B 1 201 ? 0.223 20.047 17.609 1 97.5 201 MET B O 1
ATOM 3290 N N . ALA B 1 202 ? -1.909 20.641 17.969 1 98.06 202 ALA B N 1
ATOM 3291 C CA . ALA B 1 202 ? -1.67 20.891 19.391 1 98.06 202 ALA B CA 1
ATOM 3292 C C . ALA B 1 202 ? -1.292 19.594 20.109 1 98.06 202 ALA B C 1
ATOM 3294 O O . ALA B 1 202 ? -0.375 19.578 20.922 1 98.06 202 ALA B O 1
ATOM 3295 N N . ASP B 1 203 ? -2.02 18.547 19.828 1 98.56 203 ASP B N 1
ATOM 3296 C CA . ASP B 1 203 ? -1.728 17.25 20.422 1 98.56 203 ASP B CA 1
ATOM 3297 C C . ASP B 1 203 ? -0.337 16.766 20.031 1 98.56 203 ASP B C 1
ATOM 3299 O O . ASP B 1 203 ? 0.376 16.172 20.844 1 98.56 203 ASP B O 1
ATOM 3303 N N . LYS B 1 204 ? -0.016 16.969 18.75 1 98 204 LYS B N 1
ATOM 3304 C CA . LYS B 1 204 ? 1.31 16.594 18.25 1 98 204 LYS B CA 1
ATOM 3305 C C . LYS B 1 204 ? 2.404 17.312 19.031 1 98 204 LYS B C 1
ATOM 3307 O O . LYS B 1 204 ? 3.352 16.688 19.516 1 98 204 LYS B O 1
ATOM 3312 N N . GLU B 1 205 ? 2.275 18.609 19.188 1 97.19 205 GLU B N 1
ATOM 3313 C CA . GLU B 1 205 ? 3.258 19.406 19.906 1 97.19 205 GLU B CA 1
ATOM 3314 C C . GLU B 1 205 ? 3.369 18.984 21.375 1 97.19 205 GLU B C 1
ATOM 3316 O O . GLU B 1 205 ? 4.473 18.875 21.906 1 97.19 205 GLU B O 1
ATOM 3321 N N . ALA B 1 206 ? 2.248 18.703 21.938 1 97.69 206 ALA B N 1
ATOM 3322 C CA . ALA B 1 206 ? 2.211 18.328 23.344 1 97.69 206 ALA B CA 1
ATOM 3323 C C . ALA B 1 206 ? 2.875 16.969 23.562 1 97.69 206 ALA B C 1
ATOM 3325 O O . ALA B 1 206 ? 3.461 16.719 24.625 1 97.69 206 ALA B O 1
ATOM 3326 N N . SER B 1 207 ? 2.859 16.156 22.562 1 97.25 207 SER B N 1
ATOM 3327 C CA . SER B 1 207 ? 3.348 14.781 22.703 1 97.25 207 SER B CA 1
ATOM 3328 C C . SER B 1 207 ? 4.805 14.672 22.281 1 97.25 207 SER B C 1
ATOM 3330 O O . SER B 1 207 ? 5.445 13.641 22.5 1 97.25 207 SER B O 1
ATOM 3332 N N . MET B 1 208 ? 5.355 15.734 21.703 1 95.62 208 MET B N 1
ATOM 3333 C CA . MET B 1 208 ? 6.676 15.688 21.094 1 95.62 208 MET B CA 1
ATOM 3334 C C . MET B 1 208 ? 7.758 15.391 22.125 1 95.62 208 MET B C 1
ATOM 3336 O O . MET B 1 208 ? 8.617 14.539 21.906 1 95.62 208 MET B O 1
ATOM 3340 N N . PRO B 1 209 ? 7.695 16.016 23.344 1 94.94 209 PRO B N 1
ATOM 3341 C CA . PRO B 1 209 ? 8.758 15.75 24.328 1 94.94 209 PRO B CA 1
ATOM 3342 C C . PRO B 1 209 ? 8.812 14.289 24.75 1 94.94 209 PRO B C 1
ATOM 3344 O O . PRO B 1 209 ? 9.891 13.688 24.797 1 94.94 209 PRO B O 1
ATOM 3347 N N . ALA B 1 210 ? 7.68 13.734 25.016 1 94.56 210 ALA B N 1
ATOM 3348 C CA . ALA B 1 210 ? 7.629 12.328 25.422 1 94.56 210 ALA B CA 1
ATOM 3349 C C . ALA B 1 210 ? 8.094 11.414 24.281 1 94.56 210 ALA B C 1
ATOM 3351 O O . ALA B 1 210 ? 8.781 10.422 24.531 1 94.56 210 ALA B O 1
ATOM 3352 N N . PHE B 1 211 ? 7.762 11.773 23.141 1 94.62 211 PHE B N 1
ATOM 3353 C CA . PHE B 1 211 ? 8.156 10.984 21.984 1 94.62 211 PHE B CA 1
ATOM 3354 C C . PHE B 1 211 ? 9.664 11.031 21.781 1 94.62 211 PHE B C 1
ATOM 3356 O O . PHE B 1 211 ? 10.297 10 21.547 1 94.62 211 PHE B O 1
ATOM 3363 N N . MET B 1 212 ? 10.219 12.195 21.906 1 91.81 212 MET B N 1
ATOM 3364 C CA . MET B 1 212 ? 11.664 12.344 21.734 1 91.81 212 MET B CA 1
ATOM 3365 C C . MET B 1 212 ? 12.414 11.586 22.828 1 91.81 212 MET B C 1
ATOM 3367 O O . MET B 1 212 ? 13.484 11.023 22.562 1 91.81 212 MET B O 1
ATOM 3371 N N . GLU B 1 213 ? 11.859 11.578 24 1 91.31 213 GLU B N 1
ATOM 3372 C CA . GLU B 1 213 ? 12.453 10.805 25.094 1 91.31 213 GLU B CA 1
ATOM 3373 C C . GLU B 1 213 ? 12.43 9.312 24.781 1 91.31 213 GLU B C 1
ATOM 3375 O O . GLU B 1 213 ? 13.398 8.602 25.031 1 91.31 213 GLU B O 1
ATOM 3380 N N . MET B 1 214 ? 11.367 8.883 24.188 1 89.69 214 MET B N 1
ATOM 3381 C CA . MET B 1 214 ? 11.227 7.48 23.797 1 89.69 214 MET B CA 1
ATOM 3382 C C . MET B 1 214 ? 12.25 7.109 22.734 1 89.69 214 MET B C 1
ATOM 3384 O O . MET B 1 214 ? 12.914 6.074 22.828 1 89.69 214 MET B O 1
ATOM 3388 N N . ILE B 1 215 ? 12.469 7.945 21.766 1 86.62 215 ILE B N 1
ATOM 3389 C CA . ILE B 1 215 ? 13.422 7.715 20.688 1 86.62 215 ILE B CA 1
ATOM 3390 C C . ILE B 1 215 ? 14.836 7.637 21.25 1 86.62 215 ILE B C 1
ATOM 3392 O O . ILE B 1 215 ? 15.602 6.738 20.891 1 86.62 215 ILE B O 1
ATOM 3396 N N . ARG B 1 216 ? 15.133 8.492 22.125 1 84.94 216 ARG B N 1
ATOM 3397 C CA . ARG B 1 216 ? 16.484 8.586 22.703 1 84.94 216 ARG B CA 1
ATOM 3398 C C . ARG B 1 216 ? 16.781 7.383 23.594 1 84.94 216 ARG B C 1
ATOM 3400 O O . ARG B 1 216 ? 17.922 6.91 23.641 1 84.94 216 ARG B O 1
ATOM 3407 N N . SER B 1 217 ? 15.797 6.91 24.234 1 82.88 217 SER B N 1
ATOM 3408 C CA . SER B 1 217 ? 15.977 5.801 25.156 1 82.88 217 SER B CA 1
ATOM 3409 C C . SER B 1 217 ? 16.109 4.477 24.406 1 82.88 217 SER B C 1
ATOM 3411 O O . SER B 1 217 ? 16.562 3.477 24.984 1 82.88 217 SER B O 1
ATOM 3413 N N . GLY B 1 218 ? 15.836 4.465 23.141 1 71.25 218 GLY B N 1
ATOM 3414 C CA . GLY B 1 218 ? 15.852 3.242 22.359 1 71.25 218 GLY B CA 1
ATOM 3415 C C . GLY B 1 218 ? 14.727 2.287 22.719 1 71.25 218 GLY B C 1
ATOM 3416 O O . GLY B 1 218 ? 14.766 1.11 22.359 1 71.25 218 GLY B O 1
ATOM 3417 N N . LYS B 1 219 ? 14.008 2.629 23.656 1 65.56 219 LYS B N 1
ATOM 3418 C CA . LYS B 1 219 ? 13.008 1.739 24.25 1 65.56 219 LYS B CA 1
ATOM 3419 C C . LYS B 1 219 ? 11.797 1.602 23.328 1 65.56 219 LYS B C 1
ATOM 3421 O O . LYS B 1 219 ? 10.805 0.958 23.703 1 65.56 219 LYS B O 1
ATOM 3426 N N . ARG B 1 220 ? 11.977 1.634 21.984 1 64.12 220 ARG B N 1
ATOM 3427 C CA . ARG B 1 220 ? 10.703 1.329 21.328 1 64.12 220 ARG B CA 1
ATOM 3428 C C . ARG B 1 220 ? 10.289 -0.112 21.609 1 64.12 220 ARG B C 1
ATOM 3430 O O . ARG B 1 220 ? 11.125 -1.016 21.625 1 64.12 220 ARG B O 1
#

pLDDT: mean 97.23, std 4.8, range [62.5, 98.94]